Protein 2OSX (pdb70)

CATH classification: 2.60.40.1180 (+1 more: 3.20.20.80)

Organism: Rhodococcus sp. (NCBI:txid1831)

Structure (mmCIF, N/CA/C/O backbone):
data_2OSX
#
_entry.id   2OSX
#
_cell.length_a   77.801
_cell.length_b   61.984
_cell.length_c   102.846
_cell.angle_alpha   90.00
_cell.angle_beta   112.25
_cell.angle_gamma   90.00
#
_symmetry.space_group_name_H-M   'C 1 2 1'
#
loop_
_entity.id
_entity.type
_entity.pdbx_description
1 polymer 'Endoglycoceramidase II'
2 branched 'N-acetyl-alpha-neuraminic acid-(2-3)-beta-D-galactopyranose-(1-4)-beta-D-glucopyranose'
3 non-polymer 'SODIUM ION'
4 non-polymer N-((E,2S,3R)-1,3-DIHYDROXYOCTADEC-4-EN-2-YL)PALMITAMIDE
5 non-polymer GLYCEROL
6 water water
#
loop_
_atom_site.group_PDB
_atom_site.id
_atom_site.type_symbol
_atom_site.label_atom_id
_atom_site.label_alt_id
_atom_site.label_comp_id
_atom_site.label_asym_id
_atom_site.label_entity_id
_atom_site.label_seq_id
_atom_site.pdbx_PDB_ins_code
_atom_site.Cartn_x
_atom_site.Cartn_y
_atom_site.Cartn_z
_atom_site.occupancy
_atom_site.B_iso_or_equiv
_atom_site.auth_seq_id
_atom_site.auth_comp_id
_atom_site.auth_asym_id
_atom_site.auth_atom_id
_atom_site.pdbx_PDB_model_num
ATOM 1 N N . THR A 1 33 ? 47.711 -0.694 31.352 1.00 19.37 42 THR A N 1
ATOM 2 C CA . THR A 1 33 ? 46.526 -1.452 31.834 1.00 19.49 42 THR A CA 1
ATOM 3 C C . THR A 1 33 ? 45.221 -0.700 31.554 1.00 17.56 42 THR A C 1
ATOM 4 O O . THR A 1 33 ? 45.180 0.532 31.507 1.00 18.22 42 THR A O 1
ATOM 8 N N . PRO A 1 34 ? 44.130 -1.443 31.405 1.00 14.66 43 PRO A N 1
ATOM 9 C CA . PRO A 1 34 ? 42.846 -0.847 31.052 1.00 13.14 43 PRO A CA 1
ATOM 10 C C . PRO A 1 34 ? 42.195 0.071 32.072 1.00 12.01 43 PRO A C 1
ATOM 11 O O . PRO A 1 34 ? 42.362 -0.083 33.282 1.00 13.64 43 PRO A O 1
ATOM 15 N N . SER A 1 35 ? 41.395 0.997 31.556 1.00 9.94 44 SER A N 1
ATOM 16 C CA A SER A 1 35 ? 40.576 1.938 32.319 0.50 10.01 44 SER A CA 1
ATOM 17 C CA B SER A 1 35 ? 40.585 1.863 32.403 0.50 9.96 44 SER A CA 1
ATOM 18 C C . SER A 1 35 ? 39.105 1.560 32.173 1.00 9.46 44 SER A C 1
ATOM 19 O O . SER A 1 35 ? 38.694 1.017 31.144 1.00 9.52 44 SER A O 1
ATOM 24 N N . TYR A 1 36 ? 38.306 1.881 33.176 1.00 9.13 45 TYR A N 1
ATOM 25 C CA . TYR A 1 36 ? 36.912 1.457 33.250 1.00 8.79 45 TYR A CA 1
ATOM 26 C C . TYR A 1 36 ? 35.984 2.627 33.463 1.00 8.88 45 TYR A C 1
ATOM 27 O O . TYR A 1 36 ? 36.309 3.586 34.176 1.00 10.42 45 TYR A O 1
ATOM 36 N N . LEU A 1 37 ? 34.792 2.518 32.878 1.00 8.44 46 LEU A N 1
ATOM 37 C CA . LEU A 1 37 ? 33.673 3.346 33.309 1.00 8.78 46 LEU A CA 1
ATOM 38 C C . LEU A 1 37 ? 33.336 2.984 34.748 1.00 8.91 46 LEU A C 1
ATOM 39 O O . LEU A 1 37 ? 33.527 1.851 35.166 1.00 8.87 46 LEU A O 1
ATOM 44 N N . LYS A 1 38 ? 32.831 3.952 35.502 1.00 9.67 47 LYS A N 1
ATOM 45 C CA A LYS A 1 38 ? 32.485 3.781 36.911 0.50 10.18 47 LYS A CA 1
ATOM 46 C CA B LYS A 1 38 ? 32.468 3.677 36.880 0.50 10.03 47 LYS A CA 1
ATOM 47 C C . LYS A 1 38 ? 31.032 4.094 37.158 1.00 10.50 47 LYS A C 1
ATOM 48 O O . LYS A 1 38 ? 30.462 4.971 36.504 1.00 11.62 47 LYS A O 1
ATOM 59 N N . ASP A 1 39 ? 30.437 3.398 38.115 1.00 9.83 48 ASP A N 1
ATOM 60 C CA . ASP A 1 39 ? 29.123 3.751 38.599 1.00 10.52 48 ASP A CA 1
ATOM 61 C C . ASP A 1 39 ? 29.240 4.857 39.661 1.00 11.58 48 ASP A C 1
ATOM 62 O O . ASP A 1 39 ? 30.340 5.305 39.981 1.00 11.48 48 ASP A O 1
ATOM 67 N N . ASP A 1 40 ? 28.104 5.300 40.183 1.00 12.31 49 ASP A N 1
ATOM 68 C CA . ASP A 1 40 ? 28.063 6.371 41.188 1.00 13.43 49 ASP A CA 1
ATOM 69 C C . ASP A 1 40 ? 28.693 5.976 42.512 1.00 13.36 49 ASP A C 1
ATOM 70 O O . ASP A 1 40 ? 28.993 6.846 43.324 1.00 15.59 49 ASP A O 1
ATOM 75 N N . ASP A 1 41 ? 28.874 4.684 42.749 1.00 12.49 50 ASP A N 1
ATOM 76 C CA . ASP A 1 41 ? 29.575 4.186 43.926 1.00 12.11 50 ASP A CA 1
ATOM 77 C C . ASP A 1 41 ? 31.086 4.110 43.724 1.00 11.66 50 ASP A C 1
ATOM 78 O O . ASP A 1 41 ? 31.817 3.751 44.649 1.00 13.37 50 ASP A O 1
ATOM 83 N N . GLY A 1 42 ? 31.549 4.423 42.513 1.00 11.36 51 GLY A N 1
ATOM 84 C CA . GLY A 1 42 ? 32.953 4.351 42.189 1.00 11.12 51 GLY A CA 1
ATOM 85 C C . GLY A 1 42 ? 33.423 2.979 41.743 1.00 10.20 51 GLY A C 1
ATOM 86 O O . GLY A 1 42 ? 34.614 2.776 41.561 1.00 10.61 51 GLY A O 1
ATOM 87 N N . ARG A 1 43 ? 32.502 2.022 41.585 1.00 9.29 52 ARG A N 1
ATOM 88 C CA . ARG A 1 43 ? 32.890 0.672 41.137 1.00 8.15 52 ARG A CA 1
ATOM 89 C C . ARG A 1 43 ? 33.176 0.662 39.645 1.00 7.94 52 ARG A C 1
ATOM 90 O O . ARG A 1 43 ? 32.517 1.364 38.881 1.00 8.95 52 ARG A O 1
ATOM 98 N N . SER A 1 44 ? 34.139 -0.160 39.264 1.00 7.53 53 SER A N 1
ATOM 99 C CA . SER A 1 44 ? 34.519 -0.357 37.866 1.00 7.80 53 SER A CA 1
ATOM 100 C C . SER A 1 44 ? 33.556 -1.319 37.191 1.00 7.38 53 SER A C 1
ATOM 101 O O . SER A 1 44 ? 33.283 -2.404 37.712 1.00 8.00 53 SER A O 1
ATOM 104 N N . LEU A 1 45 ? 33.059 -0.918 36.035 1.00 7.07 54 LEU A N 1
ATOM 105 C CA . LEU A 1 45 ? 31.995 -1.643 35.361 1.00 6.89 54 LEU A CA 1
ATOM 106 C C . LEU A 1 45 ? 32.527 -2.582 34.283 1.00 6.43 54 LEU A C 1
ATOM 107 O O . LEU A 1 45 ? 33.255 -2.148 33.381 1.00 7.38 54 LEU A O 1
ATOM 112 N N . ILE A 1 46 ? 32.095 -3.841 34.338 1.00 6.01 55 ILE A N 1
ATOM 113 C CA . ILE A 1 46 ? 32.339 -4.810 33.279 1.00 5.91 55 ILE A CA 1
ATOM 114 C C . ILE A 1 46 ? 30.978 -5.010 32.605 1.00 5.74 55 ILE A C 1
ATOM 115 O O . ILE A 1 46 ? 30.045 -5.523 33.228 1.00 6.78 55 ILE A O 1
ATOM 120 N N . LEU A 1 47 ? 30.877 -4.543 31.353 1.00 5.42 56 LEU A N 1
ATOM 121 C CA . LEU A 1 47 ? 29.588 -4.386 30.670 1.00 5.47 56 LEU A CA 1
ATOM 122 C C . LEU A 1 47 ? 29.400 -5.498 29.654 1.00 5.04 56 LEU A C 1
ATOM 123 O O . LEU A 1 47 ? 30.262 -5.735 28.807 1.00 5.25 56 LEU A O 1
ATOM 128 N N . ARG A 1 48 ? 28.243 -6.162 29.754 1.00 4.87 57 ARG A N 1
ATOM 129 C CA . ARG A 1 48 ? 27.885 -7.283 28.886 1.00 4.84 57 ARG A CA 1
ATOM 130 C C . ARG A 1 48 ? 26.434 -7.173 28.472 1.00 4.93 57 ARG A C 1
ATOM 131 O O . ARG A 1 48 ? 25.539 -7.233 29.316 1.00 5.32 57 ARG A O 1
ATOM 139 N N . GLY A 1 49 ? 26.191 -7.024 27.174 1.00 4.79 58 GLY A N 1
ATOM 140 C CA . GLY A 1 49 ? 24.822 -7.018 26.695 1.00 5.33 58 GLY A CA 1
ATOM 141 C C . GLY A 1 49 ? 24.753 -7.125 25.187 1.00 4.64 58 GLY A C 1
ATOM 142 O O . GLY A 1 49 ? 25.646 -7.689 24.537 1.00 4.79 58 GLY A O 1
ATOM 143 N N . PHE A 1 50 ? 23.659 -6.571 24.667 1.00 4.64 59 PHE A N 1
ATOM 144 C CA . PHE A 1 50 ? 23.311 -6.581 23.251 1.00 4.81 59 PHE A CA 1
ATOM 145 C C . PHE A 1 50 ? 23.128 -5.175 22.707 1.00 4.43 59 PHE A C 1
ATOM 146 O O . PHE A 1 50 ? 22.793 -4.232 23.436 1.00 5.16 59 PHE A O 1
ATOM 154 N N . ASN A 1 51 ? 23.243 -5.099 21.382 1.00 4.74 60 ASN A N 1
ATOM 155 C CA . ASN A 1 51 ? 22.594 -4.068 20.579 1.00 4.55 60 ASN A CA 1
ATOM 156 C C . ASN A 1 51 ? 21.118 -4.392 20.483 1.00 4.95 60 ASN A C 1
ATOM 157 O O . ASN A 1 51 ? 20.727 -5.451 19.995 1.00 5.55 60 ASN A O 1
ATOM 162 N N . THR A 1 52 ? 20.300 -3.441 20.916 1.00 4.90 61 THR A N 1
ATOM 163 C CA . THR A 1 52 ? 18.829 -3.567 20.866 1.00 5.11 61 THR A CA 1
ATOM 164 C C . THR A 1 52 ? 18.272 -2.290 20.285 1.00 4.90 61 THR A C 1
ATOM 165 O O . THR A 1 52 ? 18.403 -1.233 20.922 1.00 5.40 61 THR A O 1
ATOM 169 N N . ALA A 1 53 ? 17.701 -2.323 19.084 1.00 5.45 62 ALA A N 1
ATOM 170 C CA . ALA A 1 53 ? 17.695 -3.472 18.156 1.00 5.51 62 ALA A CA 1
ATOM 171 C C . ALA A 1 53 ? 17.608 -2.909 16.754 1.00 5.26 62 ALA A C 1
ATOM 172 O O . ALA A 1 53 ? 17.139 -1.791 16.523 1.00 5.70 62 ALA A O 1
ATOM 174 N N . SER A 1 54 ? 18.018 -3.733 15.796 1.00 5.47 63 SER A N 1
ATOM 175 C CA . SER A 1 54 ? 17.980 -3.353 14.396 1.00 5.31 63 SER A CA 1
ATOM 176 C C . SER A 1 54 ? 16.552 -3.065 13.915 1.00 5.96 63 SER A C 1
ATOM 177 O O . SER A 1 54 ? 16.343 -2.269 12.998 1.00 6.44 63 SER A O 1
ATOM 180 N N . SER A 1 55 ? 15.558 -3.679 14.553 1.00 6.08 64 SER A N 1
ATOM 181 C CA . SER A 1 55 ? 14.154 -3.394 14.236 1.00 7.04 64 SER A CA 1
ATOM 182 C C . SER A 1 55 ? 13.786 -1.911 14.451 1.00 6.89 64 SER A C 1
ATOM 183 O O . SER A 1 55 ? 12.839 -1.420 13.851 1.00 8.78 64 SER A O 1
ATOM 186 N N . ALA A 1 56 ? 14.521 -1.173 15.287 1.00 6.17 65 ALA A N 1
ATOM 187 C CA . ALA A 1 56 ? 14.249 0.263 15.463 1.00 6.80 65 ALA A CA 1
ATOM 188 C C . ALA A 1 56 ? 14.519 1.061 14.205 1.00 6.77 65 ALA A C 1
ATOM 189 O O . ALA A 1 56 ? 13.962 2.118 14.040 1.00 8.31 65 ALA A O 1
ATOM 191 N N . LYS A 1 57 ? 15.398 0.580 13.334 1.00 6.32 66 LYS A N 1
ATOM 192 C CA . LYS A 1 57 ? 15.858 1.356 12.188 1.00 6.17 66 LYS A CA 1
ATOM 193 C C . LYS A 1 57 ? 14.702 1.783 11.291 1.00 6.30 66 LYS A C 1
ATOM 194 O O . LYS A 1 57 ? 14.715 2.884 10.736 1.00 6.40 66 LYS A O 1
ATOM 200 N N . SER A 1 58 ? 13.749 0.871 11.094 1.00 7.10 67 SER A N 1
ATOM 201 C CA . SER A 1 58 ? 12.616 1.093 10.198 1.00 7.80 67 SER A CA 1
ATOM 202 C C . SER A 1 58 ? 11.326 1.499 10.884 1.00 8.41 67 SER A C 1
ATOM 203 O O . SER A 1 58 ? 10.354 1.840 10.204 1.00 10.14 67 SER A O 1
ATOM 206 N N . ALA A 1 59 ? 11.277 1.430 12.201 1.00 7.86 68 ALA A N 1
ATOM 207 C CA . ALA A 1 59 ? 10.028 1.633 12.929 1.00 8.56 68 ALA A CA 1
ATOM 208 C C . ALA A 1 59 ? 9.612 3.090 12.833 1.00 8.48 68 ALA A C 1
ATOM 209 O O . ALA A 1 59 ? 10.383 3.975 13.150 1.00 7.52 68 ALA A O 1
ATOM 211 N N . PRO A 1 60 ? 8.357 3.362 12.433 1.00 10.06 69 PRO A N 1
ATOM 212 C CA . PRO A 1 60 ? 7.909 4.747 12.380 1.00 10.40 69 PRO A CA 1
ATOM 213 C C . PRO A 1 60 ? 8.098 5.518 13.684 1.00 9.70 69 PRO A C 1
ATOM 214 O O . PRO A 1 60 ? 8.499 6.677 13.652 1.00 11.21 69 PRO A O 1
ATOM 218 N N . ASP A 1 61 ? 7.858 4.882 14.822 1.00 8.80 70 ASP A N 1
ATOM 219 C CA . ASP A 1 61 ? 8.011 5.557 16.107 1.00 8.42 70 ASP A CA 1
ATOM 220 C C . ASP A 1 61 ? 9.425 5.460 16.662 1.00 7.77 70 ASP A C 1
ATOM 221 O O . ASP A 1 61 ? 9.677 5.920 17.780 1.00 8.30 70 ASP A O 1
ATOM 226 N N . GLY A 1 62 ? 10.349 4.896 15.891 1.00 7.13 71 GLY A N 1
ATOM 227 C CA . GLY A 1 62 ? 11.741 4.830 16.273 1.00 7.29 71 GLY A CA 1
ATOM 228 C C . GLY A 1 62 ? 12.106 3.780 17.272 1.00 7.22 71 GLY A C 1
ATOM 229 O O . GLY A 1 62 ? 13.288 3.691 17.629 1.00 8.14 71 GLY A O 1
ATOM 230 N N . MET A 1 63 ? 11.140 2.988 17.736 1.00 7.86 72 MET A N 1
ATOM 231 C CA A MET A 1 63 ? 11.352 2.033 18.821 0.50 7.56 72 MET A CA 1
ATOM 232 C CA B MET A 1 63 ? 11.409 2.067 18.812 0.50 8.25 72 MET A CA 1
ATOM 233 C C . MET A 1 63 ? 11.632 0.659 18.283 1.00 7.91 72 MET A C 1
ATOM 234 O O . MET A 1 63 ? 11.071 0.257 17.260 1.00 8.48 72 MET A O 1
ATOM 243 N N . PRO A 1 64 ? 12.479 -0.099 18.969 1.00 7.50 73 PRO A N 1
ATOM 244 C CA . PRO A 1 64 ? 12.673 -1.475 18.565 1.00 8.00 73 PRO A CA 1
ATOM 245 C C . PRO A 1 64 ? 11.437 -2.326 18.850 1.00 8.09 73 PRO A C 1
ATOM 246 O O . PRO A 1 64 ? 10.628 -1.983 19.720 1.00 8.82 73 PRO A O 1
ATOM 250 N N . GLN A 1 65 ? 11.321 -3.437 18.144 1.00 8.37 74 GLN A N 1
ATOM 251 C CA . GLN A 1 65 ? 10.288 -4.443 18.398 1.00 9.53 74 GLN A CA 1
ATOM 252 C C . GLN A 1 65 ? 10.807 -5.314 19.528 1.00 10.49 74 GLN A C 1
ATOM 253 O O . GLN A 1 65 ? 11.388 -6.383 19.305 1.00 12.14 74 GLN A O 1
ATOM 259 N N . PHE A 1 66 ? 10.663 -4.800 20.734 1.00 10.25 75 PHE A N 1
ATOM 260 C CA . PHE A 1 66 ? 11.318 -5.360 21.916 1.00 10.16 75 PHE A CA 1
ATOM 261 C C . PHE A 1 66 ? 10.504 -4.854 23.089 1.00 10.62 75 PHE A C 1
ATOM 262 O O . PHE A 1 66 ? 10.280 -3.660 23.230 1.00 12.90 75 PHE A O 1
ATOM 270 N N . THR A 1 67 ? 10.022 -5.780 23.910 1.00 10.14 76 THR A N 1
ATOM 271 C CA . THR A 1 67 ? 9.115 -5.460 25.008 1.00 10.58 76 THR A CA 1
ATOM 272 C C . THR A 1 67 ? 9.817 -5.630 26.353 1.00 9.94 76 THR A C 1
ATOM 273 O O . THR A 1 67 ? 10.920 -6.207 26.457 1.00 9.58 76 THR A O 1
ATOM 277 N N . GLU A 1 68 ? 9.154 -5.172 27.403 1.00 11.05 77 GLU A N 1
ATOM 278 C CA . GLU A 1 68 ? 9.665 -5.362 28.737 1.00 11.62 77 GLU A CA 1
ATOM 279 C C . GLU A 1 68 ? 9.784 -6.864 29.047 1.00 10.74 77 GLU A C 1
ATOM 280 O O . GLU A 1 68 ? 10.719 -7.294 29.715 1.00 10.96 77 GLU A O 1
ATOM 286 N N . ALA A 1 69 ? 8.846 -7.671 28.560 1.00 11.15 78 ALA A N 1
ATOM 287 C CA . ALA A 1 69 ? 8.931 -9.120 28.707 1.00 10.92 78 ALA A CA 1
ATOM 288 C C . ALA A 1 69 ? 10.134 -9.713 27.972 1.00 9.86 78 ALA A C 1
ATOM 289 O O . ALA A 1 69 ? 10.751 -10.661 28.462 1.00 10.01 78 ALA A O 1
ATOM 291 N N . ASP A 1 70 ? 10.472 -9.169 26.811 1.00 9.33 79 ASP A N 1
ATOM 292 C CA . ASP A 1 70 ? 11.689 -9.603 26.131 1.00 8.95 79 ASP A CA 1
ATOM 293 C C . ASP A 1 70 ? 12.920 -9.293 26.980 1.00 8.18 79 ASP A C 1
ATOM 294 O O . ASP A 1 70 ? 13.831 -10.092 27.064 1.00 8.28 79 ASP A O 1
ATOM 299 N N . LEU A 1 71 ? 12.946 -8.140 27.617 1.00 7.96 80 LEU A N 1
ATOM 300 C CA . LEU A 1 71 ? 14.094 -7.809 28.462 1.00 7.45 80 LEU A CA 1
ATOM 301 C C . LEU A 1 71 ? 14.144 -8.761 29.653 1.00 7.73 80 LEU A C 1
ATOM 302 O O . LEU A 1 71 ? 15.217 -9.224 30.051 1.00 7.28 80 LEU A O 1
ATOM 307 N N . ALA A 1 72 ? 12.991 -9.069 30.251 1.00 7.42 81 ALA A N 1
ATOM 308 C CA . ALA A 1 72 ? 12.970 -10.009 31.368 1.00 8.23 81 ALA A CA 1
ATOM 309 C C . ALA A 1 72 ? 13.528 -11.374 30.955 1.00 7.44 81 ALA A C 1
ATOM 310 O O . ALA A 1 72 ? 14.255 -12.016 31.715 1.00 8.10 81 ALA A O 1
ATOM 312 N N . ARG A 1 73 ? 13.196 -11.816 29.747 1.00 7.55 82 ARG A N 1
ATOM 313 C CA . ARG A 1 73 ? 13.710 -13.075 29.218 1.00 7.58 82 ARG A CA 1
ATOM 314 C C . ARG A 1 73 ? 15.221 -13.018 29.055 1.00 6.98 82 ARG A C 1
ATOM 315 O O . ARG A 1 73 ? 15.941 -13.934 29.441 1.00 7.44 82 ARG A O 1
ATOM 323 N N . GLU A 1 74 ? 15.705 -11.928 28.458 1.00 6.94 83 GLU A N 1
ATOM 324 C CA . GLU A 1 74 ? 17.146 -11.761 28.247 1.00 7.04 83 GLU A CA 1
ATOM 325 C C . GLU A 1 74 ? 17.880 -11.874 29.588 1.00 6.92 83 GLU A C 1
ATOM 326 O O . GLU A 1 74 ? 18.905 -12.543 29.708 1.00 6.71 83 GLU A O 1
ATOM 332 N N . TYR A 1 75 ? 17.399 -11.133 30.566 1.00 6.40 84 TYR A N 1
ATOM 333 C CA . TYR A 1 75 ? 18.048 -11.101 31.853 1.00 6.89 84 TYR A CA 1
ATOM 334 C C . TYR A 1 75 ? 18.008 -12.472 32.520 1.00 6.91 84 TYR A C 1
ATOM 335 O O . TYR A 1 75 ? 18.997 -12.921 33.104 1.00 7.48 84 TYR A O 1
ATOM 344 N N . ALA A 1 76 ? 16.860 -13.130 32.468 1.00 7.11 85 ALA A N 1
ATOM 345 C CA . ALA A 1 76 ? 16.715 -14.453 33.073 1.00 7.78 85 ALA A CA 1
ATOM 346 C C . ALA A 1 76 ? 17.635 -15.466 32.434 1.00 7.74 85 ALA A C 1
ATOM 347 O O . ALA A 1 76 ? 18.142 -16.351 33.109 1.00 8.73 85 ALA A O 1
ATOM 349 N N . ASP A 1 77 ? 17.865 -15.345 31.124 1.00 7.49 86 ASP A N 1
ATOM 350 C CA . ASP A 1 77 ? 18.620 -16.340 30.400 1.00 7.43 86 ASP A CA 1
ATOM 351 C C . ASP A 1 77 ? 20.127 -16.087 30.373 1.00 7.53 86 ASP A C 1
ATOM 352 O O . ASP A 1 77 ? 20.894 -17.031 30.233 1.00 8.26 86 ASP A O 1
ATOM 357 N N . MET A 1 78 ? 20.564 -14.827 30.453 1.00 7.05 87 MET A N 1
ATOM 358 C CA . MET A 1 78 ? 21.973 -14.476 30.238 1.00 7.15 87 MET A CA 1
ATOM 359 C C . MET A 1 78 ? 22.540 -13.508 31.273 1.00 6.88 87 MET A C 1
ATOM 360 O O . MET A 1 78 ? 23.736 -13.281 31.260 1.00 7.49 87 MET A O 1
ATOM 365 N N . GLY A 1 79 ? 21.718 -12.879 32.113 1.00 6.46 88 GLY A N 1
ATOM 366 C CA . GLY A 1 79 ? 22.241 -12.043 33.176 1.00 6.77 88 GLY A CA 1
ATOM 367 C C . GLY A 1 79 ? 22.979 -10.802 32.716 1.00 6.02 88 GLY A C 1
ATOM 368 O O . GLY A 1 79 ? 23.861 -10.320 33.428 1.00 6.09 88 GLY A O 1
ATOM 369 N N . THR A 1 80 ? 22.617 -10.269 31.554 1.00 6.01 89 THR A N 1
ATOM 370 C CA . THR A 1 80 ? 23.259 -9.086 30.986 1.00 5.53 89 THR A CA 1
ATOM 371 C C . THR A 1 80 ? 23.018 -7.851 31.864 1.00 5.32 89 THR A C 1
ATOM 372 O O . THR A 1 80 ? 22.047 -7.779 32.637 1.00 5.89 89 THR A O 1
ATOM 376 N N . ASN A 1 81 ? 23.931 -6.888 31.724 1.00 4.91 90 ASN A N 1
ATOM 377 C CA . ASN A 1 81 ? 23.901 -5.657 32.502 1.00 5.22 90 ASN A CA 1
ATOM 378 C C . ASN A 1 81 ? 24.146 -4.406 31.678 1.00 5.17 90 ASN A C 1
ATOM 379 O O . ASN A 1 81 ? 24.329 -3.339 32.254 1.00 5.49 90 ASN A O 1
ATOM 384 N N . PHE A 1 82 ? 24.105 -4.516 30.349 1.00 5.01 91 PHE A N 1
ATOM 385 C CA . PHE A 1 82 ? 24.420 -3.414 29.455 1.00 4.93 91 PHE A CA 1
ATOM 386 C C . PHE A 1 82 ? 23.520 -3.516 28.253 1.00 4.99 91 PHE A C 1
ATOM 387 O O . PHE A 1 82 ? 23.098 -4.608 27.882 1.00 5.15 91 PHE A O 1
ATOM 395 N N . VAL A 1 83 ? 23.256 -2.389 27.601 1.00 4.82 92 VAL A N 1
ATOM 396 C CA . VAL A 1 83 ? 22.626 -2.364 26.280 1.00 4.74 92 VAL A CA 1
ATOM 397 C C . VAL A 1 83 ? 23.210 -1.238 25.470 1.00 4.62 92 VAL A C 1
ATOM 398 O O . VAL A 1 83 ? 23.433 -0.148 26.002 1.00 5.26 92 VAL A O 1
ATOM 402 N N . ARG A 1 84 ? 23.454 -1.499 24.182 1.00 4.57 93 ARG A N 1
ATOM 403 C CA . ARG A 1 84 ? 23.694 -0.447 23.191 1.00 4.58 93 ARG A CA 1
ATOM 404 C C . ARG A 1 84 ? 22.339 -0.259 22.531 1.00 4.51 93 ARG A C 1
ATOM 405 O O . ARG A 1 84 ? 21.893 -1.094 21.754 1.00 5.02 93 ARG A O 1
ATOM 413 N N . PHE A 1 85 ? 21.640 0.801 22.913 1.00 4.56 94 PHE A N 1
ATOM 414 C CA . PHE A 1 85 ? 20.251 1.031 22.533 1.00 4.88 94 PHE A CA 1
ATOM 415 C C . PHE A 1 85 ? 20.228 1.958 21.331 1.00 4.84 94 PHE A C 1
ATOM 416 O O . PHE A 1 85 ? 20.724 3.082 21.398 1.00 5.16 94 PHE A O 1
ATOM 424 N N . LEU A 1 86 ? 19.694 1.480 20.212 1.00 4.73 95 LEU A N 1
ATOM 425 C CA . LEU A 1 86 ? 19.699 2.251 18.968 1.00 4.72 95 LEU A CA 1
ATOM 426 C C . LEU A 1 86 ? 18.681 3.378 19.014 1.00 4.91 95 LEU A C 1
ATOM 427 O O . LEU A 1 86 ? 17.487 3.153 19.253 1.00 5.54 95 LEU A O 1
ATOM 432 N N . ILE A 1 87 ? 19.169 4.585 18.787 1.00 4.86 96 ILE A N 1
ATOM 433 C CA . ILE A 1 87 ? 18.352 5.766 18.522 1.00 4.90 96 ILE A CA 1
ATOM 434 C C . ILE A 1 87 ? 18.685 6.266 17.127 1.00 5.14 96 ILE A C 1
ATOM 435 O O . ILE A 1 87 ? 19.541 5.698 16.435 1.00 5.96 96 ILE A O 1
ATOM 440 N N . SER A 1 88 ? 17.982 7.271 16.643 1.00 5.37 97 SER A N 1
ATOM 441 C CA . SER A 1 88 ? 18.217 7.752 15.293 1.00 6.33 97 SER A CA 1
ATOM 442 C C . SER A 1 88 ? 18.035 9.247 15.166 1.00 5.87 97 SER A C 1
ATOM 443 O O . SER A 1 88 ? 17.124 9.839 15.778 1.00 6.25 97 SER A O 1
ATOM 446 N N . TRP A 1 89 ? 18.856 9.831 14.324 1.00 5.54 98 TRP A N 1
ATOM 447 C CA . TRP A 1 89 ? 18.779 11.269 14.052 1.00 5.94 98 TRP A CA 1
ATOM 448 C C . TRP A 1 89 ? 17.423 11.636 13.452 1.00 5.58 98 TRP A C 1
ATOM 449 O O . TRP A 1 89 ? 16.815 12.642 13.825 1.00 5.73 98 TRP A O 1
ATOM 460 N N . ARG A 1 90 ? 16.908 10.799 12.559 1.00 5.44 99 ARG A N 1
ATOM 461 C CA . ARG A 1 90 ? 15.616 11.066 11.938 1.00 5.50 99 ARG A CA 1
ATOM 462 C C . ARG A 1 90 ? 14.485 11.113 12.962 1.00 5.49 99 ARG A C 1
ATOM 463 O O . ARG A 1 90 ? 13.482 11.770 12.728 1.00 6.66 99 ARG A O 1
ATOM 471 N N . SER A 1 91 ? 14.624 10.398 14.069 1.00 5.46 100 SER A N 1
ATOM 472 C CA . SER A 1 91 ? 13.630 10.423 15.130 1.00 5.46 100 SER A CA 1
ATOM 473 C C . SER A 1 91 ? 13.844 11.606 16.076 1.00 5.99 100 SER A C 1
ATOM 474 O O . SER A 1 91 ? 12.875 12.207 16.558 1.00 6.86 100 SER A O 1
ATOM 477 N N . VAL A 1 92 ? 15.100 11.953 16.369 1.00 5.55 101 VAL A N 1
ATOM 478 C CA . VAL A 1 92 ? 15.377 13.095 17.244 1.00 6.23 101 VAL A CA 1
ATOM 479 C C . VAL A 1 92 ? 14.986 14.421 16.588 1.00 5.96 101 VAL A C 1
ATOM 480 O O . VAL A 1 92 ? 14.438 15.288 17.258 1.00 6.67 101 VAL A O 1
ATOM 484 N N . GLU A 1 93 ? 15.322 14.574 15.305 1.00 6.11 102 GLU A N 1
ATOM 485 C CA . GLU A 1 93 ? 15.204 15.845 14.589 1.00 6.36 102 GLU A CA 1
ATOM 486 C C . GLU A 1 93 ? 14.481 15.622 13.271 1.00 6.25 102 GLU A C 1
ATOM 487 O O . GLU A 1 93 ? 15.082 15.660 12.192 1.00 6.47 102 GLU A O 1
ATOM 493 N N . PRO A 1 94 ? 13.167 15.359 13.345 1.00 6.49 103 PRO A N 1
ATOM 494 C CA . PRO A 1 94 ? 12.443 15.021 12.118 1.00 6.58 103 PRO A CA 1
ATOM 495 C C . PRO A 1 94 ? 12.307 16.148 11.115 1.00 6.46 103 PRO A C 1
ATOM 496 O O . PRO A 1 94 ? 12.092 15.893 9.932 1.00 7.78 103 PRO A O 1
ATOM 500 N N . ALA A 1 95 ? 12.426 17.378 11.582 1.00 6.67 104 ALA A N 1
ATOM 501 C CA . ALA A 1 95 ? 12.505 18.558 10.731 1.00 6.95 104 ALA A CA 1
ATOM 502 C C . ALA A 1 95 ? 13.633 19.421 11.298 1.00 7.28 104 ALA A C 1
ATOM 503 O O . ALA A 1 95 ? 13.933 19.338 12.489 1.00 7.75 104 ALA A O 1
ATOM 505 N N . PRO A 1 96 ? 14.283 20.238 10.463 1.00 7.82 105 PRO A N 1
ATOM 506 C CA . PRO A 1 96 ? 15.463 20.986 10.941 1.00 8.65 105 PRO A CA 1
ATOM 507 C C . PRO A 1 96 ? 15.144 21.891 12.120 1.00 8.74 105 PRO A C 1
ATOM 508 O O . PRO A 1 96 ? 14.244 22.736 12.044 1.00 9.72 105 PRO A O 1
ATOM 512 N N . GLY A 1 97 ? 15.849 21.688 13.227 1.00 8.43 106 GLY A N 1
ATOM 513 C CA . GLY A 1 97 ? 15.648 22.480 14.418 1.00 9.41 106 GLY A CA 1
ATOM 514 C C . GLY A 1 97 ? 14.414 22.160 15.219 1.00 9.48 106 GLY A C 1
ATOM 515 O O . GLY A 1 97 ? 14.127 22.880 16.173 1.00 12.26 106 GLY A O 1
ATOM 516 N N . VAL A 1 98 ? 13.665 21.124 14.855 1.00 8.57 107 VAL A N 1
ATOM 517 C CA . VAL A 1 98 ? 12.414 20.789 15.542 1.00 9.02 107 VAL A CA 1
ATOM 518 C C . VAL A 1 98 ? 12.555 19.407 16.171 1.00 9.21 107 VAL A C 1
ATOM 519 O O . VAL A 1 98 ? 12.274 18.394 15.535 1.00 11.82 107 VAL A O 1
ATOM 523 N N . TYR A 1 99 ? 12.985 19.364 17.426 1.00 8.81 108 TYR A N 1
ATOM 524 C CA . TYR A 1 99 ? 13.246 18.090 18.092 1.00 8.60 108 TYR A CA 1
ATOM 525 C C . TYR A 1 99 ? 11.953 17.440 18.532 1.00 8.89 108 TYR A C 1
ATOM 526 O O . TYR A 1 99 ? 11.002 18.118 18.917 1.00 11.20 108 TYR A O 1
ATOM 535 N N . ASP A 1 100 ? 11.926 16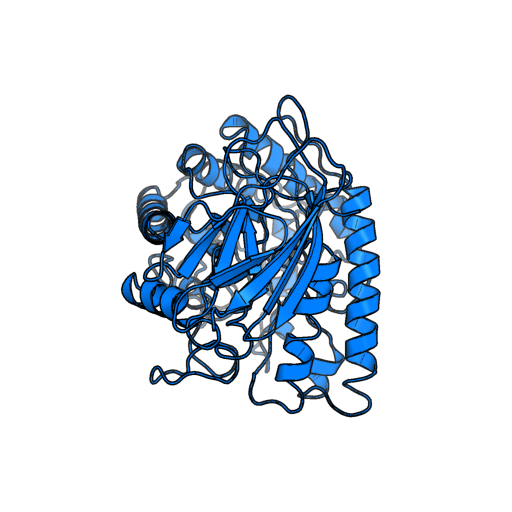.119 18.530 1.00 7.96 109 ASP A N 1
ATOM 536 C CA . ASP A 1 100 ? 10.741 15.372 18.910 1.00 7.74 109 ASP A CA 1
ATOM 537 C C . ASP A 1 100 ? 10.867 14.855 20.345 1.00 7.37 109 ASP A C 1
ATOM 538 O O . ASP A 1 100 ? 11.447 13.801 20.635 1.00 7.68 109 ASP A O 1
ATOM 543 N N . GLN A 1 101 ? 10.295 15.628 21.265 1.00 7.82 110 GLN A N 1
ATOM 544 C CA . GLN A 1 101 ? 10.314 15.276 22.681 1.00 8.23 110 GLN A CA 1
ATOM 545 C C . GLN A 1 101 ? 9.426 14.072 22.957 1.00 8.04 110 GLN A C 1
ATOM 546 O O . GLN A 1 101 ? 9.622 13.382 23.959 1.00 8.63 110 GLN A O 1
ATOM 552 N N . GLN A 1 102 ? 8.422 13.818 22.120 1.00 8.39 111 GLN A N 1
ATOM 553 C CA . GLN A 1 102 ? 7.642 12.597 22.259 1.00 8.86 111 GLN A CA 1
ATOM 554 C C . GLN A 1 102 ? 8.476 11.347 21.987 1.00 7.82 111 GLN A C 1
ATOM 555 O O . GLN A 1 102 ? 8.365 10.341 22.682 1.00 8.16 111 GLN A O 1
ATOM 561 N N . TYR A 1 103 ? 9.331 11.401 20.967 1.00 7.49 112 TYR A N 1
ATOM 562 C CA . TYR A 1 103 ? 10.278 10.313 20.717 1.00 6.74 112 TYR A CA 1
ATOM 563 C C . TYR A 1 103 ? 11.197 10.138 21.917 1.00 6.71 112 TYR A C 1
ATOM 564 O O . TYR A 1 103 ? 11.436 9.017 22.373 1.00 6.83 112 TYR A O 1
ATOM 573 N N . LEU A 1 104 ? 11.726 11.237 22.442 1.00 6.43 113 LEU A N 1
ATOM 574 C CA . LEU A 1 104 ? 12.593 11.128 23.605 1.00 7.29 113 LEU A CA 1
ATOM 575 C C . LEU A 1 104 ? 11.854 10.553 24.817 1.00 7.43 113 LEU A C 1
ATOM 576 O O . LEU A 1 104 ? 12.444 9.797 25.588 1.00 7.73 113 LEU A O 1
ATOM 581 N N . ASP A 1 105 ? 10.551 10.853 24.953 1.00 7.52 114 ASP A N 1
ATOM 582 C CA . ASP A 1 105 ? 9.728 10.199 25.984 1.00 8.30 114 ASP A CA 1
ATOM 583 C C . ASP A 1 105 ? 9.703 8.681 25.788 1.00 7.81 114 ASP A C 1
ATOM 584 O O . ASP A 1 105 ? 9.791 7.919 26.743 1.00 8.59 114 ASP A O 1
ATOM 589 N N . ARG A 1 106 ? 9.569 8.238 24.546 1.00 7.82 115 ARG A N 1
ATOM 590 C CA . ARG A 1 106 ? 9.556 6.820 24.256 1.00 7.89 115 ARG A CA 1
ATOM 591 C C . ARG A 1 106 ? 10.906 6.179 24.595 1.00 7.61 115 ARG A C 1
ATOM 592 O O . ARG A 1 106 ? 10.961 5.118 25.206 1.00 7.80 115 ARG A O 1
ATOM 600 N N . VAL A 1 107 ? 12.008 6.817 24.209 1.00 7.09 116 VAL A N 1
ATOM 601 C CA . VAL A 1 107 ? 13.321 6.310 24.589 1.00 6.95 116 VAL A CA 1
ATOM 602 C C . VAL A 1 107 ? 13.433 6.227 26.102 1.00 6.72 116 VAL A C 1
ATOM 603 O O . VAL A 1 107 ? 13.908 5.217 26.632 1.00 7.34 116 VAL A O 1
ATOM 607 N N . GLU A 1 108 ? 13.010 7.279 26.794 1.00 7.08 117 GLU A N 1
ATOM 608 C CA . GLU A 1 108 ? 13.091 7.297 28.256 1.00 7.93 117 GLU A CA 1
ATOM 609 C C . GLU A 1 108 ? 12.288 6.148 28.892 1.00 7.46 117 GLU A C 1
ATOM 610 O O . GLU A 1 108 ? 12.722 5.554 29.868 1.00 8.04 117 GLU A O 1
ATOM 616 N N . ASP A 1 109 ? 11.134 5.827 28.319 1.00 7.80 118 ASP A N 1
ATOM 617 C CA . ASP A 1 109 ? 10.334 4.709 28.766 1.00 8.29 118 ASP A CA 1
ATOM 618 C C . ASP A 1 109 ? 11.118 3.405 28.661 1.00 8.22 118 ASP A C 1
ATOM 619 O O . ASP A 1 109 ? 11.169 2.615 29.612 1.00 8.84 118 ASP A O 1
ATOM 624 N N . ARG A 1 110 ? 11.758 3.164 27.517 1.00 7.87 119 ARG A N 1
ATOM 625 C CA . ARG A 1 110 ? 12.556 1.946 27.368 1.00 7.54 119 ARG A CA 1
ATOM 626 C C . ARG A 1 110 ? 13.755 1.944 28.303 1.00 7.06 119 ARG A C 1
ATOM 627 O O . ARG A 1 110 ? 14.074 0.917 28.902 1.00 7.67 119 ARG A O 1
ATOM 635 N N . VAL A 1 111 ? 14.426 3.079 28.460 1.00 7.46 120 VAL A N 1
ATOM 636 C CA . VAL A 1 111 ? 15.545 3.158 29.398 1.00 7.38 120 VAL A CA 1
ATOM 637 C C . VAL A 1 111 ? 15.086 2.775 30.793 1.00 7.73 120 VAL A C 1
ATOM 638 O O . VAL A 1 111 ? 15.829 2.128 31.524 1.00 8.09 120 VAL A O 1
ATOM 642 N N . GLY A 1 112 ? 13.861 3.137 31.159 1.00 7.94 121 GLY A N 1
ATOM 643 C CA . GLY A 1 112 ? 13.342 2.743 32.461 1.00 8.22 121 GLY A CA 1
ATOM 644 C C . GLY A 1 112 ? 13.204 1.247 32.649 1.00 8.07 121 GLY A C 1
ATOM 645 O O . GLY A 1 112 ? 13.406 0.750 33.758 1.00 8.83 121 GLY A O 1
ATOM 646 N N . TRP A 1 113 ? 12.886 0.507 31.589 1.00 7.84 122 TRP A N 1
ATOM 647 C CA . TRP A 1 113 ? 12.853 -0.958 31.698 1.00 8.33 122 TRP A CA 1
ATOM 648 C C . TRP A 1 113 ? 14.226 -1.474 32.099 1.00 7.40 122 TRP A C 1
ATOM 649 O O . TRP A 1 113 ? 14.365 -2.353 32.937 1.00 7.93 122 TRP A O 1
ATOM 660 N N . TYR A 1 114 ? 15.233 -0.941 31.425 1.00 7.01 123 TYR A N 1
ATOM 661 C CA . TYR A 1 114 ? 16.619 -1.311 31.703 1.00 6.92 123 TYR A CA 1
ATOM 662 C C . TYR A 1 114 ? 17.042 -0.898 33.110 1.00 6.93 123 TYR A C 1
ATOM 663 O O . TYR A 1 114 ? 17.642 -1.681 33.849 1.00 7.41 123 TYR A O 1
ATOM 672 N N . ALA A 1 115 ? 16.692 0.315 33.510 1.00 7.54 124 ALA A N 1
ATOM 673 C CA . ALA A 1 115 ? 17.039 0.810 34.835 1.00 8.21 124 ALA A CA 1
ATOM 674 C C . ALA A 1 115 ? 16.488 -0.106 35.929 1.00 8.91 124 ALA A C 1
ATOM 675 O O . ALA A 1 115 ? 17.163 -0.410 36.916 1.00 10.67 124 ALA A O 1
ATOM 677 N N . GLU A 1 116 ? 15.241 -0.554 35.752 1.00 9.14 125 GLU A N 1
ATOM 678 C CA . GLU A 1 116 ? 14.573 -1.368 36.769 1.00 10.26 125 GLU A CA 1
ATOM 679 C C . GLU A 1 116 ? 15.272 -2.696 36.987 1.00 10.54 125 GLU A C 1
ATOM 680 O O . GLU A 1 116 ? 15.174 -3.283 38.064 1.00 12.46 125 GLU A O 1
ATOM 686 N N . ARG A 1 117 ? 15.984 -3.177 35.965 1.00 9.69 126 ARG A N 1
ATOM 687 C CA A ARG A 1 117 ? 16.689 -4.456 36.045 0.50 10.06 126 ARG A CA 1
ATOM 688 C CA B ARG A 1 117 ? 16.680 -4.449 36.023 0.50 9.69 126 ARG A CA 1
ATOM 689 C C . ARG A 1 117 ? 18.190 -4.297 36.203 1.00 9.37 126 ARG A C 1
ATOM 690 O O . ARG A 1 117 ? 18.943 -5.251 36.061 1.00 10.62 126 ARG A O 1
ATOM 705 N N . GLY A 1 118 ? 18.613 -3.102 36.567 1.00 9.26 127 GLY A N 1
ATOM 706 C CA . GLY A 1 118 ? 20.004 -2.856 36.917 1.00 9.20 127 GLY A CA 1
ATOM 707 C C . GLY A 1 118 ? 20.965 -2.742 35.761 1.00 7.84 127 GLY A C 1
ATOM 708 O O . GLY A 1 118 ? 22.171 -2.912 35.954 1.00 9.05 127 GLY A O 1
ATOM 709 N N . TYR A 1 119 ? 20.458 -2.463 34.564 1.00 6.67 128 TYR A N 1
ATOM 710 C CA . TYR A 1 119 ? 21.308 -2.280 33.385 1.00 6.49 128 TYR A CA 1
ATOM 711 C C . TYR A 1 119 ? 21.861 -0.881 33.317 1.00 6.49 128 TYR A C 1
ATOM 712 O O . TYR A 1 119 ? 21.252 0.078 33.813 1.00 8.17 128 TYR A O 1
ATOM 721 N N . LYS A 1 120 ? 22.991 -0.762 32.633 1.00 6.04 129 LYS A N 1
ATOM 722 C CA . LYS A 1 120 ? 23.510 0.517 32.148 1.00 6.63 129 LYS A CA 1
ATOM 723 C C . LYS A 1 120 ? 23.263 0.606 30.651 1.00 5.96 129 LYS A C 1
ATOM 724 O O . LYS A 1 120 ? 23.316 -0.399 29.928 1.00 6.52 129 LYS A O 1
ATOM 730 N N . VAL A 1 121 ? 23.006 1.803 30.176 1.00 6.03 130 VAL A N 1
ATOM 731 C CA . VAL A 1 121 ? 22.609 2.062 28.803 1.00 5.98 130 VAL A CA 1
ATOM 732 C C . VAL A 1 121 ? 23.602 2.972 28.098 1.00 5.71 130 VAL A C 1
ATOM 733 O O . VAL A 1 121 ? 24.018 4.009 28.632 1.00 6.33 130 VAL A O 1
ATOM 737 N N . MET A 1 122 ? 23.975 2.565 26.879 1.00 5.49 131 MET A N 1
ATOM 738 C CA . MET A 1 122 ? 24.683 3.417 25.920 1.00 6.12 131 MET A CA 1
ATOM 739 C C . MET A 1 122 ? 23.708 3.721 24.804 1.00 5.61 131 MET A C 1
ATOM 740 O O . MET A 1 122 ? 23.211 2.799 24.158 1.00 7.68 131 MET A O 1
ATOM 745 N N . LEU A 1 123 ? 23.425 4.988 24.542 1.00 5.15 132 LEU A N 1
ATOM 746 C CA . LEU A 1 123 ? 22.570 5.376 23.420 1.00 5.15 132 LEU A CA 1
ATOM 747 C C . LEU A 1 123 ? 23.440 5.526 22.178 1.00 4.95 132 LEU A C 1
ATOM 748 O O . LEU A 1 123 ? 24.409 6.285 22.181 1.00 6.25 132 LEU A O 1
ATOM 753 N N . ASP A 1 124 ? 23.066 4.838 21.107 1.00 4.83 133 ASP A N 1
ATOM 754 C CA . ASP A 1 124 ? 23.798 4.825 19.830 1.00 5.05 133 ASP A CA 1
ATOM 755 C C . ASP A 1 124 ? 23.021 5.595 18.781 1.00 4.53 133 ASP A C 1
ATOM 756 O O . ASP A 1 124 ? 21.936 5.153 18.397 1.00 4.89 133 ASP A O 1
ATOM 761 N N . MET A 1 125 ? 23.572 6.712 18.306 1.00 4.86 134 MET A N 1
ATOM 762 C CA . MET A 1 125 ? 22.983 7.451 17.189 1.00 5.06 134 MET A CA 1
ATOM 763 C C . MET A 1 125 ? 23.320 6.647 15.937 1.00 4.64 134 MET A C 1
ATOM 764 O O . MET A 1 125 ? 24.394 6.784 15.339 1.00 5.11 134 MET A O 1
ATOM 769 N N . HIS A 1 126 ? 22.380 5.803 15.544 1.00 4.70 135 HIS A N 1
ATOM 770 C CA . HIS A 1 126 ? 22.682 4.739 14.607 1.00 4.91 135 HIS A CA 1
ATOM 771 C C . HIS A 1 126 ? 22.325 5.152 13.190 1.00 4.76 135 HIS A C 1
ATOM 772 O O . HIS A 1 126 ? 21.260 5.715 12.912 1.00 5.53 135 HIS A O 1
ATOM 779 N N . GLN A 1 127 ? 23.203 4.761 12.266 1.00 5.35 136 GLN A N 1
ATOM 780 C CA . GLN A 1 127 ? 22.947 4.847 10.823 1.00 5.55 136 GLN A CA 1
ATOM 781 C C . GLN A 1 127 ? 23.618 3.672 10.173 1.00 4.96 136 GLN A C 1
ATOM 782 O O . GLN A 1 127 ? 24.641 3.155 10.682 1.00 5.31 136 GLN A O 1
ATOM 788 N N . ASP A 1 128 ? 23.066 3.236 9.038 1.00 4.74 137 ASP A N 1
ATOM 789 C CA . ASP A 1 128 ? 23.817 2.430 8.073 1.00 5.00 137 ASP A CA 1
ATOM 790 C C . ASP A 1 128 ? 23.485 2.989 6.724 1.00 4.76 137 ASP A C 1
ATOM 791 O O . ASP A 1 128 ? 22.329 3.267 6.407 1.00 4.84 137 ASP A O 1
ATOM 796 N N . VAL A 1 129 ? 24.514 3.119 5.894 1.00 4.71 138 VAL A N 1
ATOM 797 C CA . VAL A 1 129 ? 24.388 3.670 4.528 1.00 5.25 138 VAL A CA 1
ATOM 798 C C . VAL A 1 129 ? 23.546 4.955 4.522 1.00 4.96 138 VAL A C 1
ATOM 799 O O . VAL A 1 129 ? 22.769 5.230 3.609 1.00 5.82 138 VAL A O 1
ATOM 803 N N . TYR A 1 130 ? 23.839 5.789 5.514 1.00 4.88 139 TYR A N 1
ATOM 804 C CA . TYR A 1 130 ? 23.375 7.167 5.679 1.00 5.46 139 TYR A CA 1
ATOM 805 C C . TYR A 1 130 ? 21.919 7.327 6.128 1.00 5.13 139 TYR A C 1
ATOM 806 O O . TYR A 1 130 ? 21.666 7.971 7.144 1.00 5.42 139 TYR A O 1
ATOM 815 N N . SER A 1 131 ? 20.970 6.791 5.362 1.00 5.34 140 SER A N 1
ATOM 816 C CA . SER A 1 131 ? 19.566 7.080 5.589 1.00 5.53 140 SER A CA 1
ATOM 817 C C . SER A 1 131 ? 18.694 6.124 4.817 1.00 5.46 140 SER A C 1
ATOM 818 O O . SER A 1 131 ? 19.083 5.608 3.768 1.00 6.18 140 SER A O 1
ATOM 821 N N . GLY A 1 132 ? 17.453 5.949 5.276 1.00 5.68 141 GLY A N 1
ATOM 822 C CA . GLY A 1 132 ? 16.438 5.298 4.450 1.00 6.17 141 GLY A CA 1
ATOM 823 C C . GLY A 1 132 ? 16.056 6.117 3.228 1.00 6.23 141 GLY A C 1
ATOM 824 O O . GLY A 1 132 ? 15.469 5.579 2.298 1.00 7.78 141 GLY A O 1
ATOM 825 N N . ALA A 1 133 ? 16.391 7.404 3.222 1.00 6.49 142 ALA A N 1
ATOM 826 C CA . ALA A 1 133 ? 16.072 8.276 2.108 1.00 6.91 142 ALA A CA 1
ATOM 827 C C . ALA A 1 133 ? 16.996 8.066 0.905 1.00 7.28 142 ALA A C 1
ATOM 828 O O . ALA A 1 133 ? 16.839 8.765 -0.092 1.00 8.63 142 ALA A O 1
ATOM 830 N N . ILE A 1 134 ? 17.921 7.107 0.952 1.00 6.92 143 ILE A N 1
ATOM 831 C CA . ILE A 1 134 ? 18.796 6.875 -0.182 1.00 7.32 143 ILE A CA 1
ATOM 832 C C . ILE A 1 134 ? 18.110 6.225 -1.392 1.00 7.78 143 ILE A C 1
ATOM 833 O O . ILE A 1 134 ? 18.661 6.280 -2.480 1.00 8.45 143 ILE A O 1
ATOM 838 N N . THR A 1 135 ? 16.937 5.621 -1.206 1.00 7.87 144 THR A N 1
ATOM 839 C CA . THR A 1 135 ? 16.113 5.151 -2.316 1.00 8.99 144 THR A CA 1
ATOM 840 C C . THR A 1 135 ? 14.663 5.412 -2.003 1.00 9.81 144 THR A C 1
ATOM 841 O O . THR A 1 135 ? 14.279 5.442 -0.836 1.00 11.31 144 THR A O 1
ATOM 845 N N A PRO A 1 136 ? 13.793 5.597 -2.985 0.60 11.44 145 PRO A N 1
ATOM 846 N N B PRO A 1 136 ? 13.870 5.576 -3.106 0.40 9.86 145 PRO A N 1
ATOM 847 C CA A PRO A 1 136 ? 12.369 5.655 -2.582 0.60 11.92 145 PRO A CA 1
ATOM 848 C CA B PRO A 1 136 ? 12.468 5.962 -3.103 0.40 9.73 145 PRO A CA 1
ATOM 849 C C A PRO A 1 136 ? 11.764 4.370 -1.961 0.60 11.94 145 PRO A C 1
ATOM 850 C C B PRO A 1 136 ? 11.613 5.071 -2.216 0.40 9.87 145 PRO A C 1
ATOM 851 O O A PRO A 1 136 ? 10.971 4.445 -1.000 0.60 13.11 145 PRO A O 1
ATOM 852 O O B PRO A 1 136 ? 10.534 5.475 -1.776 0.40 10.42 145 PRO A O 1
ATOM 859 N N A GLU A 1 137 ? 12.139 3.213 -2.491 0.60 12.34 146 GLU A N 1
ATOM 860 N N B GLU A 1 137 ? 12.061 3.845 -1.996 0.40 9.99 146 GLU A N 1
ATOM 861 C CA A GLU A 1 137 ? 11.489 1.945 -2.129 0.60 13.40 146 GLU A CA 1
ATOM 862 C CA B GLU A 1 137 ? 11.372 2.948 -1.092 0.40 10.87 146 GLU A CA 1
ATOM 863 C C A GLU A 1 137 ? 11.916 1.487 -0.743 0.60 12.64 146 GLU A C 1
ATOM 864 C C B GLU A 1 137 ? 11.201 3.576 0.277 0.40 10.50 146 GLU A C 1
ATOM 865 O O A GLU A 1 137 ? 11.199 0.736 -0.084 0.60 12.88 146 GLU A O 1
ATOM 866 O O B GLU A 1 137 ? 10.301 3.215 1.023 0.40 11.45 146 GLU A O 1
ATOM 877 N N A GLY A 1 138 ? 13.112 1.903 -0.330 0.60 11.17 147 GLY A N 1
ATOM 878 N N B GLY A 1 138 ? 12.077 4.513 0.613 0.40 9.49 147 GLY A N 1
ATOM 879 C CA A GLY A 1 138 ? 13.642 1.521 0.964 0.60 10.31 147 GLY A CA 1
ATOM 880 C CA B GLY A 1 138 ? 12.004 5.168 1.909 0.40 9.11 147 GLY A CA 1
ATOM 881 C C A GLY A 1 138 ? 13.362 2.494 2.085 0.60 9.70 147 GLY A C 1
ATOM 882 C C B GLY A 1 138 ? 11.130 6.405 1.940 0.40 8.39 147 GLY A C 1
ATOM 883 O O A GLY A 1 138 ? 13.700 2.218 3.209 0.60 9.23 147 GLY A O 1
ATOM 884 O O B GLY A 1 138 ? 11.129 7.115 2.939 0.40 8.46 147 GLY A O 1
ATOM 885 N N A ASN A 1 139 ? 12.761 3.639 1.767 0.60 9.26 148 ASN A N 1
ATOM 886 N N B ASN A 1 139 ? 10.374 6.667 0.875 0.40 9.20 148 ASN A N 1
ATOM 887 C CA A ASN A 1 139 ? 12.491 4.680 2.743 0.60 8.96 148 ASN A CA 1
ATOM 888 C CA B ASN A 1 139 ? 9.655 7.947 0.770 0.40 10.19 148 ASN A CA 1
ATOM 889 C C A ASN A 1 139 ? 11.185 4.344 3.441 0.60 9.28 148 ASN A C 1
ATOM 890 C C B ASN A 1 139 ? 8.647 8.270 1.864 0.40 10.15 148 ASN A C 1
ATOM 891 O O A ASN A 1 139 ? 10.123 4.414 2.822 0.60 11.13 148 ASN A O 1
ATOM 892 O O B ASN A 1 139 ? 8.313 9.433 2.064 0.40 11.40 148 ASN A O 1
ATOM 901 N N A SER A 1 140 ? 11.261 3.938 4.706 0.60 9.56 149 SER A N 1
ATOM 902 N N B SER A 1 140 ? 8.140 7.282 2.571 0.40 10.21 149 SER A N 1
ATOM 903 C CA A SER A 1 140 ? 10.058 3.635 5.468 0.60 11.14 149 SER A CA 1
ATOM 904 C CA B SER A 1 140 ? 7.171 7.623 3.609 0.40 10.99 149 SER A CA 1
ATOM 905 C C A SER A 1 140 ? 9.390 4.895 6.039 0.60 10.53 149 SER A C 1
ATOM 906 C C B SER A 1 140 ? 7.790 7.567 5.004 0.40 9.62 149 SER A C 1
ATOM 907 O O A SER A 1 140 ? 8.339 4.793 6.679 0.60 13.25 149 SER A O 1
ATOM 908 O O B SER A 1 140 ? 7.083 7.737 6.003 0.40 10.02 149 SER A O 1
ATOM 913 N N A GLY A 1 141 ? 9.986 6.065 5.805 0.60 9.87 150 GLY A N 1
ATOM 914 N N B GLY A 1 141 ? 9.106 7.352 5.068 0.40 8.82 150 GLY A N 1
ATOM 915 C CA A GLY A 1 141 ? 9.404 7.342 6.191 0.60 9.49 150 GLY A CA 1
ATOM 916 C CA B GLY A 1 141 ? 9.776 7.075 6.338 0.40 8.75 150 GLY A CA 1
ATOM 917 C C A GLY A 1 141 ? 10.437 8.264 6.796 0.60 8.04 150 GLY A C 1
ATOM 918 C C B GLY A 1 141 ? 10.585 8.218 6.932 0.40 8.23 150 GLY A C 1
ATOM 919 O O A GLY A 1 141 ? 10.971 7.997 7.872 0.60 7.50 150 GLY A O 1
ATOM 920 O O B GLY A 1 141 ? 11.124 8.092 8.028 0.40 8.17 150 GLY A O 1
ATOM 921 N N A ASN A 1 142 ? 10.739 9.343 6.080 0.60 7.51 151 ASN A N 1
ATOM 922 N N B ASN A 1 142 ? 10.676 9.341 6.225 0.40 8.04 151 ASN A N 1
ATOM 923 C CA A ASN A 1 142 ? 11.524 10.446 6.601 0.60 7.62 151 ASN A CA 1
ATOM 924 C CA B ASN A 1 142 ? 11.569 10.439 6.621 0.40 7.92 151 ASN A CA 1
ATOM 925 C C A ASN A 1 142 ? 12.948 10.070 6.989 0.60 7.70 151 ASN A C 1
ATOM 926 C C B ASN A 1 142 ? 12.932 9.956 7.097 0.40 8.09 151 ASN A C 1
ATOM 927 O O A ASN A 1 142 ? 13.546 10.787 7.783 0.60 8.34 151 ASN A O 1
ATOM 928 O O B ASN A 1 142 ? 13.467 10.426 8.092 0.40 8.68 151 ASN A O 1
ATOM 937 N N . GLY A 1 143 ? 13.495 9.008 6.383 1.00 8.39 152 GLY A N 1
ATOM 938 C CA . GLY A 1 143 ? 14.846 8.533 6.697 1.00 9.04 152 GLY A CA 1
ATOM 939 C C . GLY A 1 143 ? 14.915 7.236 7.471 1.00 7.58 152 GLY A C 1
ATOM 940 O O . GLY A 1 143 ? 15.997 6.648 7.583 1.00 7.87 152 GLY A O 1
ATOM 941 N N . ALA A 1 144 ? 13.800 6.782 8.037 1.00 7.08 153 ALA A N 1
ATOM 942 C CA . ALA A 1 144 ? 13.711 5.428 8.561 1.00 7.46 153 ALA A CA 1
ATOM 943 C C . ALA A 1 144 ? 13.872 4.438 7.417 1.00 7.04 153 ALA A C 1
ATOM 944 O O . ALA A 1 144 ? 13.498 4.709 6.275 1.00 7.43 153 ALA A O 1
ATOM 946 N N . GLY A 1 145 ? 14.377 3.259 7.730 1.00 6.99 154 GLY A N 1
ATOM 947 C CA . GLY A 1 145 ? 14.422 2.200 6.743 1.00 6.85 154 GLY A CA 1
ATOM 948 C C . GLY A 1 145 ? 15.015 0.944 7.316 1.00 7.36 154 GLY A C 1
ATOM 949 O O . GLY A 1 145 ? 15.691 0.967 8.337 1.00 7.52 154 GLY A O 1
ATOM 950 N N . ALA A 1 146 ? 14.759 -0.177 6.648 1.00 7.74 155 ALA A N 1
ATOM 951 C CA . ALA A 1 146 ? 15.246 -1.465 7.090 1.00 8.25 155 ALA A CA 1
ATOM 952 C C . ALA A 1 146 ? 16.698 -1.685 6.709 1.00 7.79 155 ALA A C 1
ATOM 953 O O . ALA A 1 146 ? 17.393 -2.440 7.386 1.00 9.12 155 ALA A O 1
ATOM 955 N N . ILE A 1 147 ? 17.138 -1.056 5.617 1.00 6.88 156 ILE A N 1
ATOM 956 C CA . ILE A 1 147 ? 18.497 -1.209 5.102 1.00 6.96 156 ILE A CA 1
ATOM 957 C C . ILE A 1 147 ? 19.221 0.101 5.347 1.00 6.41 156 ILE A C 1
ATOM 958 O O . ILE A 1 147 ? 19.832 0.272 6.421 1.00 6.90 156 ILE A O 1
ATOM 963 N N . GLY A 1 148 ? 19.127 1.064 4.439 1.00 6.77 157 GLY A N 1
ATOM 964 C CA . GLY A 1 148 ? 19.571 2.412 4.788 1.00 6.37 157 GLY A CA 1
ATOM 965 C C . GLY A 1 148 ? 18.716 2.961 5.911 1.00 5.88 157 GLY A C 1
ATOM 966 O O . GLY A 1 148 ? 17.500 2.746 5.956 1.00 6.35 157 GLY A O 1
ATOM 967 N N . ASN A 1 149 ? 19.357 3.658 6.845 1.00 5.46 158 ASN A N 1
ATOM 968 C CA . ASN A 1 149 ? 18.660 4.188 8.017 1.00 5.37 158 ASN A CA 1
ATOM 969 C C . ASN A 1 149 ? 19.511 5.248 8.667 1.00 5.66 158 ASN A C 1
ATOM 970 O O . ASN A 1 149 ? 20.742 5.165 8.617 1.00 5.25 158 ASN A O 1
ATOM 975 N N . GLY A 1 150 ? 18.873 6.216 9.321 1.00 5.41 159 GLY A N 1
ATOM 976 C CA . GLY A 1 150 ? 19.558 7.119 10.247 1.00 6.28 159 GLY A CA 1
ATOM 977 C C . GLY A 1 150 ? 19.195 8.571 10.045 1.00 5.82 159 GLY A C 1
ATOM 978 O O . GLY A 1 150 ? 18.408 9.117 10.810 1.00 6.12 159 GLY A O 1
ATOM 979 N N . ALA A 1 151 ? 19.792 9.227 9.051 1.00 5.74 160 ALA A N 1
ATOM 980 C CA . ALA A 1 151 ? 19.569 10.658 8.874 1.00 6.29 160 ALA A CA 1
ATOM 981 C C . ALA A 1 151 ? 18.146 10.917 8.407 1.00 6.28 160 ALA A C 1
ATOM 982 O O . ALA A 1 151 ? 17.588 10.155 7.622 1.00 6.56 160 ALA A O 1
ATOM 984 N N . PRO A 1 152 ? 17.560 12.045 8.798 1.00 6.31 161 PRO A N 1
ATOM 985 C CA . PRO A 1 152 ? 16.276 12.422 8.225 1.00 7.15 161 PRO A CA 1
ATOM 986 C C . PRO A 1 152 ? 16.411 12.778 6.753 1.00 6.80 161 PRO A C 1
ATOM 987 O O . PRO A 1 152 ? 17.497 13.113 6.255 1.00 6.61 161 PRO A O 1
ATOM 991 N N . ALA A 1 153 ? 15.282 12.734 6.058 1.00 7.47 162 ALA A N 1
ATOM 992 C CA . ALA A 1 153 ? 15.288 13.042 4.650 1.00 7.98 162 ALA A CA 1
ATOM 993 C C . ALA A 1 153 ? 15.809 14.446 4.372 1.00 7.16 162 ALA A C 1
ATOM 994 O O . ALA A 1 153 ? 16.527 14.641 3.383 1.00 7.90 162 ALA A O 1
ATOM 996 N N . TRP A 1 154 ? 15.491 15.427 5.217 1.00 7.43 163 TRP A N 1
ATOM 997 C CA . TRP A 1 154 ? 15.937 16.797 4.977 1.00 7.21 163 TRP A CA 1
ATOM 998 C C . TRP A 1 154 ? 17.457 16.964 5.028 1.00 6.93 163 TRP A C 1
ATOM 999 O O . TRP A 1 154 ? 17.976 17.930 4.507 1.00 7.75 163 TRP A O 1
ATOM 1010 N N . ALA A 1 155 ? 18.146 16.007 5.648 1.00 6.07 164 ALA A N 1
ATOM 1011 C CA . ALA A 1 155 ? 19.609 16.017 5.804 1.00 6.08 164 ALA A CA 1
ATOM 1012 C C . ALA A 1 155 ? 20.295 15.130 4.764 1.00 5.97 164 ALA A C 1
ATOM 1013 O O . ALA A 1 155 ? 21.513 14.929 4.844 1.00 6.19 164 ALA A O 1
ATOM 1015 N N . THR A 1 156 ? 19.543 14.591 3.807 1.00 6.52 165 THR A N 1
ATOM 1016 C CA . THR A 1 156 ? 20.060 13.649 2.815 1.00 6.49 165 THR A CA 1
ATOM 1017 C C . THR A 1 156 ? 20.114 14.346 1.457 1.00 6.73 165 THR A C 1
ATOM 1018 O O . THR A 1 156 ? 19.075 14.636 0.861 1.00 7.51 165 THR A O 1
ATOM 1022 N N . TYR A 1 157 ? 21.334 14.558 0.963 1.00 6.21 166 TYR A N 1
ATOM 1023 C CA . TYR A 1 157 ? 21.576 15.262 -0.280 1.00 6.53 166 TYR A CA 1
ATOM 1024 C C . TYR A 1 157 ? 22.440 14.378 -1.164 1.00 6.68 166 TYR A C 1
ATOM 1025 O O . TYR A 1 157 ? 23.660 14.342 -1.040 1.00 6.86 166 TYR A O 1
ATOM 1034 N N . MET A 1 158 ? 21.796 13.647 -2.055 1.00 6.82 167 MET A N 1
ATOM 1035 C CA . MET A 1 158 ? 22.494 12.775 -3.016 1.00 6.72 167 MET A CA 1
ATOM 1036 C C . MET A 1 158 ? 22.785 13.466 -4.339 1.00 7.02 167 MET A C 1
ATOM 1037 O O . MET A 1 158 ? 23.483 12.910 -5.183 1.00 7.55 167 MET A O 1
ATOM 1042 N N . ASP A 1 159 ? 22.195 14.641 -4.541 1.00 7.45 168 ASP A N 1
ATOM 1043 C CA . ASP A 1 159 ? 22.430 15.456 -5.706 1.00 8.53 168 ASP A CA 1
ATOM 1044 C C . ASP A 1 159 ? 22.135 14.713 -7.007 1.00 8.76 168 ASP A C 1
ATOM 1045 O O . ASP A 1 159 ? 22.766 14.962 -8.032 1.00 10.86 168 ASP A O 1
ATOM 1050 N N . GLY A 1 160 ? 21.127 13.855 -6.978 1.00 8.95 169 GLY A N 1
ATOM 1051 C CA . GLY A 1 160 ? 20.699 13.129 -8.166 1.00 9.96 169 GLY A CA 1
ATOM 1052 C C . GLY A 1 160 ? 21.610 11.995 -8.587 1.00 9.85 169 GLY A C 1
ATOM 1053 O O . GLY A 1 160 ? 21.400 11.407 -9.658 1.00 12.88 169 GLY A O 1
ATOM 1054 N N . LEU A 1 161 ? 22.613 11.650 -7.774 1.00 8.92 170 LEU A N 1
ATOM 1055 C CA . LEU A 1 161 ? 23.504 10.555 -8.120 1.00 9.04 170 LEU A CA 1
ATOM 1056 C C . LEU A 1 161 ? 22.846 9.232 -7.753 1.00 8.56 170 LEU A C 1
ATOM 1057 O O . LEU A 1 161 ? 22.162 9.135 -6.740 1.00 9.43 170 LEU A O 1
ATOM 1062 N N . PRO A 1 162 ? 23.020 8.205 -8.598 1.00 9.03 171 PRO A N 1
ATOM 1063 C CA . PRO A 1 162 ? 22.256 6.975 -8.461 1.00 10.01 171 PRO A CA 1
ATOM 1064 C C . PRO A 1 162 ? 22.632 6.098 -7.284 1.00 9.05 171 PRO A C 1
ATOM 1065 O O . PRO A 1 162 ? 23.753 6.134 -6.782 1.00 8.57 171 PRO A O 1
ATOM 1069 N N . VAL A 1 163 ? 21.653 5.302 -6.888 1.00 8.28 172 VAL A N 1
ATOM 1070 C CA . VAL A 1 163 ? 21.824 4.246 -5.902 1.00 8.75 172 VAL A CA 1
ATOM 1071 C C . VAL A 1 163 ? 21.107 3.010 -6.450 1.00 9.83 172 VAL A C 1
ATOM 1072 O O . VAL A 1 163 ? 19.892 2.868 -6.326 1.00 12.15 172 VAL A O 1
ATOM 1076 N N . GLU A 1 164 ? 21.873 2.130 -7.083 1.00 9.67 173 GLU A N 1
ATOM 1077 C CA . GLU A 1 164 ? 21.316 0.975 -7.773 1.00 11.15 173 GLU A CA 1
ATOM 1078 C C . GLU A 1 164 ? 21.272 -0.219 -6.839 1.00 10.58 173 GLU A C 1
ATOM 1079 O O . GLU A 1 164 ? 22.102 -0.323 -5.918 1.00 10.34 173 GLU A O 1
ATOM 1085 N N . PRO A 1 165 ? 20.285 -1.116 -7.031 1.00 10.60 174 PRO A N 1
ATOM 1086 C CA . PRO A 1 165 ? 20.173 -2.285 -6.155 1.00 10.67 174 PRO A CA 1
ATOM 1087 C C . PRO A 1 165 ? 21.452 -3.106 -6.085 1.00 10.46 174 PRO A C 1
ATOM 1088 O O . PRO A 1 165 ? 22.118 -3.321 -7.108 1.00 11.37 174 PRO A O 1
ATOM 1092 N N . GLN A 1 166 ? 21.783 -3.554 -4.875 1.00 10.33 175 GLN A N 1
ATOM 1093 C CA . GLN A 1 166 ? 22.995 -4.332 -4.621 1.00 10.31 175 GLN A CA 1
ATOM 1094 C C . GLN A 1 166 ? 22.658 -5.663 -3.988 1.00 10.19 175 GLN A C 1
ATOM 1095 O O . GLN A 1 166 ? 21.639 -5.771 -3.304 1.00 10.15 175 GLN A O 1
ATOM 1101 N N . PRO A 1 167 ? 23.545 -6.663 -4.159 1.00 10.48 176 PRO A N 1
ATOM 1102 C CA . PRO A 1 167 ? 23.258 -7.991 -3.638 1.00 10.86 176 PRO A CA 1
ATOM 1103 C C . PRO A 1 167 ? 23.500 -8.197 -2.160 1.00 9.78 176 PRO A C 1
ATOM 1104 O O . PRO A 1 167 ? 22.987 -9.172 -1.615 1.00 10.47 176 PRO A O 1
ATOM 1108 N N . ARG A 1 168 ? 24.242 -7.296 -1.508 1.00 8.74 177 ARG A N 1
ATOM 1109 C CA . ARG A 1 168 ? 24.298 -7.277 -0.055 1.00 8.43 177 ARG A CA 1
ATOM 1110 C C . ARG A 1 168 ? 24.390 -5.828 0.382 1.00 7.52 177 ARG A C 1
ATOM 1111 O O . ARG A 1 168 ? 24.848 -4.968 -0.393 1.00 8.05 177 ARG A O 1
ATOM 1119 N N . TRP A 1 169 ? 23.929 -5.548 1.590 1.00 7.29 178 TRP A N 1
ATOM 1120 C CA . TRP A 1 169 ? 23.636 -4.164 1.959 1.00 6.58 178 TRP A CA 1
ATOM 1121 C C . TRP A 1 169 ? 24.880 -3.303 2.046 1.00 5.96 178 TRP A C 1
ATOM 1122 O O . TRP A 1 169 ? 24.829 -2.094 1.805 1.00 6.58 178 TRP A O 1
ATOM 1133 N N . GLU A 1 170 ? 26.001 -3.917 2.398 1.00 5.99 179 GLU A N 1
ATOM 1134 C CA . GLU A 1 170 ? 27.201 -3.118 2.640 1.00 6.19 179 GLU A CA 1
ATOM 1135 C C . GLU A 1 170 ? 27.680 -2.418 1.370 1.00 6.12 179 GLU A C 1
ATOM 1136 O O . GLU A 1 170 ? 28.326 -1.376 1.419 1.00 6.65 179 GLU A O 1
ATOM 1142 N N . LEU A 1 171 ? 27.380 -3.025 0.219 1.00 6.58 180 LEU A N 1
ATOM 1143 C CA . LEU A 1 171 ? 27.764 -2.445 -1.067 1.00 6.87 180 LEU A CA 1
ATOM 1144 C C . LEU A 1 171 ? 27.081 -1.117 -1.352 1.00 6.60 180 LEU A C 1
ATOM 1145 O O . LEU A 1 171 ? 27.567 -0.362 -2.204 1.00 7.27 180 LEU A O 1
ATOM 1150 N N . TYR A 1 172 ? 25.997 -0.788 -0.661 1.00 6.13 181 TYR A N 1
ATOM 1151 C CA . TYR A 1 172 ? 25.412 0.529 -0.867 1.00 6.34 181 TYR A CA 1
ATOM 1152 C C . TYR A 1 172 ? 26.353 1.651 -0.458 1.00 5.80 181 TYR A C 1
ATOM 1153 O O . TYR A 1 172 ? 26.201 2.757 -0.961 1.00 6.34 181 TYR A O 1
ATOM 1162 N N . TYR A 1 173 ? 27.302 1.395 0.456 1.00 5.77 182 TYR A N 1
ATOM 1163 C CA . TYR A 1 173 ? 28.201 2.452 0.881 1.00 5.58 182 TYR A CA 1
ATOM 1164 C C . TYR A 1 173 ? 28.942 3.116 -0.283 1.00 5.91 182 TYR A C 1
ATOM 1165 O O . TYR A 1 173 ? 29.265 4.303 -0.196 1.00 7.17 182 TYR A O 1
ATOM 1174 N N . ILE A 1 174 ? 29.277 2.330 -1.316 1.00 6.13 183 ILE A N 1
ATOM 1175 C CA . ILE A 1 174 ? 30.059 2.861 -2.431 1.00 6.94 183 ILE A CA 1
ATOM 1176 C C . ILE A 1 174 ? 29.219 3.227 -3.648 1.00 6.97 183 ILE A C 1
ATOM 1177 O O . ILE A 1 174 ? 29.760 3.530 -4.708 1.00 8.76 183 ILE A O 1
ATOM 1182 N N . GLN A 1 175 ? 27.903 3.233 -3.508 1.00 7.32 184 GLN A N 1
ATOM 1183 C CA . GLN A 1 175 ? 27.047 3.741 -4.580 1.00 7.75 184 GLN A CA 1
ATOM 1184 C C . GLN A 1 175 ? 27.141 5.270 -4.621 1.00 7.84 184 GLN A C 1
ATOM 1185 O O . GLN A 1 175 ? 27.242 5.920 -3.576 1.00 7.16 184 GLN A O 1
ATOM 1191 N N . PRO A 1 176 ? 27.092 5.864 -5.832 1.00 8.39 185 PRO A N 1
ATOM 1192 C CA . PRO A 1 176 ? 27.303 7.302 -5.969 1.00 8.73 185 PRO A CA 1
ATOM 1193 C C . PRO A 1 176 ? 26.461 8.191 -5.088 1.00 7.57 185 PRO A C 1
ATOM 1194 O O . PRO A 1 176 ? 26.985 9.123 -4.481 1.00 8.01 185 PRO A O 1
ATOM 1198 N N . GLY A 1 177 ? 25.170 7.920 -4.988 1.00 7.41 186 GLY A N 1
ATOM 1199 C CA . GLY A 1 177 ? 24.318 8.786 -4.188 1.00 7.07 186 GLY A CA 1
ATOM 1200 C C . GLY A 1 177 ? 24.636 8.709 -2.702 1.00 6.67 186 GLY A C 1
ATOM 1201 O O . GLY A 1 177 ? 24.530 9.709 -1.991 1.00 6.98 186 GLY A O 1
ATOM 1202 N N . VAL A 1 178 ? 25.032 7.525 -2.226 1.00 6.46 187 VAL A N 1
ATOM 1203 C CA . VAL A 1 178 ? 25.379 7.363 -0.817 1.00 6.25 187 VAL A CA 1
ATOM 1204 C C . VAL A 1 178 ? 26.694 8.062 -0.520 1.00 5.75 187 VAL A C 1
ATOM 1205 O O . VAL A 1 178 ? 26.830 8.781 0.470 1.00 5.92 187 VAL A O 1
ATOM 1209 N N . MET A 1 179 ? 27.684 7.861 -1.384 1.00 5.90 188 MET A N 1
ATOM 1210 C CA . MET A 1 179 ? 28.953 8.562 -1.255 1.00 6.00 188 MET A CA 1
ATOM 1211 C C . MET A 1 179 ? 28.713 10.068 -1.181 1.00 5.78 188 MET A C 1
ATOM 1212 O O . MET A 1 179 ? 29.322 10.771 -0.374 1.00 6.08 188 MET A O 1
ATOM 1217 N N . ARG A 1 180 ? 27.854 10.576 -2.057 1.00 6.18 189 ARG A N 1
ATOM 1218 C CA . ARG A 1 180 ? 27.568 12.005 -2.102 1.00 6.28 189 ARG A CA 1
ATOM 1219 C C . ARG A 1 180 ? 26.824 12.470 -0.854 1.00 5.86 189 ARG A C 1
ATOM 1220 O O . ARG A 1 180 ? 27.115 13.555 -0.350 1.00 6.29 189 ARG A O 1
ATOM 1228 N N . ALA A 1 181 ? 25.887 11.675 -0.353 1.00 5.80 190 ALA A N 1
ATOM 1229 C CA . ALA A 1 181 ? 25.198 12.063 0.879 1.00 5.77 190 ALA A CA 1
ATOM 1230 C C . ALA A 1 181 ? 26.198 12.251 2.019 1.00 5.75 190 ALA A C 1
ATOM 1231 O O . ALA A 1 181 ? 26.108 13.206 2.807 1.00 5.77 190 ALA A O 1
ATOM 1233 N N . PHE A 1 182 ? 27.150 11.344 2.146 1.00 5.26 191 PHE A N 1
ATOM 1234 C CA . PHE A 1 182 ? 28.203 11.482 3.159 1.00 5.17 191 PHE A CA 1
ATOM 1235 C C . PHE A 1 182 ? 29.106 12.672 2.865 1.00 5.15 191 PHE A C 1
ATOM 1236 O O . PHE A 1 182 ? 29.445 13.426 3.762 1.00 5.79 191 PHE A O 1
ATOM 1244 N N . ASP A 1 183 ? 29.499 12.869 1.599 1.00 5.57 192 ASP A N 1
ATOM 1245 C CA . ASP A 1 183 ? 30.353 14.001 1.272 1.00 5.88 192 ASP A CA 1
ATOM 1246 C C . ASP A 1 183 ? 29.680 15.320 1.611 1.00 5.51 192 ASP A C 1
ATOM 1247 O O . ASP A 1 183 ? 30.333 16.278 2.041 1.00 7.00 192 ASP A O 1
ATOM 1252 N N . ASN A 1 184 ? 28.371 15.385 1.428 1.00 5.55 193 ASN A N 1
ATOM 1253 C CA . ASN A 1 184 ? 27.628 16.589 1.819 1.00 5.91 193 ASN A CA 1
ATOM 1254 C C . ASN A 1 184 ? 27.538 16.739 3.340 1.00 5.82 193 ASN A C 1
ATOM 1255 O O . ASN A 1 184 ? 27.788 17.814 3.869 1.00 6.51 193 ASN A O 1
ATOM 1260 N N . PHE A 1 185 ? 27.258 15.650 4.046 1.00 5.68 194 PHE A N 1
ATOM 1261 C CA . PHE A 1 185 ? 27.216 15.682 5.512 1.00 6.06 194 PHE A CA 1
ATOM 1262 C C . PHE A 1 185 ? 28.536 16.175 6.103 1.00 6.49 194 PHE A C 1
ATOM 1263 O O . PHE A 1 185 ? 28.547 17.039 6.980 1.00 6.78 194 PHE A O 1
ATOM 1271 N N . TRP A 1 186 ? 29.647 15.618 5.636 1.00 6.49 195 TRP A N 1
ATOM 1272 C CA . TRP A 1 186 ? 30.965 16.027 6.137 1.00 5.98 195 TRP A CA 1
ATOM 1273 C C . TRP A 1 186 ? 31.423 17.367 5.567 1.00 6.52 195 TRP A C 1
ATOM 1274 O O . TRP A 1 186 ? 32.483 17.870 5.941 1.00 7.43 195 TRP A O 1
ATOM 1285 N N . ASN A 1 187 ? 30.643 17.936 4.657 1.00 6.95 196 ASN A N 1
ATOM 1286 C CA . ASN A 1 187 ? 30.945 19.183 3.970 1.00 7.36 196 ASN A CA 1
ATOM 1287 C C . ASN A 1 187 ? 32.231 19.122 3.159 1.00 7.61 196 ASN A C 1
ATOM 1288 O O . ASN A 1 187 ? 32.858 20.145 2.885 1.00 8.13 196 ASN A O 1
ATOM 1293 N N . THR A 1 188 ? 32.565 17.934 2.678 1.00 7.67 197 THR A N 1
ATOM 1294 C CA . THR A 1 188 ? 33.664 17.780 1.728 1.00 8.22 197 THR A CA 1
ATOM 1295 C C . THR A 1 188 ? 33.382 18.560 0.453 1.00 8.37 197 THR A C 1
ATOM 1296 O O . THR A 1 188 ? 34.295 19.037 -0.213 1.00 9.12 197 THR A O 1
ATOM 1300 N N . THR A 1 189 ? 32.107 18.676 0.098 1.00 8.31 198 THR A N 1
ATOM 1301 C CA . THR A 1 189 ? 31.683 19.398 -1.095 1.00 8.73 198 THR A CA 1
ATOM 1302 C C . THR A 1 189 ? 31.672 20.909 -0.895 1.00 8.93 198 THR A C 1
ATOM 1303 O O . THR A 1 189 ? 31.541 21.650 -1.878 1.00 10.31 198 THR A O 1
ATOM 1307 N N . GLY A 1 190 ? 31.730 21.365 0.344 1.00 9.36 199 GLY A N 1
ATOM 1308 C CA . GLY A 1 190 ? 31.584 22.783 0.682 1.00 10.06 199 GLY A CA 1
ATOM 1309 C C . GLY A 1 190 ? 30.168 23.337 0.655 1.00 10.10 199 GLY A C 1
ATOM 1310 O O . GLY A 1 190 ? 29.950 24.516 0.926 1.00 11.95 199 GLY A O 1
ATOM 1311 N N . LYS A 1 191 ? 29.185 22.505 0.323 1.00 9.26 200 LYS A N 1
ATOM 1312 C CA A LYS A 1 191 ? 27.810 22.975 0.113 0.50 9.34 200 LYS A CA 1
ATOM 1313 C CA B LYS A 1 191 ? 27.814 22.972 0.100 0.50 9.54 200 LYS A CA 1
ATOM 1314 C C . LYS A 1 191 ? 26.919 22.904 1.342 1.00 8.83 200 LYS A C 1
ATOM 1315 O O . LYS A 1 191 ? 25.820 23.464 1.320 1.00 9.88 200 LYS A O 1
ATOM 1326 N N . HIS A 1 192 ? 27.358 22.207 2.400 1.00 8.16 201 HIS A N 1
ATOM 1327 C CA . HIS A 1 192 ? 26.493 21.965 3.556 1.00 8.17 201 HIS A CA 1
ATOM 1328 C C . HIS A 1 192 ? 27.211 22.049 4.891 1.00 8.07 201 HIS A C 1
ATOM 1329 O O . HIS A 1 192 ? 27.223 21.088 5.666 1.00 8.66 201 HIS A O 1
ATOM 1336 N N . PRO A 1 193 ? 27.759 23.216 5.228 1.00 9.23 202 PRO A N 1
ATOM 1337 C CA . PRO A 1 193 ? 28.411 23.335 6.540 1.00 10.02 202 PRO A CA 1
ATOM 1338 C C . PRO A 1 193 ? 27.449 23.148 7.707 1.00 9.56 202 PRO A C 1
ATOM 1339 O O . PRO A 1 193 ? 27.882 22.835 8.822 1.00 10.67 202 PRO A O 1
ATOM 1343 N N . GLU A 1 194 ? 26.149 23.317 7.485 1.00 8.70 203 GLU A N 1
ATOM 1344 C CA . GLU A 1 194 ? 25.185 23.255 8.562 1.00 9.25 203 GLU A CA 1
ATOM 1345 C C . GLU A 1 194 ? 24.936 21.864 9.097 1.00 7.97 203 GLU A C 1
ATOM 1346 O O . GLU A 1 194 ? 24.412 21.736 10.202 1.00 8.37 203 GLU A O 1
ATOM 1352 N N . LEU A 1 195 ? 25.215 20.823 8.308 1.00 7.13 204 LEU A N 1
ATOM 1353 C CA . LEU A 1 195 ? 24.722 19.507 8.693 1.00 6.91 204 LEU A CA 1
ATOM 1354 C C . LEU A 1 195 ? 25.379 18.965 9.962 1.00 6.64 204 LEU A C 1
ATOM 1355 O O . LEU A 1 195 ? 24.682 18.439 10.838 1.00 7.13 204 LEU A O 1
ATOM 1360 N N . VAL A 1 196 ? 26.690 19.128 10.102 1.00 6.52 205 VAL A N 1
ATOM 1361 C CA . VAL A 1 196 ? 27.348 18.694 11.340 1.00 6.91 205 VAL A CA 1
ATOM 1362 C C . VAL A 1 196 ? 26.857 19.512 12.532 1.00 6.83 205 VAL A C 1
ATOM 1363 O O . VAL A 1 196 ? 26.746 19.000 13.642 1.00 7.34 205 VAL A O 1
ATOM 1367 N N . GLU A 1 197 ? 26.555 20.787 12.308 1.00 7.05 206 GLU A N 1
ATOM 1368 C CA A GLU A 1 197 ? 26.043 21.618 13.390 0.70 8.01 206 GLU A CA 1
ATOM 1369 C CA B GLU A 1 197 ? 26.025 21.662 13.349 0.30 7.39 206 GLU A CA 1
ATOM 1370 C C . GLU A 1 197 ? 24.672 21.123 13.842 1.00 7.16 206 GLU A C 1
ATOM 1371 O O . GLU A 1 197 ? 24.402 21.076 15.052 1.00 7.56 206 GLU A O 1
ATOM 1382 N N . HIS A 1 198 ? 23.809 20.728 12.899 1.00 6.87 207 HIS A N 1
ATOM 1383 C CA . HIS A 1 198 ? 22.529 20.137 13.294 1.00 6.42 207 HIS A CA 1
ATOM 1384 C C . HIS A 1 198 ? 22.758 18.856 14.082 1.00 6.33 207 HIS A C 1
ATOM 1385 O O . HIS A 1 198 ? 22.061 18.612 15.072 1.00 6.78 207 HIS A O 1
ATOM 1392 N N . TYR A 1 199 ? 23.685 18.025 13.623 1.00 6.31 208 TYR A N 1
ATOM 1393 C CA . TYR A 1 199 ? 23.959 16.743 14.287 1.00 5.61 208 TYR A CA 1
ATOM 1394 C C . TYR A 1 199 ? 24.374 16.961 15.741 1.00 5.67 208 TYR A C 1
ATOM 1395 O O . TYR A 1 199 ? 23.880 16.307 16.661 1.00 6.01 208 TYR A O 1
ATOM 1404 N N . ALA A 1 200 ? 25.279 17.901 15.958 1.00 5.93 209 ALA A N 1
ATOM 1405 C CA . ALA A 1 200 ? 25.760 18.205 17.303 1.00 5.90 209 ALA A CA 1
ATOM 1406 C C . ALA A 1 200 ? 24.618 18.685 18.193 1.00 6.26 209 ALA A C 1
ATOM 1407 O O . ALA A 1 200 ? 24.514 18.289 19.356 1.00 6.79 209 ALA A O 1
ATOM 1409 N N . LYS A 1 201 ? 23.748 19.551 17.666 1.00 6.46 210 LYS A N 1
ATOM 1410 C CA . LYS A 1 201 ? 22.638 20.072 18.471 1.00 6.85 210 LYS A CA 1
ATOM 1411 C C . LYS A 1 201 ? 21.534 19.045 18.697 1.00 7.03 210 LYS A C 1
ATOM 1412 O O . LYS A 1 201 ? 20.859 19.110 19.731 1.00 7.30 210 LYS A O 1
ATOM 1418 N N . ALA A 1 202 ? 21.365 18.095 17.782 1.00 6.82 211 ALA A N 1
ATOM 1419 C CA . ALA A 1 202 ? 20.472 16.971 18.025 1.00 6.33 211 ALA A CA 1
ATOM 1420 C C . ALA A 1 202 ? 20.995 16.127 19.176 1.00 6.29 211 ALA A C 1
ATOM 1421 O O . ALA A 1 202 ? 20.221 15.722 20.068 1.00 6.37 211 ALA A O 1
ATOM 1423 N N . TRP A 1 203 ? 22.301 15.873 19.210 1.00 5.40 212 TRP A N 1
ATOM 1424 C CA . TRP A 1 203 ? 22.879 15.195 20.362 1.00 5.50 212 TRP A CA 1
ATOM 1425 C C . TRP A 1 203 ? 22.700 16.004 21.638 1.00 5.92 212 TRP A C 1
ATOM 1426 O O . TRP A 1 203 ? 22.439 15.419 22.688 1.00 6.34 212 TRP A O 1
ATOM 1437 N N . ARG A 1 204 ? 22.860 17.320 21.580 1.00 6.35 213 ARG A N 1
ATOM 1438 C CA A ARG A 1 204 ? 22.613 18.118 22.768 0.70 6.37 213 ARG A CA 1
ATOM 1439 C CA B ARG A 1 204 ? 22.599 18.153 22.757 0.30 6.63 213 ARG A CA 1
ATOM 1440 C C . ARG A 1 204 ? 21.185 17.942 23.284 1.00 6.39 213 ARG A C 1
ATOM 1441 O O . ARG A 1 204 ? 20.973 17.869 24.481 1.00 6.76 213 ARG A O 1
ATOM 1456 N N . ALA A 1 205 ? 20.224 17.846 22.377 1.00 6.59 214 ALA A N 1
ATOM 1457 C CA . ALA A 1 205 ? 18.838 17.630 22.786 1.00 7.12 214 ALA A CA 1
ATOM 1458 C C . ALA A 1 205 ? 18.657 16.292 23.504 1.00 6.70 214 ALA A C 1
ATOM 1459 O O . ALA A 1 205 ? 17.960 16.195 24.512 1.00 7.49 214 ALA A O 1
ATOM 1461 N N . VAL A 1 206 ? 19.312 15.247 22.990 1.00 6.21 215 VAL A N 1
ATOM 1462 C CA . VAL A 1 206 ? 19.276 13.950 23.655 1.00 6.55 215 VAL A CA 1
ATOM 1463 C C . VAL A 1 206 ? 19.916 14.043 25.032 1.00 6.48 215 VAL A C 1
ATOM 1464 O O . VAL A 1 206 ? 19.373 13.562 26.022 1.00 7.08 215 VAL A O 1
ATOM 1468 N N . ALA A 1 207 ? 21.087 14.647 25.098 1.00 6.61 216 ALA A N 1
ATOM 1469 C CA . ALA A 1 207 ? 21.842 14.759 26.344 1.00 7.00 216 ALA A CA 1
ATOM 1470 C C . ALA A 1 207 ? 21.083 15.575 27.384 1.00 7.22 216 ALA A C 1
ATOM 1471 O O . ALA A 1 207 ? 21.156 15.289 28.576 1.00 7.90 216 ALA A O 1
ATOM 1473 N N . ASP A 1 208 ? 20.330 16.572 26.951 1.00 7.37 217 ASP A N 1
ATOM 1474 C CA . ASP A 1 208 ? 19.558 17.388 27.886 1.00 8.14 217 ASP A CA 1
ATOM 1475 C C . ASP A 1 208 ? 18.482 16.538 28.548 1.00 8.19 217 ASP A C 1
ATOM 1476 O O . ASP A 1 208 ? 18.216 16.698 29.742 1.00 10.21 217 ASP A O 1
ATOM 1481 N N . ARG A 1 209 ? 17.882 15.614 27.797 1.00 7.68 218 ARG A N 1
ATOM 1482 C CA . ARG A 1 209 ? 16.887 14.703 28.337 1.00 8.05 218 ARG A CA 1
ATOM 1483 C C . ARG A 1 209 ? 17.480 13.655 29.267 1.00 7.77 218 ARG A C 1
ATOM 1484 O O . ARG A 1 209 ? 16.849 13.303 30.250 1.00 10.31 218 ARG A O 1
ATOM 1492 N N . PHE A 1 210 ? 18.684 13.174 28.977 1.00 7.05 219 PHE A N 1
ATOM 1493 C CA . PHE A 1 210 ? 19.244 12.040 29.692 1.00 6.95 219 PHE A CA 1
ATOM 1494 C C . PHE A 1 210 ? 20.323 12.342 30.703 1.00 7.10 219 PHE A C 1
ATOM 1495 O O . PHE A 1 210 ? 20.760 11.439 31.406 1.00 7.46 219 PHE A O 1
ATOM 1503 N N . ALA A 1 211 ? 20.700 13.605 30.851 1.00 7.86 220 ALA A N 1
ATOM 1504 C CA . ALA A 1 211 ? 21.763 13.952 31.794 1.00 8.27 220 ALA A CA 1
ATOM 1505 C C . ALA A 1 211 ? 21.494 13.464 33.195 1.00 9.07 220 ALA A C 1
ATOM 1506 O O . ALA A 1 211 ? 22.427 13.051 33.890 1.00 10.72 220 ALA A O 1
ATOM 1508 N N . ASP A 1 212 ? 20.250 13.524 33.640 1.00 9.19 221 ASP A N 1
ATOM 1509 C CA . ASP A 1 212 ? 19.936 13.119 35.008 1.00 10.89 221 ASP A CA 1
ATOM 1510 C C . ASP A 1 212 ? 19.415 11.696 35.117 1.00 10.76 221 ASP A C 1
ATOM 1511 O O . ASP A 1 212 ? 18.853 11.323 36.130 1.00 12.94 221 ASP A O 1
ATOM 1516 N N . ASN A 1 213 ? 19.630 10.888 34.083 1.00 9.43 222 ASN A N 1
ATOM 1517 C CA . ASN A 1 213 ? 19.151 9.527 34.072 1.00 9.14 222 ASN A CA 1
ATOM 1518 C C . ASN A 1 213 ? 20.227 8.585 34.591 1.00 8.83 222 ASN A C 1
ATOM 1519 O O . ASN A 1 213 ? 21.259 8.367 33.938 1.00 8.61 222 ASN A O 1
ATOM 1524 N N . ASP A 1 214 ? 19.975 8.002 35.756 1.00 9.80 223 ASP A N 1
ATOM 1525 C CA . ASP A 1 214 ? 20.977 7.204 36.423 1.00 10.78 223 ASP A CA 1
ATOM 1526 C C . ASP A 1 214 ? 21.271 5.857 35.799 1.00 10.79 223 ASP A C 1
ATOM 1527 O O . ASP A 1 214 ? 22.133 5.152 36.291 1.00 13.88 223 ASP A O 1
ATOM 1532 N N . ALA A 1 215 ? 20.549 5.481 34.761 1.00 8.50 224 ALA A N 1
ATOM 1533 C CA . ALA A 1 215 ? 20.868 4.243 34.035 1.00 8.17 224 ALA A CA 1
ATOM 1534 C C . ALA A 1 215 ? 21.721 4.497 32.799 1.00 7.95 224 ALA A C 1
ATOM 1535 O O . ALA A 1 215 ? 22.304 3.552 32.268 1.00 8.69 224 ALA A O 1
ATOM 1537 N N . VAL A 1 216 ? 21.777 5.733 32.301 1.00 7.27 225 VAL A N 1
ATOM 1538 C CA . VAL A 1 216 ? 22.542 6.056 31.109 1.00 6.98 225 VAL A CA 1
ATOM 1539 C C . VAL A 1 216 ? 23.968 6.350 31.515 1.00 6.91 225 VAL A C 1
ATOM 1540 O O . VAL A 1 216 ? 24.225 7.205 32.357 1.00 8.19 225 VAL A O 1
ATOM 1544 N N . VAL A 1 217 ? 24.907 5.634 30.902 1.00 6.52 226 VAL A N 1
ATOM 1545 C CA . VAL A 1 217 ? 26.318 5.857 31.160 1.00 7.00 226 VAL A CA 1
ATOM 1546 C C . VAL A 1 217 ? 27.105 6.383 29.972 1.00 6.24 226 VAL A C 1
ATOM 1547 O O . VAL A 1 217 ? 28.221 6.850 30.170 1.00 6.84 226 VAL A O 1
ATOM 1551 N N . ALA A 1 218 ? 26.562 6.284 28.765 1.00 6.07 227 ALA A N 1
ATOM 1552 C CA . ALA A 1 218 ? 27.364 6.562 27.589 1.00 6.07 227 ALA A CA 1
ATOM 1553 C C . ALA A 1 218 ? 26.502 7.003 26.422 1.00 5.83 227 ALA A C 1
ATOM 1554 O O . ALA A 1 218 ? 25.386 6.519 26.213 1.00 6.05 227 ALA A O 1
ATOM 1556 N N . TYR A 1 219 ? 27.085 7.872 25.615 1.00 5.70 228 TYR A N 1
ATOM 1557 C CA . TYR A 1 219 ? 26.528 8.343 24.348 1.00 5.63 228 TYR A CA 1
ATOM 1558 C C . TYR A 1 219 ? 27.502 7.942 23.248 1.00 5.70 228 TYR A C 1
ATOM 1559 O O . TYR A 1 219 ? 28.630 8.425 23.221 1.00 7.13 228 TYR A O 1
ATOM 1568 N N . ASP A 1 220 ? 27.093 7.040 22.364 1.00 5.13 229 ASP A N 1
ATOM 1569 C CA . ASP A 1 220 ? 27.902 6.576 21.210 1.00 5.33 229 ASP A CA 1
ATOM 1570 C C . ASP A 1 220 ? 27.535 7.459 20.022 1.00 4.95 229 ASP A C 1
ATOM 1571 O O . ASP A 1 220 ? 26.447 7.343 19.439 1.00 5.21 229 ASP A O 1
ATOM 1576 N N . LEU A 1 221 ? 28.437 8.382 19.691 1.00 4.95 230 LEU A N 1
ATOM 1577 C CA . LEU A 1 221 ? 28.072 9.516 18.861 1.00 5.11 230 LEU A CA 1
ATOM 1578 C C . LEU A 1 221 ? 27.657 9.191 17.441 1.00 4.85 230 LEU A C 1
ATOM 1579 O O . LEU A 1 221 ? 26.792 9.880 16.901 1.00 5.14 230 LEU A O 1
ATOM 1584 N N . MET A 1 222 ? 28.260 8.183 16.814 1.00 5.11 231 MET A N 1
ATOM 1585 C CA . MET A 1 222 ? 27.873 7.795 15.448 1.00 5.29 231 MET A CA 1
ATOM 1586 C C . MET A 1 222 ? 28.233 6.367 15.188 1.00 4.99 231 MET A C 1
ATOM 1587 O O . MET A 1 222 ? 29.394 5.973 15.288 1.00 5.47 231 MET A O 1
ATOM 1592 N N . ASN A 1 223 ? 27.243 5.563 14.809 1.00 4.78 232 ASN A N 1
ATOM 1593 C CA . ASN A 1 223 ? 27.551 4.220 14.358 1.00 4.68 232 ASN A CA 1
ATOM 1594 C C . ASN A 1 223 ? 28.360 4.251 13.073 1.00 4.35 232 ASN A C 1
ATOM 1595 O O . ASN A 1 223 ? 27.945 4.865 12.102 1.00 5.31 232 ASN A O 1
ATOM 1600 N N . GLU A 1 224 ? 29.471 3.506 13.063 1.00 4.91 233 GLU A N 1
ATOM 1601 C CA . GLU A 1 224 ? 30.265 3.207 11.858 1.00 5.03 233 GLU A CA 1
ATOM 1602 C C . GLU A 1 224 ? 30.414 4.403 10.918 1.00 5.05 233 GLU A C 1
ATOM 1603 O O . GLU A 1 224 ? 29.984 4.387 9.756 1.00 5.56 233 GLU A O 1
ATOM 1609 N N . PRO A 1 225 ? 31.122 5.433 11.388 1.00 5.09 234 PRO A N 1
ATOM 1610 C CA . PRO A 1 225 ? 31.405 6.563 10.500 1.00 6.21 234 PRO A CA 1
ATOM 1611 C C . PRO A 1 225 ? 32.049 6.127 9.194 1.00 5.33 234 PRO A C 1
ATOM 1612 O O . PRO A 1 225 ? 32.958 5.288 9.186 1.00 5.71 234 PRO A O 1
ATOM 1616 N N . PHE A 1 226 ? 31.588 6.740 8.116 1.00 5.46 235 PHE A N 1
ATOM 1617 C CA . PHE A 1 226 ? 32.066 6.493 6.768 1.00 5.33 235 PHE A CA 1
ATOM 1618 C C . PHE A 1 226 ? 32.326 7.828 6.108 1.00 4.74 235 PHE A C 1
ATOM 1619 O O . PHE A 1 226 ? 31.476 8.703 6.156 1.00 5.78 235 PHE A O 1
ATOM 1627 N N . GLY A 1 227 ? 33.494 7.971 5.499 1.00 5.23 236 GLY A N 1
ATOM 1628 C CA . GLY A 1 227 ? 33.928 9.264 4.962 1.00 5.51 236 GLY A CA 1
ATOM 1629 C C . GLY A 1 227 ? 33.494 9.545 3.555 1.00 5.54 236 GLY A C 1
ATOM 1630 O O . GLY A 1 227 ? 33.821 10.599 3.029 1.00 6.31 236 GLY A O 1
ATOM 1631 N N . GLY A 1 228 ? 32.812 8.627 2.883 1.00 5.93 237 GLY A N 1
ATOM 1632 C CA . GLY A 1 228 ? 32.460 8.832 1.485 1.00 6.45 237 GLY A CA 1
ATOM 1633 C C . GLY A 1 228 ? 33.700 8.857 0.634 1.00 5.91 237 GLY A C 1
ATOM 1634 O O . GLY A 1 228 ? 34.473 7.892 0.601 1.00 6.89 237 GLY A O 1
ATOM 1635 N N . SER A 1 229 ? 33.885 9.958 -0.085 1.00 5.98 238 SER A N 1
ATOM 1636 C CA . SER A 1 229 ? 35.062 10.129 -0.920 1.00 6.44 238 SER A CA 1
ATOM 1637 C C . SER A 1 229 ? 36.341 10.337 -0.134 1.00 6.33 238 SER A C 1
ATOM 1638 O O . SER A 1 229 ? 37.409 10.196 -0.707 1.00 7.71 238 SER A O 1
ATOM 1641 N N . LEU A 1 230 ? 36.249 10.699 1.148 1.00 6.19 239 LEU A N 1
ATOM 1642 C CA . LEU A 1 230 ? 37.427 10.937 1.987 1.00 6.45 239 LEU A CA 1
ATOM 1643 C C . LEU A 1 230 ? 37.628 9.719 2.867 1.00 6.25 239 LEU A C 1
ATOM 1644 O O . LEU A 1 230 ? 36.709 9.306 3.568 1.00 8.03 239 LEU A O 1
ATOM 1649 N N . GLN A 1 231 ? 38.824 9.139 2.841 1.00 6.06 240 GLN A N 1
ATOM 1650 C CA . GLN A 1 231 ? 39.054 7.850 3.480 1.00 6.47 240 GLN A CA 1
ATOM 1651 C C . GLN A 1 231 ? 40.336 7.822 4.291 1.00 6.51 240 GLN A C 1
ATOM 1652 O O . GLN A 1 231 ? 41.371 8.356 3.865 1.00 8.08 240 GLN A O 1
ATOM 1658 N N . GLY A 1 232 ? 40.284 7.128 5.418 1.00 6.25 241 GLY A N 1
ATOM 1659 C CA . GLY A 1 232 ? 41.448 6.909 6.246 1.00 6.76 241 GLY A CA 1
ATOM 1660 C C . GLY A 1 232 ? 41.716 8.041 7.204 1.00 6.77 241 GLY A C 1
ATOM 1661 O O . GLY A 1 232 ? 40.827 8.814 7.551 1.00 6.38 241 GLY A O 1
ATOM 1662 N N . PRO A 1 233 ? 42.947 8.119 7.694 1.00 7.69 242 PRO A N 1
ATOM 1663 C CA . PRO A 1 233 ? 43.301 9.140 8.672 1.00 7.67 242 PRO A CA 1
ATOM 1664 C C . PRO A 1 233 ? 42.917 10.569 8.317 1.00 7.97 242 PRO A C 1
ATOM 1665 O O . PRO A 1 233 ? 42.569 11.325 9.232 1.00 9.04 242 PRO A O 1
ATOM 1669 N N . ALA A 1 234 ? 42.954 10.985 7.052 1.00 7.93 243 ALA A N 1
ATOM 1670 C CA . ALA A 1 234 ? 42.530 12.351 6.725 1.00 8.60 243 ALA A CA 1
ATOM 1671 C C . ALA A 1 234 ? 41.067 12.581 7.064 1.00 8.10 243 ALA A C 1
ATOM 1672 O O . ALA A 1 234 ? 40.678 13.685 7.413 1.00 9.34 243 ALA A O 1
ATOM 1674 N N . PHE A 1 235 ? 40.244 11.557 6.889 1.00 6.69 244 PHE A N 1
ATOM 1675 C CA . PHE A 1 235 ? 38.851 11.626 7.296 1.00 6.19 244 PHE A CA 1
ATOM 1676 C C . PHE A 1 235 ? 38.755 11.623 8.830 1.00 5.67 244 PHE A C 1
ATOM 1677 O O . PHE A 1 235 ? 38.112 12.475 9.428 1.00 6.29 244 PHE A O 1
ATOM 1685 N N . GLU A 1 236 ? 39.400 10.641 9.445 1.00 5.58 245 GLU A N 1
ATOM 1686 C CA . GLU A 1 236 ? 39.250 10.416 10.883 1.00 5.61 245 GLU A CA 1
ATOM 1687 C C . GLU A 1 236 ? 39.751 11.604 11.714 1.00 6.01 245 GLU A C 1
ATOM 1688 O O . GLU A 1 236 ? 39.108 12.024 12.665 1.00 6.92 245 GLU A O 1
ATOM 1694 N N . ALA A 1 237 ? 40.912 12.137 11.332 1.00 6.58 246 ALA A N 1
ATOM 1695 C CA . ALA A 1 237 ? 41.551 13.220 12.050 1.00 7.57 246 ALA A CA 1
ATOM 1696 C C . ALA A 1 237 ? 41.055 14.577 11.594 1.00 7.88 246 ALA A C 1
ATOM 1697 O O . ALA A 1 237 ? 41.368 15.596 12.207 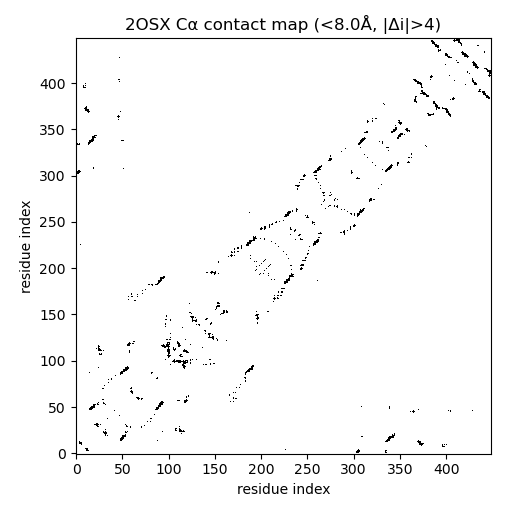1.00 10.01 246 ALA A O 1
ATOM 1699 N N . GLY A 1 238 ? 40.293 14.605 10.513 1.00 7.94 247 GLY A N 1
ATOM 1700 C CA . GLY A 1 238 ? 39.765 15.812 9.919 1.00 7.87 247 GLY A CA 1
ATOM 1701 C C . GLY A 1 238 ? 38.309 15.985 10.320 1.00 7.44 247 GLY A C 1
ATOM 1702 O O . GLY A 1 238 ? 38.017 16.267 11.481 1.00 7.78 247 GLY A O 1
ATOM 1703 N N . PRO A 1 239 ? 37.381 15.780 9.379 1.00 7.10 248 PRO A N 1
ATOM 1704 C CA . PRO A 1 239 ? 35.986 16.062 9.704 1.00 7.01 248 PRO A CA 1
ATOM 1705 C C . PRO A 1 239 ? 35.358 15.165 10.761 1.00 6.44 248 PRO A C 1
ATOM 1706 O O . PRO A 1 239 ? 34.452 15.611 11.461 1.00 6.38 248 PRO A O 1
ATOM 1710 N N . LEU A 1 240 ? 35.796 13.920 10.874 1.00 5.74 249 LEU A N 1
ATOM 1711 C CA . LEU A 1 240 ? 35.213 13.045 11.885 1.00 5.82 249 LEU A CA 1
ATOM 1712 C C . LEU A 1 240 ? 35.535 13.581 13.287 1.00 5.80 249 LEU A C 1
ATOM 1713 O O . LEU A 1 240 ? 34.650 13.831 14.109 1.00 5.92 249 LEU A O 1
ATOM 1718 N N . ALA A 1 241 ? 36.825 13.761 13.565 1.00 6.25 250 ALA A N 1
ATOM 1719 C CA . ALA A 1 241 ? 37.247 14.280 14.858 1.00 6.76 250 ALA A CA 1
ATOM 1720 C C . ALA A 1 241 ? 36.623 15.658 15.095 1.00 6.79 250 ALA A C 1
ATOM 1721 O O . ALA A 1 241 ? 36.260 15.990 16.219 1.00 7.65 250 ALA A O 1
ATOM 1723 N N . ALA A 1 242 ? 36.492 16.481 14.060 1.00 6.88 251 ALA A N 1
ATOM 1724 C CA . ALA A 1 242 ? 35.899 17.800 14.253 1.00 7.26 251 ALA A CA 1
ATOM 1725 C C . ALA A 1 242 ? 34.433 17.706 14.657 1.00 6.49 251 ALA A C 1
ATOM 1726 O O . ALA A 1 242 ? 33.969 18.475 15.494 1.00 7.72 251 ALA A O 1
ATOM 1728 N N . MET A 1 243 ? 33.691 16.775 14.062 1.00 6.51 252 MET A N 1
ATOM 1729 C CA . MET A 1 243 ? 32.298 16.537 14.447 1.00 6.66 252 MET A CA 1
ATOM 1730 C C . MET A 1 243 ? 32.230 16.018 15.874 1.00 6.21 252 MET A C 1
ATOM 1731 O O . MET A 1 243 ? 31.399 16.487 16.664 1.00 6.58 252 MET A O 1
ATOM 1736 N N . TYR A 1 244 ? 33.132 15.119 16.240 1.00 5.70 253 TYR A N 1
ATOM 1737 C CA . TYR A 1 244 ? 33.130 14.607 17.603 1.00 6.34 253 TYR A CA 1
ATOM 1738 C C . TYR A 1 244 ? 33.426 15.725 18.587 1.00 5.99 253 TYR A C 1
ATOM 1739 O O . TYR A 1 244 ? 32.828 15.769 19.659 1.00 6.41 253 TYR A O 1
ATOM 1748 N N . GLN A 1 245 ? 34.341 16.632 18.247 1.00 6.27 254 GLN A N 1
ATOM 1749 C CA . GLN A 1 245 ? 34.673 17.719 19.167 1.00 6.52 254 GLN A CA 1
ATOM 1750 C C . GLN A 1 245 ? 33.489 18.676 19.327 1.00 7.00 254 GLN A C 1
ATOM 1751 O O . GLN A 1 245 ? 33.148 19.101 20.445 1.00 7.40 254 GLN A O 1
ATOM 1757 N N . ARG A 1 246 ? 32.873 19.045 18.215 1.00 6.85 255 ARG A N 1
ATOM 1758 C CA . ARG A 1 246 ? 31.719 19.950 18.252 1.00 6.97 255 ARG A CA 1
ATOM 1759 C C . ARG A 1 246 ? 30.581 19.328 19.058 1.00 7.36 255 ARG A C 1
ATOM 1760 O O . ARG A 1 246 ? 29.898 20.000 19.833 1.00 7.48 255 ARG A O 1
ATOM 1768 N N . THR A 1 247 ? 30.350 18.040 18.845 1.00 6.25 256 THR A N 1
ATOM 1769 C CA . THR A 1 247 ? 29.272 17.340 19.518 1.00 6.52 256 THR A CA 1
ATOM 1770 C C . THR A 1 247 ? 29.550 17.155 21.009 1.00 6.33 256 THR A C 1
ATOM 1771 O O . THR A 1 247 ? 28.659 17.324 21.836 1.00 6.73 256 THR A O 1
ATOM 1775 N N . THR A 1 248 ? 30.782 16.829 21.354 1.00 6.73 257 THR A N 1
ATOM 1776 C CA . THR A 1 248 ? 31.206 16.728 22.757 1.00 6.60 257 THR A CA 1
ATOM 1777 C C . THR A 1 248 ? 30.964 18.063 23.445 1.00 6.78 257 THR A C 1
ATOM 1778 O O . THR A 1 248 ? 30.398 18.116 24.544 1.00 7.46 257 THR A O 1
ATOM 1782 N N . ASP A 1 249 ? 31.385 19.144 22.806 1.00 7.28 258 ASP A N 1
ATOM 1783 C CA . ASP A 1 249 ? 31.175 20.471 23.380 1.00 7.97 258 ASP A CA 1
ATOM 1784 C C . ASP A 1 249 ? 29.698 20.783 23.576 1.00 8.11 258 ASP A C 1
ATOM 1785 O O . ASP A 1 249 ? 29.311 21.348 24.613 1.00 9.18 258 ASP A O 1
ATOM 1790 N N . ALA A 1 250 ? 28.865 20.412 22.609 1.00 7.43 259 ALA A N 1
ATOM 1791 C CA . ALA A 1 250 ? 27.432 20.673 22.710 1.00 7.96 259 ALA A CA 1
ATOM 1792 C C . ALA A 1 250 ? 26.809 19.853 23.852 1.00 7.74 259 ALA A C 1
ATOM 1793 O O . ALA A 1 250 ? 26.039 20.374 24.654 1.00 8.44 259 ALA A O 1
ATOM 1795 N N . ILE A 1 251 ? 27.154 18.576 23.932 1.00 7.56 260 ILE A N 1
ATOM 1796 C CA . ILE A 1 251 ? 26.672 17.705 25.008 1.00 7.01 260 ILE A CA 1
ATOM 1797 C C . ILE A 1 251 ? 27.079 18.260 26.362 1.00 7.56 260 ILE A C 1
ATOM 1798 O O . ILE A 1 251 ? 26.265 18.271 27.298 1.00 7.71 260 ILE A O 1
ATOM 1803 N N . ARG A 1 252 ? 28.310 18.755 26.466 1.00 7.21 261 ARG A N 1
ATOM 1804 C CA . ARG A 1 252 ? 28.808 19.265 27.736 1.00 7.97 261 ARG A CA 1
ATOM 1805 C C . ARG A 1 252 ? 28.203 20.609 28.137 1.00 8.79 261 ARG A C 1
ATOM 1806 O O . ARG A 1 252 ? 28.430 21.072 29.253 1.00 10.58 261 ARG A O 1
ATOM 1814 N N . GLN A 1 253 ? 27.408 21.225 27.280 1.00 8.44 262 GLN A N 1
ATOM 1815 C CA . GLN A 1 253 ? 26.584 22.357 27.721 1.00 9.22 262 GLN A CA 1
ATOM 1816 C C . GLN A 1 253 ? 25.473 21.926 28.672 1.00 9.35 262 GLN A C 1
ATOM 1817 O O . GLN A 1 253 ? 24.985 22.763 29.446 1.00 11.11 262 GLN A O 1
ATOM 1823 N N . VAL A 1 254 ? 25.055 20.663 28.609 1.00 8.69 263 VAL A N 1
ATOM 1824 C CA . VAL A 1 254 ? 23.895 20.171 29.342 1.00 8.71 263 VAL A CA 1
ATOM 1825 C C . VAL A 1 254 ? 24.141 18.894 30.146 1.00 8.34 263 VAL A C 1
ATOM 1826 O O . VAL A 1 254 ? 23.278 18.542 30.934 1.00 9.85 263 VAL A O 1
ATOM 1830 N N . ASP A 1 255 ? 25.278 18.221 29.975 1.00 8.37 264 ASP A N 1
ATOM 1831 C CA . ASP A 1 255 ? 25.517 16.940 30.633 1.00 8.05 264 ASP A CA 1
ATOM 1832 C C . ASP A 1 255 ? 27.002 16.832 30.921 1.00 8.02 264 ASP A C 1
ATOM 1833 O O . ASP A 1 255 ? 27.789 16.711 29.991 1.00 8.29 264 ASP A O 1
ATOM 1838 N N . GLN A 1 256 ? 27.396 16.891 32.188 1.00 8.65 265 GLN A N 1
ATOM 1839 C CA . GLN A 1 256 ? 28.816 16.872 32.545 1.00 9.27 265 GLN A CA 1
ATOM 1840 C C . GLN A 1 256 ? 29.379 15.486 32.728 1.00 9.18 265 GLN A C 1
ATOM 1841 O O . GLN A 1 256 ? 30.601 15.331 32.647 1.00 11.07 265 GLN A O 1
ATOM 1847 N N . ASP A 1 257 ? 28.529 14.497 32.992 1.00 8.45 266 ASP A N 1
ATOM 1848 C CA . ASP A 1 257 ? 28.989 13.236 33.556 1.00 8.38 266 ASP A CA 1
ATOM 1849 C C . ASP A 1 257 ? 28.883 11.997 32.675 1.00 7.95 266 ASP A C 1
ATOM 1850 O O . ASP A 1 257 ? 29.547 11.008 32.957 1.00 9.38 266 ASP A O 1
ATOM 1855 N N . THR A 1 258 ? 28.046 12.017 31.647 1.00 7.30 267 THR A N 1
ATOM 1856 C CA . THR A 1 258 ? 27.922 10.851 30.773 1.00 6.97 267 THR A CA 1
ATOM 1857 C C . THR A 1 258 ? 29.200 10.696 29.952 1.00 6.39 267 THR A C 1
ATOM 1858 O O . THR A 1 258 ? 29.746 11.680 29.469 1.00 7.06 267 THR A O 1
ATOM 1862 N N . TRP A 1 259 ? 29.667 9.473 29.773 1.00 5.98 268 TRP A N 1
ATOM 1863 C CA A TRP A 1 259 ? 30.817 9.200 28.894 0.50 6.18 268 TRP A CA 1
ATOM 1864 C CA B TRP A 1 259 ? 30.799 9.217 28.893 0.50 5.99 268 TRP A CA 1
ATOM 1865 C C . TRP A 1 259 ? 30.401 9.460 27.460 1.00 6.13 268 TRP A C 1
ATOM 1866 O O . TRP A 1 259 ? 29.362 8.990 27.005 1.00 7.46 268 TRP A O 1
ATOM 1887 N N . VAL A 1 260 ? 31.255 10.178 26.733 1.00 5.83 269 VAL A N 1
ATOM 1888 C CA . VAL A 1 260 ? 31.080 10.413 25.299 1.00 5.99 269 VAL A CA 1
ATOM 1889 C C . VAL A 1 260 ? 31.968 9.405 24.594 1.00 5.83 269 VAL A C 1
ATOM 1890 O O . VAL A 1 260 ? 33.185 9.370 24.793 1.00 6.25 269 VAL A O 1
ATOM 1894 N N . CYS A 1 261 ? 31.342 8.551 23.790 1.00 5.60 270 CYS A N 1
ATOM 1895 C CA . CYS A 1 261 ? 32.013 7.417 23.163 1.00 5.91 270 CYS A CA 1
ATOM 1896 C C . CYS A 1 261 ? 32.165 7.672 21.679 1.00 5.64 270 CYS A C 1
ATOM 1897 O O . CYS A 1 261 ? 31.196 8.024 20.994 1.00 6.67 270 CYS A O 1
ATOM 1900 N N . VAL A 1 262 ? 33.383 7.525 21.202 1.00 5.50 271 VAL A N 1
ATOM 1901 C CA . VAL A 1 262 ? 33.764 7.816 19.836 1.00 5.56 271 VAL A CA 1
ATOM 1902 C C . VAL A 1 262 ? 34.275 6.558 19.158 1.00 5.59 271 VAL A C 1
ATOM 1903 O O . VAL A 1 262 ? 34.944 5.726 19.744 1.00 6.21 271 VAL A O 1
ATOM 1907 N N . ALA A 1 263 ? 33.946 6.450 17.874 1.00 5.93 272 ALA A N 1
ATOM 1908 C CA . ALA A 1 263 ? 34.322 5.322 17.037 1.00 5.65 272 ALA A CA 1
ATOM 1909 C C . ALA A 1 263 ? 35.310 5.770 15.963 1.00 5.60 272 ALA A C 1
ATOM 1910 O O . ALA A 1 263 ? 35.255 6.908 15.456 1.00 5.79 272 ALA A O 1
ATOM 1912 N N . PRO A 1 264 ? 36.183 4.854 15.528 1.00 5.27 273 PRO A N 1
ATOM 1913 C CA . PRO A 1 264 ? 37.003 5.126 14.348 1.00 5.46 273 PRO A CA 1
ATOM 1914 C C . PRO A 1 264 ? 36.122 5.038 13.109 1.00 4.94 273 PRO A C 1
ATOM 1915 O O . PRO A 1 264 ? 34.975 4.593 13.179 1.00 5.38 273 PRO A O 1
ATOM 1919 N N . GLN A 1 265 ? 36.665 5.390 11.952 1.00 5.42 274 GLN A N 1
ATOM 1920 C CA . GLN A 1 265 ? 35.995 4.957 10.730 1.00 6.01 274 GLN A CA 1
ATOM 1921 C C . GLN A 1 265 ? 35.873 3.425 10.783 1.00 5.82 274 GLN A C 1
ATOM 1922 O O . GLN A 1 265 ? 36.764 2.721 11.255 1.00 6.90 274 GLN A O 1
ATOM 1928 N N . ALA A 1 266 ? 34.767 2.891 10.278 1.00 5.79 275 ALA A N 1
ATOM 1929 C CA . ALA A 1 266 ? 34.541 1.456 10.343 1.00 5.89 275 ALA A CA 1
ATOM 1930 C C . ALA A 1 266 ? 35.239 0.703 9.228 1.00 5.70 275 ALA A C 1
ATOM 1931 O O . ALA A 1 266 ? 35.857 -0.342 9.469 1.00 6.09 275 ALA A O 1
ATOM 1933 N N . ILE A 1 267 ? 35.127 1.184 7.993 1.00 6.12 276 ILE A N 1
ATOM 1934 C CA . ILE A 1 267 ? 35.701 0.450 6.874 1.00 6.38 276 ILE A CA 1
ATOM 1935 C C . ILE A 1 267 ? 37.206 0.290 7.114 1.00 6.02 276 ILE A C 1
ATOM 1936 O O . ILE A 1 267 ? 37.908 1.246 7.447 1.00 7.03 276 ILE A O 1
ATOM 1941 N N . GLY A 1 268 ? 37.692 -0.935 6.974 1.00 6.12 277 GLY A N 1
ATOM 1942 C CA . GLY A 1 268 ? 39.083 -1.255 7.199 1.00 6.42 277 GLY A CA 1
ATOM 1943 C C . GLY A 1 268 ? 39.416 -1.510 8.644 1.00 6.05 277 GLY A C 1
ATOM 1944 O O . GLY A 1 268 ? 40.000 -2.547 8.995 1.00 6.51 277 GLY A O 1
ATOM 1945 N N . VAL A 1 269 ? 39.076 -0.557 9.508 1.00 6.35 278 VAL A N 1
ATOM 1946 C CA . VAL A 1 269 ? 39.378 -0.669 10.930 1.00 6.48 278 VAL A CA 1
ATOM 1947 C C . VAL A 1 269 ? 38.595 -1.829 11.581 1.00 5.99 278 VAL A C 1
ATOM 1948 O O . VAL A 1 269 ? 39.143 -2.597 12.385 1.00 6.59 278 VAL A O 1
ATOM 1952 N N . ASN A 1 270 ? 37.325 -2.005 11.199 1.00 5.54 279 ASN A N 1
ATOM 1953 C CA . ASN A 1 270 ? 36.557 -3.163 11.626 1.00 5.73 279 ASN A CA 1
ATOM 1954 C C . ASN A 1 270 ? 37.246 -4.477 11.307 1.00 6.12 279 ASN A C 1
ATOM 1955 O O . ASN A 1 270 ? 37.025 -5.494 11.980 1.00 6.37 279 ASN A O 1
ATOM 1960 N N . GLN A 1 271 ? 37.992 -4.486 10.201 1.00 5.64 280 GLN A N 1
ATOM 1961 C CA . GLN A 1 271 ? 38.657 -5.650 9.637 1.00 6.24 280 GLN A CA 1
ATOM 1962 C C . GLN A 1 271 ? 40.121 -5.760 10.085 1.00 6.62 280 GLN A C 1
ATOM 1963 O O . GLN A 1 271 ? 40.839 -6.607 9.590 1.00 7.84 280 GLN A O 1
ATOM 1969 N N . GLY A 1 272 ? 40.563 -4.918 11.019 1.00 6.76 281 GLY A N 1
ATOM 1970 C CA . GLY A 1 272 ? 41.891 -5.041 11.617 1.00 7.92 281 GLY A CA 1
ATOM 1971 C C . GLY A 1 272 ? 42.926 -4.013 11.224 1.00 7.36 281 GLY A C 1
ATOM 1972 O O . GLY A 1 272 ? 44.054 -4.115 11.696 1.00 9.21 281 GLY A O 1
ATOM 1973 N N . LEU A 1 273 ? 42.593 -3.035 10.384 1.00 7.17 282 LEU A N 1
ATOM 1974 C CA . LEU A 1 273 ? 43.522 -1.957 10.044 1.00 7.18 282 LEU A CA 1
ATOM 1975 C C . LEU A 1 273 ? 43.548 -0.884 11.126 1.00 7.55 282 LEU A C 1
ATOM 1976 O O . LEU A 1 273 ? 42.614 -0.730 11.910 1.00 7.34 282 LEU A O 1
ATOM 1981 N N . PRO A 1 274 ? 44.642 -0.117 11.201 1.00 7.89 283 PRO A N 1
ATOM 1982 C CA . PRO A 1 274 ? 44.726 0.933 12.214 1.00 8.08 283 PRO A CA 1
ATOM 1983 C C . PRO A 1 274 ? 43.821 2.104 11.943 1.00 7.61 283 PRO A C 1
ATOM 1984 O O . PRO A 1 274 ? 43.468 2.396 10.797 1.00 8.00 283 PRO A O 1
ATOM 1988 N N . SER A 1 275 ? 43.458 2.781 13.024 1.00 7.81 284 SER A N 1
ATOM 1989 C CA . SER A 1 275 ? 42.737 4.045 12.963 1.00 7.84 284 SER A CA 1
ATOM 1990 C C . SER A 1 275 ? 43.673 5.245 13.112 1.00 7.60 284 SER A C 1
ATOM 1991 O O . SER A 1 275 ? 44.596 5.217 13.923 1.00 9.07 284 SER A O 1
ATOM 1994 N N . GLY A 1 276 ? 43.370 6.322 12.396 1.00 7.98 285 GLY A N 1
ATOM 1995 C CA . GLY A 1 276 ? 44.013 7.609 12.615 1.00 7.84 285 GLY A CA 1
ATOM 1996 C C . GLY A 1 276 ? 43.201 8.596 13.440 1.00 7.61 285 GLY A C 1
ATOM 1997 O O . GLY A 1 276 ? 43.482 9.791 13.408 1.00 8.76 285 GLY A O 1
ATOM 1998 N N . LEU A 1 277 ? 42.207 8.122 14.187 1.00 6.91 286 LEU A N 1
ATOM 1999 C CA . LEU A 1 277 ? 41.428 9.009 15.039 1.00 7.08 286 LEU A CA 1
ATOM 2000 C C . LEU A 1 277 ? 42.340 9.664 16.081 1.00 7.51 286 LEU A C 1
ATOM 2001 O O . LEU A 1 277 ? 43.214 9.021 16.641 1.00 8.70 286 LEU A O 1
ATOM 2006 N N . THR A 1 278 ? 42.103 10.949 16.323 1.00 8.06 287 THR A N 1
ATOM 2007 C CA . THR A 1 278 ? 42.897 11.758 17.234 1.00 8.11 287 THR A CA 1
ATOM 2008 C C . THR A 1 278 ? 42.090 12.167 18.472 1.00 7.44 287 THR A C 1
ATOM 2009 O O . THR A 1 278 ? 40.865 12.036 18.524 1.00 8.50 287 THR A O 1
ATOM 2013 N N . LYS A 1 279 ? 42.803 12.686 19.463 1.00 7.98 288 LYS A N 1
ATOM 2014 C CA . LYS A 1 279 ? 42.247 12.982 20.766 1.00 7.84 288 LYS A CA 1
ATOM 2015 C C . LYS A 1 279 ? 41.148 14.017 20.701 1.00 7.45 288 LYS A C 1
ATOM 2016 O O . LYS A 1 279 ? 41.272 15.055 20.052 1.00 8.84 288 LYS A O 1
ATOM 2022 N N . ILE A 1 280 ? 40.087 13.744 21.448 1.00 7.43 289 ILE A N 1
ATOM 2023 C CA . ILE A 1 280 ? 38.975 14.659 21.628 1.00 7.94 289 ILE A CA 1
ATOM 2024 C C . ILE A 1 280 ? 39.120 15.313 23.015 1.00 8.58 289 ILE A C 1
ATOM 2025 O O . ILE A 1 280 ? 39.349 14.630 24.013 1.00 9.23 289 ILE A O 1
ATOM 2030 N N . ASP A 1 281 ? 38.967 16.634 23.061 1.00 8.28 290 ASP A N 1
ATOM 2031 C CA . ASP A 1 281 ? 39.033 17.366 24.314 1.00 9.19 290 ASP A CA 1
ATOM 2032 C C . ASP A 1 281 ? 37.679 17.325 25.001 1.00 9.23 290 ASP A C 1
ATOM 2033 O O . ASP A 1 281 ? 36.640 17.537 24.369 1.00 11.31 290 ASP A O 1
ATOM 2038 N N . ASP A 1 282 ? 37.682 17.032 26.292 1.00 8.61 291 ASP A N 1
ATOM 2039 C CA . ASP A 1 282 ? 36.460 17.014 27.099 1.00 8.17 291 ASP A CA 1
ATOM 2040 C C . ASP A 1 282 ? 36.491 18.246 28.000 1.00 8.60 291 ASP A C 1
ATOM 2041 O 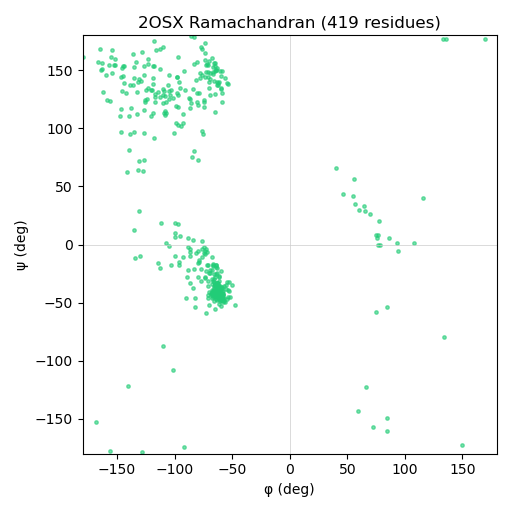O . ASP A 1 282 ? 37.355 18.344 28.875 1.00 9.82 291 ASP A O 1
ATOM 2046 N N . PRO A 1 283 ? 35.576 19.200 27.792 1.00 8.88 292 PRO A N 1
ATOM 2047 C CA . PRO A 1 283 ? 35.585 20.397 28.618 1.00 9.70 292 PRO A CA 1
ATOM 2048 C C . PRO A 1 283 ? 35.071 20.208 30.044 1.00 9.91 292 PRO A C 1
ATOM 2049 O O . PRO A 1 283 ? 35.102 21.168 30.817 1.00 11.81 292 PRO A O 1
ATOM 2053 N N . ARG A 1 284 ? 34.617 19.024 30.431 1.00 9.87 293 ARG A N 1
ATOM 2054 C CA . ARG A 1 284 ? 34.167 18.830 31.799 1.00 10.08 293 ARG A CA 1
ATOM 2055 C C . ARG A 1 284 ? 35.278 19.128 32.788 1.00 10.77 293 ARG A C 1
ATOM 2056 O O . ARG A 1 284 ? 36.455 18.915 32.528 1.00 11.37 293 ARG A O 1
ATOM 2064 N N . ALA A 1 285 ? 34.882 19.601 33.958 1.00 12.03 294 ALA A N 1
ATOM 2065 C CA . ALA A 1 285 ? 35.812 19.799 35.058 1.00 13.57 294 ALA A CA 1
ATOM 2066 C C . ALA A 1 285 ? 36.340 18.446 35.505 1.00 14.60 294 ALA A C 1
ATOM 2067 O O . ALA A 1 285 ? 35.605 17.467 35.556 1.00 16.16 294 ALA A O 1
ATOM 2069 N N . GLY A 1 286 ? 37.618 18.391 35.828 1.00 15.08 295 GLY A N 1
ATOM 2070 C CA . GLY A 1 286 ? 38.228 17.162 36.293 1.00 14.48 295 GLY A CA 1
ATOM 2071 C C . GLY A 1 286 ? 38.658 16.274 35.147 1.00 13.40 295 GLY A C 1
ATOM 2072 O O . GLY A 1 286 ? 39.073 16.749 34.100 1.00 15.03 295 GLY A O 1
ATOM 2073 N N . GLN A 1 287 ? 38.621 14.978 35.383 1.00 12.21 296 GLN A N 1
ATOM 2074 C CA . GLN A 1 287 ? 39.140 14.028 34.409 1.00 11.11 296 GLN A CA 1
ATOM 2075 C C . GLN A 1 287 ? 38.234 13.915 33.198 1.00 9.71 296 GLN A C 1
ATOM 2076 O O . GLN A 1 287 ? 37.010 14.065 33.301 1.00 10.98 296 GLN A O 1
ATOM 2082 N N . GLN A 1 288 ? 38.823 13.642 32.046 1.00 8.60 297 GLN A N 1
ATOM 2083 C CA . GLN A 1 288 ? 38.027 13.449 30.845 1.00 8.08 297 GLN A CA 1
ATOM 2084 C C . GLN A 1 288 ? 37.149 12.202 30.968 1.00 7.73 297 GLN A C 1
ATOM 2085 O O . GLN 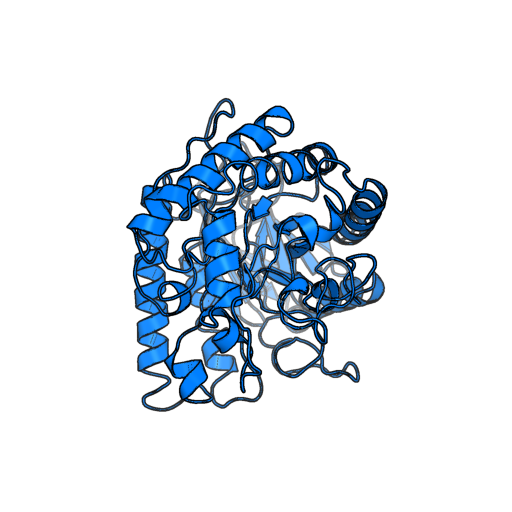A 1 288 ? 37.539 11.220 31.609 1.00 8.24 297 GLN A O 1
ATOM 2091 N N . ARG A 1 289 ? 35.989 12.237 30.322 1.00 6.92 298 ARG A N 1
ATOM 2092 C CA . ARG A 1 289 ? 35.087 11.083 30.208 1.00 6.83 298 ARG A CA 1
ATOM 2093 C C . ARG A 1 289 ? 34.744 10.853 28.737 1.00 6.65 298 ARG A C 1
ATOM 2094 O O . ARG A 1 289 ? 33.602 10.949 28.312 1.00 6.65 298 ARG A O 1
ATOM 2102 N N . ILE A 1 290 ? 35.788 10.539 27.980 1.00 7.17 299 ILE A N 1
ATOM 2103 C CA . ILE A 1 290 ? 35.707 10.027 26.619 1.00 6.74 299 ILE A CA 1
ATOM 2104 C C . ILE A 1 290 ? 36.033 8.535 26.655 1.00 6.65 299 ILE A C 1
ATOM 2105 O O . ILE A 1 290 ? 36.950 8.112 27.353 1.00 8.10 299 ILE A O 1
ATOM 2110 N N . ALA A 1 291 ? 35.277 7.735 25.911 1.00 5.86 300 ALA A N 1
ATOM 2111 C CA . ALA A 1 291 ? 35.607 6.316 25.757 1.00 5.69 300 ALA A CA 1
ATOM 2112 C C . ALA A 1 291 ? 35.647 5.972 24.266 1.00 5.32 300 ALA A C 1
ATOM 2113 O O . ALA A 1 291 ? 35.178 6.733 23.425 1.00 5.91 300 ALA A O 1
ATOM 2115 N N . TYR A 1 292 ? 36.221 4.809 23.975 1.00 5.54 301 TYR A N 1
ATOM 2116 C CA . TYR A 1 292 ? 36.455 4.362 22.602 1.00 5.41 301 TYR A CA 1
ATOM 2117 C C . TYR A 1 292 ? 35.581 3.165 22.324 1.00 5.59 301 TYR A C 1
ATOM 2118 O O . TYR A 1 292 ? 35.618 2.195 23.080 1.00 6.53 301 TYR A O 1
ATOM 2127 N N . CYS A 1 293 ? 34.800 3.223 21.242 1.00 5.54 302 CYS A N 1
ATOM 2128 C CA A CYS A 1 293 ? 33.811 2.183 20.975 0.50 5.64 302 CYS A CA 1
ATOM 2129 C CA B CYS A 1 293 ? 33.809 2.193 20.963 0.20 6.39 302 CYS A CA 1
ATOM 2130 C CA C CYS A 1 293 ? 33.801 2.207 20.964 0.30 6.24 302 CYS A CA 1
ATOM 2131 C C . CYS A 1 293 ? 33.914 1.624 19.549 1.00 5.96 302 CYS A C 1
ATOM 2132 O O . CYS A 1 293 ? 32.997 1.734 18.733 1.00 8.07 302 CYS A O 1
ATOM 2139 N N . PRO A 1 294 ? 35.020 0.947 19.247 1.00 6.02 303 PRO A N 1
ATOM 2140 C CA . PRO A 1 294 ? 35.176 0.317 17.944 1.00 6.18 303 PRO A CA 1
ATOM 2141 C C . PRO A 1 294 ? 34.357 -0.969 17.815 1.00 4.86 303 PRO A C 1
ATOM 2142 O O . PRO A 1 294 ? 33.826 -1.498 18.804 1.00 5.93 303 PRO A O 1
ATOM 2146 N N . HIS A 1 295 ? 34.275 -1.451 16.580 1.00 4.78 304 HIS A N 1
ATOM 2147 C CA . HIS A 1 295 ? 33.583 -2.672 16.235 1.00 4.31 304 HIS A CA 1
ATOM 2148 C C . HIS A 1 295 ? 34.583 -3.694 15.691 1.00 4.89 304 HIS A C 1
ATOM 2149 O O . HIS A 1 295 ? 35.714 -3.347 15.336 1.00 6.07 304 HIS A O 1
ATOM 2156 N N . LEU A 1 296 ? 34.166 -4.944 15.572 1.00 4.68 305 LEU A N 1
ATOM 2157 C CA . LEU A 1 296 ? 35.060 -6.028 15.152 1.00 5.32 305 LEU A CA 1
ATOM 2158 C C . LEU A 1 296 ? 34.307 -6.941 14.203 1.00 5.24 305 LEU A C 1
ATOM 2159 O O . LEU A 1 296 ? 33.386 -7.653 14.630 1.00 5.25 305 LEU A O 1
ATOM 2164 N N . TYR A 1 297 ? 34.697 -6.920 12.925 1.00 4.81 306 TYR A N 1
ATOM 2165 C CA . TYR A 1 297 ? 34.062 -7.733 11.868 1.00 5.35 306 TYR A CA 1
ATOM 2166 C C . TYR A 1 297 ? 35.168 -8.271 10.951 1.00 5.18 306 TYR A C 1
ATOM 2167 O O . TYR A 1 297 ? 35.450 -7.703 9.907 1.00 5.87 306 TYR A O 1
ATOM 2176 N N . PRO A 1 298 ? 35.820 -9.347 11.353 1.00 5.62 307 PRO A N 1
ATOM 2177 C CA . PRO A 1 298 ? 36.892 -9.907 10.545 1.00 6.01 307 PRO A CA 1
ATOM 2178 C C . PRO A 1 298 ? 36.420 -10.319 9.159 1.00 6.38 307 PRO A C 1
ATOM 2179 O O . PRO A 1 298 ? 35.380 -10.968 8.989 1.00 7.49 307 PRO A O 1
ATOM 2183 N N . LEU A 1 299 ? 37.202 -9.942 8.159 1.00 7.43 308 LEU A N 1
ATOM 2184 C CA . LEU A 1 299 ? 36.846 -10.244 6.784 1.00 8.48 308 LEU A CA 1
ATOM 2185 C C . LEU A 1 299 ? 36.873 -11.749 6.473 1.00 9.29 308 LEU A C 1
ATOM 2186 O O . LEU A 1 299 ? 36.001 -12.244 5.763 1.00 10.50 308 LEU A O 1
ATOM 2191 N N . PRO A 1 300 ? 37.868 -12.500 7.001 1.00 9.48 309 PRO A N 1
ATOM 2192 C CA . PRO A 1 300 ? 37.876 -13.935 6.666 1.00 9.91 309 PRO A CA 1
ATOM 2193 C C . PRO A 1 300 ? 36.649 -14.695 7.168 1.00 10.07 309 PRO A C 1
ATOM 2194 O O . PRO A 1 300 ? 36.186 -15.635 6.521 1.00 11.59 309 PRO A O 1
ATOM 2198 N N . LEU A 1 301 ? 36.124 -14.271 8.311 1.00 9.68 310 LEU A N 1
ATOM 2199 C CA . LEU A 1 301 ? 34.935 -14.883 8.887 1.00 9.97 310 LEU A CA 1
ATOM 2200 C C . LEU A 1 301 ? 33.741 -14.695 7.965 1.00 10.67 310 LEU A C 1
ATOM 2201 O O . LEU A 1 301 ? 32.919 -15.603 7.784 1.00 12.12 310 LEU A O 1
ATOM 2206 N N . ASP A 1 302 ? 33.653 -13.511 7.359 1.00 11.11 311 ASP A N 1
ATOM 2207 C CA . ASP A 1 302 ? 32.562 -13.166 6.457 1.00 12.35 311 ASP A CA 1
ATOM 2208 C C . ASP A 1 302 ? 32.711 -13.915 5.128 1.00 12.74 311 ASP A C 1
ATOM 2209 O O . ASP A 1 302 ? 31.828 -14.698 4.746 1.00 14.14 311 ASP A O 1
ATOM 2214 N N . ILE A 1 303 ? 33.833 -13.714 4.444 1.00 13.34 312 ILE A N 1
ATOM 2215 C CA . ILE A 1 303 ? 34.072 -14.319 3.127 1.00 15.12 312 ILE A CA 1
ATOM 2216 C C . ILE A 1 303 ? 34.150 -15.841 3.200 1.00 14.72 312 ILE A C 1
ATOM 2217 O O . ILE A 1 303 ? 33.688 -16.544 2.286 1.00 15.18 312 ILE A O 1
ATOM 2222 N N . GLY A 1 304 ? 34.708 -16.353 4.290 1.00 14.75 313 GLY A N 1
ATOM 2223 C CA . GLY A 1 304 ? 34.829 -17.795 4.499 1.00 15.22 313 GLY A CA 1
ATOM 2224 C C . GLY A 1 304 ? 33.595 -18.500 5.026 1.00 15.38 313 GLY A C 1
ATOM 2225 O O . GLY A 1 304 ? 33.587 -19.727 5.115 1.00 17.58 313 GLY A O 1
ATOM 2226 N N . ASP A 1 305 ? 32.559 -17.742 5.388 1.00 15.22 314 ASP A N 1
ATOM 2227 C CA . ASP A 1 305 ? 31.303 -18.305 5.893 1.00 15.48 314 ASP A CA 1
ATOM 2228 C C . ASP A 1 305 ? 31.555 -19.218 7.088 1.00 14.26 314 ASP A C 1
ATOM 2229 O O . ASP A 1 305 ? 30.955 -20.297 7.218 1.00 15.43 314 ASP A O 1
ATOM 2234 N N . GLY A 1 306 ? 32.441 -18.793 7.981 1.00 13.65 315 GLY A N 1
ATOM 2235 C CA . GLY A 1 306 ? 32.697 -19.580 9.170 1.00 12.70 315 GLY A CA 1
ATOM 2236 C C . GLY A 1 306 ? 34.098 -19.449 9.686 1.00 11.09 315 GLY A C 1
ATOM 2237 O O . GLY A 1 306 ? 34.874 -18.593 9.245 1.00 11.15 315 GLY A O 1
ATOM 2238 N N . HIS A 1 307 ? 34.386 -20.292 10.673 1.00 10.34 316 HIS A N 1
ATOM 2239 C CA . HIS A 1 307 ? 35.591 -20.151 11.490 1.00 9.53 316 HIS A CA 1
ATOM 2240 C C . HIS A 1 307 ? 36.288 -21.501 11.591 1.00 10.55 316 HIS A C 1
ATOM 2241 O O . HIS A 1 307 ? 36.421 -22.094 12.654 1.00 11.25 316 HIS A O 1
ATOM 2248 N N . GLU A 1 308 ? 36.742 -21.974 10.436 1.00 12.09 317 GLU A N 1
ATOM 2249 C CA A GLU A 1 308 ? 37.548 -23.190 10.326 0.50 13.09 317 GLU A CA 1
ATOM 2250 C CA B GLU A 1 308 ? 37.596 -23.158 10.393 0.50 13.08 317 GLU A CA 1
ATOM 2251 C C . GLU A 1 308 ? 38.664 -22.978 9.313 1.00 13.08 317 GLU A C 1
ATOM 2252 O O . GLU A 1 308 ? 38.636 -22.033 8.523 1.00 12.92 317 GLU A O 1
ATOM 2263 N N . GLY A 1 309 ? 39.664 -23.851 9.334 1.00 13.40 318 GLY A N 1
ATOM 2264 C CA . GLY A 1 309 ? 40.727 -23.820 8.331 1.00 13.23 318 GLY A CA 1
ATOM 2265 C C . GLY A 1 309 ? 41.502 -22.514 8.270 1.00 12.24 318 GLY A C 1
ATOM 2266 O O . GLY A 1 309 ? 41.734 -21.869 9.291 1.00 11.84 318 GLY A O 1
ATOM 2267 N N . LEU A 1 310 ? 41.892 -22.093 7.074 1.00 11.95 319 LEU A N 1
ATOM 2268 C CA . LEU A 1 310 ? 42.696 -20.887 6.928 1.00 12.28 319 LEU A CA 1
ATOM 2269 C C . LEU A 1 310 ? 41.877 -19.673 7.337 1.00 11.82 319 LEU A C 1
ATOM 2270 O O . LEU A 1 310 ? 42.445 -18.713 7.840 1.00 11.33 319 LEU A O 1
ATOM 2275 N N . ALA A 1 311 ? 40.557 -19.700 7.129 1.00 10.86 320 ALA A N 1
ATOM 2276 C CA . ALA A 1 311 ? 39.715 -18.578 7.569 1.00 9.99 320 ALA A CA 1
ATOM 2277 C C . ALA A 1 311 ? 39.897 -18.361 9.070 1.00 9.26 320 ALA A C 1
ATOM 2278 O O . ALA A 1 311 ? 40.067 -17.244 9.525 1.00 9.36 320 ALA A O 1
ATOM 2280 N N . ARG A 1 312 ? 39.869 -19.432 9.843 1.00 8.64 321 ARG A N 1
ATOM 2281 C CA A ARG A 1 312 ? 40.101 -19.323 11.286 0.50 8.92 321 ARG A CA 1
ATOM 2282 C CA B ARG A 1 312 ? 40.090 -19.328 11.281 0.50 8.94 321 ARG A CA 1
ATOM 2283 C C . ARG A 1 312 ? 41.472 -18.744 11.590 1.00 8.39 321 ARG A C 1
ATOM 2284 O O . ARG A 1 312 ? 41.615 -17.884 12.444 1.00 7.94 321 ARG A O 1
ATOM 2299 N N . THR A 1 313 ? 42.505 -19.225 10.899 1.00 8.80 322 THR A N 1
ATOM 2300 C CA . THR A 1 313 ? 43.856 -18.712 11.106 1.00 9.16 322 THR A CA 1
ATOM 2301 C C . THR A 1 313 ? 43.883 -17.204 10.930 1.00 8.24 322 THR A C 1
ATOM 2302 O O . THR A 1 313 ? 44.480 -16.481 11.717 1.00 8.18 322 THR A O 1
ATOM 2306 N N . LEU A 1 314 ? 43.256 -16.741 9.860 1.00 8.58 323 LEU A N 1
ATOM 2307 C CA . LEU A 1 314 ? 43.277 -15.325 9.501 1.00 8.63 323 LEU A CA 1
ATOM 2308 C C . LEU A 1 314 ? 42.343 -14.476 10.351 1.00 7.09 323 LEU A C 1
ATOM 2309 O O . LEU A 1 314 ? 42.652 -13.312 10.629 1.00 7.47 323 LEU A O 1
ATOM 2314 N N . THR A 1 315 ? 41.237 -15.057 10.802 1.00 6.89 324 THR A N 1
ATOM 2315 C CA . THR A 1 315 ? 40.368 -14.360 11.740 1.00 6.82 324 THR A CA 1
ATOM 2316 C C . THR A 1 315 ? 41.068 -14.202 13.085 1.00 6.32 324 THR A C 1
ATOM 2317 O O . THR A 1 315 ? 40.960 -13.155 13.723 1.00 6.20 324 THR A O 1
ATOM 2321 N N . ASP A 1 316 ? 41.766 -15.224 13.551 1.00 6.50 325 ASP A N 1
ATOM 2322 C CA . ASP A 1 316 ? 42.504 -15.087 14.811 1.00 6.65 325 ASP A CA 1
ATOM 2323 C C . ASP A 1 316 ? 43.569 -13.991 14.712 1.00 6.57 325 ASP A C 1
ATOM 2324 O O . ASP A 1 316 ? 43.731 -13.203 15.635 1.00 7.32 325 ASP A O 1
ATOM 2329 N N . VAL A 1 317 ? 44.282 -13.922 13.585 1.00 6.62 326 VAL A N 1
ATOM 2330 C CA . VAL A 1 317 ? 45.216 -12.823 13.351 1.00 7.22 326 VAL A CA 1
ATOM 2331 C C . VAL A 1 317 ? 44.493 -11.488 13.381 1.00 6.83 326 VAL A C 1
ATOM 2332 O O . VAL A 1 317 ? 44.993 -10.535 13.975 1.00 7.77 326 VAL A O 1
ATOM 2336 N N . THR A 1 318 ? 43.323 -11.413 12.751 1.00 6.50 327 THR A N 1
ATOM 2337 C CA . THR A 1 318 ? 42.551 -10.172 12.740 1.00 6.53 327 THR A CA 1
ATOM 2338 C C . THR A 1 318 ? 42.228 -9.732 14.153 1.00 6.32 327 THR A C 1
ATOM 2339 O O . THR A 1 318 ? 42.384 -8.554 14.479 1.00 6.84 327 THR A O 1
ATOM 2343 N N . ILE A 1 319 ? 41.760 -10.650 14.990 1.00 6.14 328 ILE A N 1
ATOM 2344 C CA . ILE A 1 319 ? 41.401 -10.283 16.358 1.00 6.66 328 ILE A CA 1
ATOM 2345 C C . ILE A 1 319 ? 42.612 -9.711 17.072 1.00 6.65 328 ILE A C 1
ATOM 2346 O O . ILE A 1 319 ? 42.518 -8.683 17.773 1.00 7.04 328 ILE A O 1
ATOM 2351 N N . ASP A 1 320 ? 43.763 -10.367 16.930 1.00 7.08 329 ASP A N 1
ATOM 2352 C CA . ASP A 1 320 ? 44.971 -9.896 17.617 1.00 7.22 329 ASP A CA 1
ATOM 2353 C C . ASP A 1 320 ? 45.459 -8.551 17.084 1.00 7.16 329 ASP A C 1
ATOM 2354 O O . ASP A 1 320 ? 45.899 -7.689 17.852 1.00 7.83 329 ASP A O 1
ATOM 2359 N N . ALA A 1 321 ? 45.393 -8.357 15.761 1.00 6.86 330 ALA A N 1
ATOM 2360 C CA . ALA A 1 321 ? 45.769 -7.080 15.171 1.00 7.57 330 ALA A CA 1
ATOM 2361 C C . ALA A 1 321 ? 44.825 -5.984 15.631 1.00 7.33 330 ALA A C 1
ATOM 2362 O O . ALA A 1 321 ? 45.251 -4.882 15.986 1.00 7.77 330 ALA A O 1
ATOM 2364 N N . TRP A 1 322 ? 43.530 -6.289 15.627 1.00 7.39 331 TRP A N 1
ATOM 2365 C CA . TRP A 1 322 ? 42.508 -5.378 16.097 1.00 7.37 331 TRP A CA 1
ATOM 2366 C C . TRP A 1 322 ? 42.748 -4.978 17.547 1.00 7.32 331 TRP A C 1
ATOM 2367 O O . TRP A 1 322 ? 42.603 -3.811 17.924 1.00 7.89 331 TRP A O 1
ATOM 2378 N N . ARG A 1 323 ? 43.111 -5.942 18.381 1.00 6.78 332 ARG A N 1
ATOM 2379 C CA . ARG A 1 323 ? 43.372 -5.635 19.783 1.00 7.53 332 ARG A CA 1
ATOM 2380 C C . ARG A 1 323 ? 44.497 -4.614 19.899 1.00 7.32 332 ARG A C 1
ATOM 2381 O O . ARG A 1 323 ? 44.382 -3.631 20.645 1.00 7.79 332 ARG A O 1
ATOM 2389 N N . ALA A 1 324 ? 45.592 -4.830 19.182 1.00 7.51 333 ALA A N 1
ATOM 2390 C CA . ALA A 1 324 ? 46.726 -3.909 19.257 1.00 7.75 333 ALA A CA 1
ATOM 2391 C C . ALA A 1 324 ? 46.359 -2.547 18.756 1.00 7.36 333 ALA A C 1
ATOM 2392 O O . ALA A 1 324 ? 46.736 -1.543 19.380 1.00 8.03 333 ALA A O 1
ATOM 2394 N N . ASN A 1 325 ? 45.629 -2.476 17.661 1.00 7.31 334 ASN A N 1
ATOM 2395 C CA . ASN A 1 325 ? 45.223 -1.175 17.138 1.00 6.94 334 ASN A CA 1
ATOM 2396 C C . ASN A 1 325 ? 44.253 -0.471 18.070 1.00 7.09 334 ASN A C 1
ATOM 2397 O O . ASN A 1 325 ? 44.371 0.732 18.293 1.00 8.22 334 ASN A O 1
ATOM 2402 N N . THR A 1 326 ? 43.320 -1.218 18.642 1.00 6.81 335 THR A N 1
ATOM 2403 C CA . THR A 1 326 ? 42.334 -0.636 19.549 1.00 6.59 335 THR A CA 1
ATOM 2404 C C . THR A 1 326 ? 43.021 -0.070 20.791 1.00 6.63 335 THR A C 1
ATOM 2405 O O . THR A 1 326 ? 42.709 1.038 21.231 1.00 7.16 335 THR A O 1
ATOM 2409 N N . ALA A 1 327 ? 43.957 -0.828 21.346 1.00 7.72 336 ALA A N 1
ATOM 2410 C CA . ALA A 1 327 ? 44.711 -0.364 22.507 1.00 7.60 336 ALA A CA 1
ATOM 2411 C C . ALA A 1 327 ? 45.486 0.908 22.179 1.00 7.84 336 ALA A C 1
A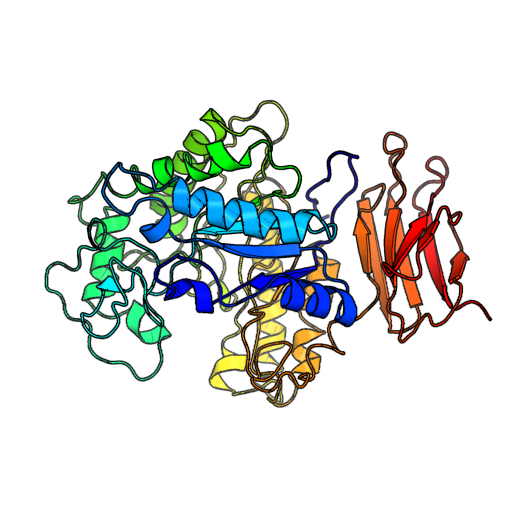TOM 2412 O O . ALA A 1 327 ? 45.534 1.844 22.999 1.00 8.08 336 ALA A O 1
ATOM 2414 N N . HIS A 1 328 ? 46.080 0.970 20.993 1.00 7.40 337 HIS A N 1
ATOM 2415 C CA . HIS A 1 328 ? 46.811 2.158 20.584 1.00 7.52 337 HIS A CA 1
ATOM 2416 C C . HIS A 1 328 ? 45.908 3.380 20.521 1.00 7.16 337 HIS A C 1
ATOM 2417 O O . HIS A 1 328 ? 46.230 4.420 21.100 1.00 7.78 337 HIS A O 1
ATOM 2424 N N . THR A 1 329 ? 44.771 3.278 19.832 1.00 6.57 338 THR A N 1
ATOM 2425 C CA . THR A 1 329 ? 43.907 4.436 19.710 1.00 6.41 338 THR A CA 1
ATOM 2426 C C . THR A 1 329 ? 43.331 4.839 21.065 1.00 6.01 338 THR A C 1
ATOM 2427 O O . THR A 1 329 ? 43.178 6.021 21.341 1.00 6.28 338 THR A O 1
ATOM 2431 N N . ALA A 1 330 ? 43.028 3.864 21.920 1.00 5.95 339 ALA A N 1
ATOM 2432 C CA . ALA A 1 330 ? 42.537 4.193 23.250 1.00 6.19 339 ALA A CA 1
ATOM 2433 C C . ALA A 1 330 ? 43.592 4.962 24.050 1.00 6.81 339 ALA A C 1
ATOM 2434 O O . ALA A 1 330 ? 43.255 5.838 24.831 1.00 6.81 339 ALA A O 1
ATOM 2436 N N . ARG A 1 331 ? 44.877 4.673 23.841 1.00 7.48 340 ARG A N 1
ATOM 2437 C CA . ARG A 1 331 ? 45.947 5.491 24.423 1.00 7.69 340 ARG A CA 1
ATOM 2438 C C . ARG A 1 331 ? 45.946 6.905 23.821 1.00 7.69 340 ARG A C 1
ATOM 2439 O O . ARG A 1 331 ? 46.011 7.899 24.559 1.00 8.28 340 ARG A O 1
ATOM 2447 N N . VAL A 1 332 ? 45.891 7.007 22.495 1.00 7.52 341 VAL A N 1
ATOM 2448 C CA . VAL A 1 332 ? 45.866 8.303 21.819 1.00 7.38 341 VAL A CA 1
ATOM 2449 C C . VAL A 1 332 ? 44.755 9.204 22.356 1.00 7.23 341 VAL A C 1
ATOM 2450 O O . VAL A 1 332 ? 44.951 10.402 22.542 1.00 8.31 341 VAL A O 1
ATOM 2454 N N . LEU A 1 333 ? 43.596 8.614 22.626 1.00 6.56 342 LEU A N 1
ATOM 2455 C CA . LEU A 1 333 ? 42.445 9.369 23.105 1.00 6.89 342 LEU A CA 1
ATOM 2456 C C . LEU A 1 333 ? 42.574 9.810 24.564 1.00 7.20 342 LEU A C 1
ATOM 2457 O O . LEU A 1 333 ? 41.734 10.564 25.041 1.00 7.43 342 LEU A O 1
ATOM 2462 N N . GLY A 1 334 ? 43.599 9.323 25.263 1.00 7.34 343 GLY A N 1
ATOM 2463 C CA . GLY A 1 334 ? 43.874 9.699 26.651 1.00 8.26 343 GLY A CA 1
ATOM 2464 C C . GLY A 1 334 ? 43.753 8.542 27.636 1.00 8.36 343 GLY A C 1
ATOM 2465 O O . GLY A 1 334 ? 43.274 8.722 28.747 1.00 10.70 343 GLY A O 1
ATOM 2466 N N . ASP A 1 335 ? 44.217 7.362 27.244 1.00 7.81 344 ASP A N 1
ATOM 2467 C CA . ASP A 1 335 ? 44.185 6.154 28.076 1.00 8.02 344 ASP A CA 1
ATOM 2468 C C . ASP A 1 335 ? 42.765 5.852 28.525 1.00 7.52 344 ASP A C 1
ATOM 2469 O O . ASP A 1 335 ? 42.484 5.713 29.707 1.00 9.42 344 ASP A O 1
ATOM 2474 N N . VAL A 1 336 ? 41.877 5.723 27.547 1.00 6.22 345 VAL A N 1
ATOM 2475 C CA . VAL A 1 336 ? 40.458 5.725 27.802 1.00 6.21 345 VAL A CA 1
ATOM 2476 C C . VAL A 1 336 ? 39.895 4.294 27.900 1.00 6.32 345 VAL A C 1
ATOM 2477 O O . VAL A 1 336 ? 40.505 3.329 27.427 1.00 6.43 345 VAL A O 1
ATOM 2481 N N . PRO A 1 337 ? 38.699 4.151 28.496 1.00 6.11 346 PRO A N 1
ATOM 2482 C CA . PRO A 1 337 ? 38.011 2.858 28.483 1.00 6.13 346 PRO A CA 1
ATOM 2483 C C . PRO A 1 337 ? 37.599 2.452 27.075 1.00 5.78 346 PRO A C 1
ATOM 2484 O O . PRO A 1 337 ? 37.354 3.309 26.220 1.00 6.23 346 PRO A O 1
ATOM 2488 N N . ILE A 1 338 ? 37.443 1.157 26.890 1.00 5.60 347 ILE A N 1
ATOM 2489 C CA . ILE A 1 338 ? 37.027 0.586 25.621 1.00 5.69 347 ILE A CA 1
ATOM 2490 C C . ILE A 1 338 ? 35.708 -0.167 25.779 1.00 5.90 347 ILE A C 1
ATOM 2491 O O . ILE A 1 338 ? 35.517 -0.920 26.745 1.00 5.90 347 ILE A O 1
ATOM 2496 N N . ILE A 1 339 ? 34.832 0.011 24.793 1.00 5.62 348 ILE A N 1
ATOM 2497 C CA . ILE A 1 339 ? 33.645 -0.810 24.633 1.00 5.90 348 ILE A CA 1
ATOM 2498 C C . ILE A 1 339 ? 33.659 -1.358 23.227 1.00 5.63 348 ILE A C 1
ATOM 2499 O O . ILE A 1 339 ? 33.707 -0.601 22.273 1.00 6.56 348 ILE A O 1
ATOM 2504 N N . LEU A 1 340 ? 33.621 -2.679 23.091 1.00 5.47 349 LEU A N 1
ATOM 2505 C CA . LEU A 1 340 ? 33.393 -3.335 21.805 1.00 5.46 349 LEU A CA 1
ATOM 2506 C C . LEU A 1 340 ? 31.912 -3.207 21.516 1.00 4.77 349 LEU A C 1
ATOM 2507 O O . LEU A 1 340 ? 31.077 -3.938 22.056 1.00 5.43 349 LEU A O 1
ATOM 2512 N N . GLY A 1 341 ? 31.575 -2.214 20.708 1.00 4.92 350 GLY A N 1
ATOM 2513 C CA . GLY A 1 341 ? 30.183 -1.821 20.545 1.00 5.43 350 GLY A CA 1
ATOM 2514 C C . GLY A 1 341 ? 29.378 -2.736 19.657 1.00 4.89 350 GLY A C 1
ATOM 2515 O O . GLY A 1 341 ? 28.142 -2.702 19.711 1.00 4.92 350 GLY A O 1
ATOM 2516 N N . SER A 1 342 ? 30.027 -3.515 18.796 1.00 4.61 351 SER A N 1
ATOM 2517 C CA . SER A 1 342 ? 29.324 -4.391 17.887 1.00 4.86 351 SER A CA 1
ATOM 2518 C C . SER A 1 342 ? 30.297 -5.444 17.353 1.00 4.53 351 SER A C 1
ATOM 2519 O O . SER A 1 342 ? 31.394 -5.125 16.902 1.00 4.82 351 SER A O 1
ATOM 2522 N N . PHE A 1 343 ? 29.844 -6.687 17.414 1.00 5.16 352 PHE A N 1
ATOM 2523 C CA . PHE A 1 343 ? 30.476 -7.820 16.764 1.00 5.04 352 PHE A CA 1
ATOM 2524 C C . PHE A 1 343 ? 29.409 -8.901 16.758 1.00 4.66 352 PHE A C 1
ATOM 2525 O O . PHE A 1 343 ? 28.514 -8.875 17.585 1.00 5.36 352 PHE A O 1
ATOM 2533 N N . GLY A 1 344 ? 29.503 -9.834 15.840 1.00 5.21 353 GLY A N 1
ATOM 2534 C CA . GLY A 1 344 ? 28.570 -10.948 15.821 1.00 6.15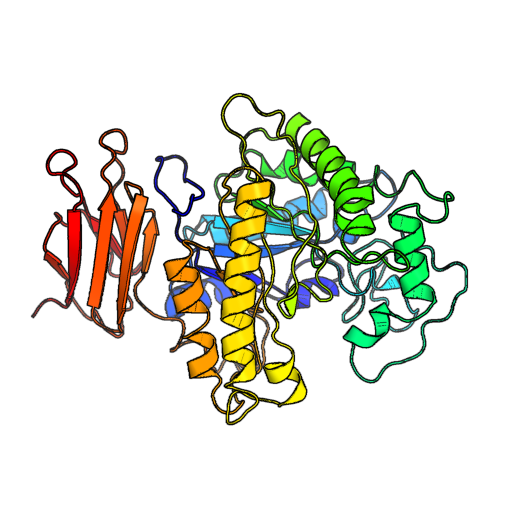 353 GLY A CA 1
ATOM 2535 C C . GLY A 1 344 ? 28.699 -11.752 14.562 1.00 5.57 353 GLY A C 1
ATOM 2536 O O . GLY A 1 344 ? 29.476 -11.401 13.665 1.00 6.42 353 GLY A O 1
ATOM 2537 N N . LEU A 1 345 ? 27.936 -12.835 14.475 1.00 5.68 354 LEU A N 1
ATOM 2538 C CA . LEU A 1 345 ? 27.914 -13.692 13.288 1.00 6.09 354 LEU A CA 1
ATOM 2539 C C . LEU A 1 345 ? 26.700 -14.611 13.352 1.00 6.03 354 LEU A C 1
ATOM 2540 O O . LEU A 1 345 ? 26.063 -14.745 14.409 1.00 5.92 354 LEU A O 1
ATOM 2545 N N . ASP A 1 346 ? 26.404 -15.267 12.245 1.00 6.43 355 ASP A N 1
ATOM 2546 C CA . ASP A 1 346 ? 25.436 -16.354 12.216 1.00 6.45 355 ASP A CA 1
ATOM 2547 C C . ASP A 1 346 ? 25.971 -17.500 13.057 1.00 6.48 355 ASP A C 1
ATOM 2548 O O . ASP A 1 346 ? 26.983 -18.108 12.733 1.00 6.89 355 ASP A O 1
ATOM 2553 N N . THR A 1 347 ? 25.279 -17.782 14.161 1.00 6.13 356 THR A N 1
ATOM 2554 C CA . THR A 1 347 ? 25.764 -18.730 15.152 1.00 6.87 356 THR A CA 1
ATOM 2555 C C . THR A 1 347 ? 25.708 -20.173 14.686 1.00 7.37 356 THR A C 1
ATOM 2556 O O . THR A 1 347 ? 26.213 -21.040 15.403 1.00 8.52 356 THR A O 1
ATOM 2560 N N . THR A 1 348 ? 25.115 -20.434 13.520 1.00 7.71 357 THR A N 1
ATOM 2561 C CA . THR A 1 348 ? 25.072 -21.797 12.977 1.00 9.06 357 THR A CA 1
ATOM 2562 C C . THR A 1 348 ? 26.309 -22.138 12.168 1.00 8.71 357 THR A C 1
ATOM 2563 O O . THR A 1 348 ? 26.467 -23.280 11.743 1.00 10.33 357 THR A O 1
ATOM 2567 N N . LEU A 1 349 ? 27.188 -21.174 11.928 1.00 8.45 358 LEU A N 1
ATOM 2568 C CA . LEU A 1 349 ? 28.357 -21.420 11.086 1.00 8.59 358 LEU A CA 1
ATOM 2569 C C . LEU A 1 349 ? 29.383 -22.289 11.814 1.00 8.32 358 LEU A C 1
ATOM 2570 O O . LEU A 1 349 ? 29.484 -22.263 13.043 1.00 8.41 358 LEU A O 1
ATOM 2575 N N . PRO A 1 350 ? 30.203 -23.015 11.055 1.00 9.08 359 PRO A N 1
ATOM 2576 C CA . PRO A 1 350 ? 31.229 -23.840 11.682 1.00 10.04 359 PRO A CA 1
ATOM 2577 C C . PRO A 1 350 ? 32.179 -22.982 12.520 1.00 9.33 359 PRO A C 1
ATOM 2578 O O . PRO A 1 350 ? 32.646 -21.949 12.069 1.00 9.81 359 PRO A O 1
ATOM 2582 N N . GLY A 1 351 ? 32.472 -23.434 13.726 1.00 8.83 360 GLY A N 1
ATOM 2583 C CA . GLY A 1 351 ? 33.404 -22.720 14.600 1.00 8.20 360 GLY A CA 1
ATOM 2584 C C . GLY A 1 351 ? 32.817 -21.489 15.269 1.00 7.99 360 GLY A C 1
ATOM 2585 O O . GLY A 1 351 ? 33.567 -20.744 15.920 1.00 8.25 360 GLY A O 1
ATOM 2586 N N . ALA A 1 352 ? 31.509 -21.244 15.156 1.00 7.74 361 ALA A N 1
ATOM 2587 C CA . ALA A 1 352 ? 30.970 -19.973 15.665 1.00 7.89 361 ALA A CA 1
ATOM 2588 C C . ALA A 1 352 ? 31.175 -19.812 17.159 1.00 7.60 361 ALA A C 1
ATOM 2589 O O . ALA A 1 352 ? 31.527 -18.740 17.622 1.00 7.73 361 ALA A O 1
ATOM 2591 N N . ARG A 1 353 ? 30.903 -20.862 17.920 1.00 7.48 362 ARG A N 1
ATOM 2592 C CA . ARG A 1 353 ? 31.054 -20.753 19.368 1.00 7.86 362 ARG A CA 1
ATOM 2593 C C . ARG A 1 353 ? 32.505 -20.455 19.740 1.00 7.53 362 ARG A C 1
ATOM 2594 O O . ARG A 1 353 ? 32.767 -19.607 20.607 1.00 8.12 362 ARG A O 1
ATOM 2602 N N . ASP A 1 354 ? 33.449 -21.098 19.063 1.00 7.82 363 ASP A N 1
ATOM 2603 C 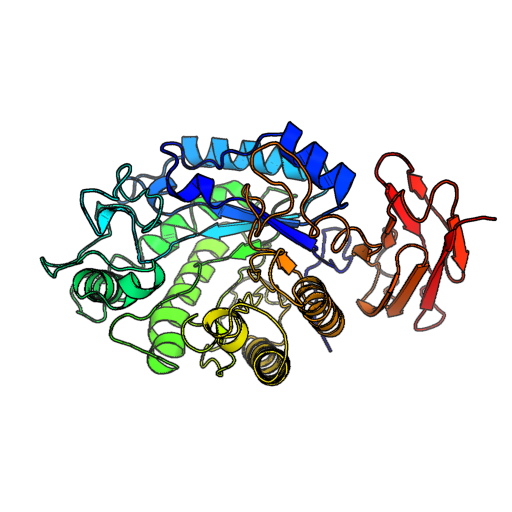CA . ASP A 1 354 ? 34.853 -20.810 19.325 1.00 8.30 363 ASP A CA 1
ATOM 2604 C C . ASP A 1 354 ? 35.189 -19.350 19.028 1.00 7.54 363 ASP A C 1
ATOM 2605 O O . ASP A 1 354 ? 35.925 -18.700 19.790 1.00 7.92 363 ASP A O 1
ATOM 2610 N N . TYR A 1 355 ? 34.681 -18.815 17.925 1.00 7.00 364 TYR A N 1
ATOM 2611 C CA . TYR A 1 355 ? 34.904 -17.416 17.610 1.00 6.67 364 TYR A CA 1
ATOM 2612 C C . TYR A 1 355 ? 34.350 -16.500 18.688 1.00 6.28 364 TYR A C 1
ATOM 2613 O O . TYR A 1 355 ? 35.027 -15.599 19.172 1.00 6.41 364 TYR A O 1
ATOM 2622 N N . ILE A 1 356 ? 33.112 -16.734 19.087 1.00 6.18 365 ILE A N 1
ATOM 2623 C CA . ILE A 1 356 ? 32.473 -15.903 20.099 1.00 6.63 365 ILE A CA 1
ATOM 2624 C C . ILE A 1 356 ? 33.288 -15.944 21.387 1.00 6.39 365 ILE A C 1
ATOM 2625 O O . ILE A 1 356 ? 33.539 -14.910 22.007 1.00 6.20 365 ILE A O 1
ATOM 2630 N N . GLU A 1 357 ? 33.673 -17.137 21.816 1.00 6.60 366 GLU A N 1
ATOM 2631 C CA . GLU A 1 357 ? 34.437 -17.278 23.062 1.00 7.29 366 GLU A CA 1
ATOM 2632 C C . GLU A 1 357 ? 35.783 -16.579 22.953 1.00 7.21 366 GLU A C 1
ATOM 2633 O O . GLU A 1 357 ? 36.246 -15.966 23.922 1.00 7.64 366 GLU A O 1
ATOM 2639 N N . ARG A 1 358 ? 36.419 -16.639 21.795 1.00 7.47 367 ARG A N 1
ATOM 2640 C CA A ARG A 1 358 ? 37.674 -15.941 21.591 0.70 8.00 367 ARG A CA 1
ATOM 2641 C CA B ARG A 1 358 ? 37.686 -15.935 21.593 0.30 7.82 367 ARG A CA 1
ATOM 2642 C C . ARG A 1 358 ? 37.501 -14.430 21.733 1.00 7.18 367 ARG A C 1
ATOM 2643 O O . ARG A 1 358 ? 38.306 -13.747 22.378 1.00 7.72 367 ARG A O 1
ATOM 2658 N N . VAL A 1 359 ? 36.467 -13.887 21.108 1.00 6.66 368 VAL A N 1
ATOM 2659 C CA . VAL A 1 359 ? 36.216 -12.454 21.201 1.00 6.64 368 VAL A CA 1
ATOM 2660 C C . VAL A 1 359 ? 35.943 -12.029 22.640 1.00 6.16 368 VAL A C 1
ATOM 2661 O O . VAL A 1 359 ? 36.500 -11.058 23.120 1.00 6.80 368 VAL A O 1
ATOM 2665 N N . TYR A 1 360 ? 35.096 -12.770 23.340 1.00 6.47 369 TYR A N 1
ATOM 2666 C CA . TYR A 1 360 ? 34.821 -12.398 24.724 1.00 6.85 369 TYR A CA 1
ATOM 2667 C C . TYR A 1 360 ? 36.054 -12.557 25.618 1.00 6.90 369 TYR A C 1
ATOM 2668 O O . TYR A 1 360 ? 36.232 -11.757 26.540 1.00 7.39 369 TYR A O 1
ATOM 2677 N N . GLY A 1 361 ? 36.924 -13.514 25.336 1.00 7.07 370 GLY A N 1
ATOM 2678 C CA . GLY A 1 361 ? 38.163 -13.632 26.114 1.00 7.80 370 GLY A CA 1
ATOM 2679 C C . GLY A 1 361 ? 39.090 -12.459 25.880 1.00 7.47 370 GLY A C 1
ATOM 2680 O O . GLY A 1 361 ? 39.714 -11.950 26.797 1.00 7.94 370 GLY A O 1
ATOM 2681 N N . THR A 1 362 ? 39.186 -12.043 24.623 1.00 7.25 371 THR A N 1
ATOM 2682 C CA . THR A 1 362 ? 39.954 -10.867 24.259 1.00 7.66 371 THR A CA 1
ATOM 2683 C C . THR A 1 362 ? 39.393 -9.625 24.925 1.00 6.69 371 THR A C 1
ATOM 2684 O O . THR A 1 362 ? 40.139 -8.839 25.505 1.00 7.56 371 THR A O 1
ATOM 2688 N N . ALA A 1 363 ? 38.073 -9.448 24.864 1.00 7.36 372 ALA A N 1
ATOM 2689 C CA . ALA A 1 363 ? 37.463 -8.298 25.540 1.00 7.35 372 ALA A CA 1
ATOM 2690 C C . ALA A 1 363 ? 37.759 -8.306 27.031 1.00 7.37 372 ALA A C 1
ATOM 2691 O O . ALA A 1 363 ? 38.090 -7.279 27.613 1.00 7.51 372 ALA A O 1
ATOM 2693 N N . ARG A 1 364 ? 37.666 -9.468 27.650 1.00 7.18 373 ARG A N 1
ATOM 2694 C CA . ARG A 1 364 ? 37.966 -9.615 29.065 1.00 7.57 373 ARG A CA 1
ATOM 2695 C C . ARG A 1 364 ? 39.397 -9.159 29.356 1.00 7.54 373 ARG A C 1
ATOM 2696 O O . ARG A 1 364 ? 39.635 -8.360 30.269 1.00 8.15 373 ARG A O 1
ATOM 2704 N N . GLU A 1 365 ? 40.360 -9.647 28.586 1.00 8.07 374 GLU A N 1
ATOM 2705 C CA . GLU A 1 365 ? 41.759 -9.256 28.798 1.00 8.60 374 GLU A CA 1
ATOM 2706 C C . GLU A 1 365 ? 41.994 -7.769 28.564 1.00 8.90 374 GLU A C 1
ATOM 2707 O O . GLU A 1 365 ? 42.860 -7.171 29.213 1.00 10.26 374 GLU A O 1
ATOM 2713 N N . MET A 1 366 ? 41.257 -7.173 27.628 1.00 8.31 375 MET A N 1
ATOM 2714 C CA . MET A 1 366 ? 41.359 -5.742 27.324 1.00 8.48 375 MET A CA 1
ATOM 2715 C C . MET A 1 366 ? 40.611 -4.855 28.312 1.00 8.30 375 MET A C 1
ATOM 2716 O O . MET A 1 366 ? 40.678 -3.633 28.201 1.00 9.94 375 MET A O 1
ATOM 2721 N N . GLY A 1 367 ? 39.870 -5.434 29.248 1.00 7.21 376 GLY A N 1
ATOM 2722 C CA . GLY A 1 367 ? 39.014 -4.637 30.114 1.00 7.37 376 GLY A CA 1
ATOM 2723 C C . GLY A 1 367 ? 37.906 -3.932 29.355 1.00 7.12 376 GLY A C 1
ATOM 2724 O O . GLY A 1 367 ? 37.486 -2.861 29.754 1.00 8.26 376 GLY A O 1
ATOM 2725 N N . ALA A 1 368 ? 37.412 -4.560 28.293 1.00 6.92 377 ALA A N 1
ATOM 2726 C CA . ALA A 1 368 ? 36.425 -3.941 27.424 1.00 6.56 377 ALA A CA 1
ATOM 2727 C C . ALA A 1 368 ? 35.015 -4.374 27.750 1.00 6.35 377 ALA A C 1
ATOM 2728 O O . ALA A 1 368 ? 34.764 -5.526 28.085 1.00 7.27 377 ALA A O 1
ATOM 2730 N N . GLY A 1 369 ? 34.071 -3.453 27.619 1.00 5.68 378 GLY A N 1
ATOM 2731 C CA . GLY A 1 369 ? 32.654 -3.819 27.580 1.00 5.50 378 GLY A CA 1
ATOM 2732 C C . GLY A 1 369 ? 32.326 -4.466 26.241 1.00 5.09 378 GLY A C 1
ATOM 2733 O O . GLY A 1 369 ? 33.103 -4.330 25.286 1.00 5.85 378 GLY A O 1
ATOM 2734 N N . VAL A 1 370 ? 31.180 -5.132 26.149 1.00 5.31 379 VAL A N 1
ATOM 2735 C CA . VAL A 1 370 ? 30.752 -5.761 24.896 1.00 5.35 379 VAL A CA 1
ATOM 2736 C C . VAL A 1 370 ? 29.247 -5.615 24.732 1.00 5.02 379 VAL A C 1
ATOM 2737 O O . VAL A 1 370 ? 28.478 -5.969 25.635 1.00 5.48 379 VAL A O 1
ATOM 2741 N N . SER A 1 371 ? 28.830 -5.146 23.561 1.00 4.84 380 SER A N 1
ATOM 2742 C CA . SER A 1 371 ? 27.435 -5.253 23.121 1.00 4.66 380 SER A CA 1
ATOM 2743 C C . SER A 1 371 ? 27.418 -6.046 21.808 1.00 4.57 380 SER A C 1
ATOM 2744 O O . SER A 1 371 ? 27.869 -5.574 20.758 1.00 5.37 380 SER A O 1
ATOM 2747 N N . TYR A 1 372 ? 26.882 -7.267 21.886 1.00 4.55 381 TYR A N 1
ATOM 2748 C CA . TYR A 1 372 ? 26.802 -8.204 20.770 1.00 4.42 381 TYR A CA 1
ATOM 2749 C C . TYR A 1 372 ? 25.762 -7.723 19.748 1.00 4.44 381 TYR A C 1
ATOM 2750 O O . TYR A 1 372 ? 24.699 -7.188 20.131 1.00 4.82 381 TYR A O 1
ATOM 2759 N N . TRP A 1 373 ? 26.038 -7.950 18.468 1.00 4.51 382 TRP A N 1
ATOM 2760 C CA . TRP A 1 373 ? 25.107 -7.635 17.392 1.00 4.49 382 TRP A CA 1
ATOM 2761 C C . TRP A 1 373 ? 24.370 -8.905 16.974 1.00 5.03 382 TRP A C 1
ATOM 2762 O O . TRP A 1 373 ? 24.964 -9.743 16.292 1.00 5.59 382 TRP A O 1
ATOM 2773 N N . SER A 1 374 ? 23.100 -9.086 17.358 1.00 5.37 383 SER A N 1
ATOM 2774 C CA . SER A 1 374 ? 22.238 -8.157 18.100 1.00 5.15 383 SER A CA 1
ATOM 2775 C C . SER A 1 374 ? 21.169 -8.999 18.799 1.00 5.63 383 SER A C 1
ATOM 2776 O O . SER A 1 374 ? 21.149 -10.228 18.669 1.00 6.35 383 SER A O 1
ATOM 2779 N N . SER A 1 375 ? 20.246 -8.341 19.488 1.00 5.17 384 SER A N 1
ATOM 2780 C CA . SER A 1 375 ? 19.155 -9.064 20.119 1.00 6.24 384 SER A CA 1
ATOM 2781 C C . SER A 1 375 ? 18.082 -9.518 19.132 1.00 6.32 384 SER A C 1
ATOM 2782 O O . SER A 1 375 ? 17.193 -10.259 19.530 1.00 7.26 384 SER A O 1
ATOM 2785 N N . ASP A 1 376 ? 18.130 -9.046 17.898 1.00 6.30 385 ASP A N 1
ATOM 2786 C CA . ASP A 1 376 ? 17.070 -9.304 16.922 1.00 6.58 385 ASP A CA 1
ATOM 2787 C C . ASP A 1 376 ? 16.904 -10.780 16.643 1.00 6.58 385 ASP A C 1
ATOM 2788 O O . ASP A 1 376 ? 17.855 -11.557 16.681 1.00 7.09 385 ASP A O 1
ATOM 2793 N N . PRO A 1 377 ? 15.666 -11.194 16.319 1.00 7.31 386 PRO A N 1
ATOM 2794 C CA . PRO A 1 377 ? 15.395 -12.609 16.025 1.00 7.54 386 PRO A CA 1
ATOM 2795 C C . PRO A 1 377 ? 16.146 -13.126 14.810 1.00 7.38 386 PRO A C 1
ATOM 2796 O O . PRO A 1 377 ? 16.193 -12.457 13.772 1.00 8.92 386 PRO A O 1
ATOM 2800 N N . GLY A 1 378 ? 16.663 -14.346 14.931 1.00 7.06 387 GLY A N 1
ATOM 2801 C CA . GLY A 1 378 ? 17.358 -14.996 13.853 1.00 7.04 387 GLY A CA 1
ATOM 2802 C C . GLY A 1 378 ? 18.627 -15.667 14.347 1.00 7.26 387 GLY A C 1
ATOM 2803 O O . GLY A 1 378 ? 18.976 -15.585 15.532 1.00 7.17 387 GLY A O 1
ATOM 2804 N N . PRO A 1 379 ? 19.334 -16.366 13.454 1.00 6.90 388 PRO A N 1
ATOM 2805 C CA . PRO A 1 379 ? 20.501 -17.155 13.846 1.00 6.75 388 PRO A CA 1
ATOM 2806 C C . PRO A 1 379 ? 21.716 -16.356 14.341 1.00 6.72 388 PRO A C 1
ATOM 2807 O O . PRO A 1 379 ? 22.588 -16.955 14.965 1.00 6.89 388 PRO A O 1
ATOM 2811 N N . TRP A 1 380 ? 21.796 -15.059 14.054 1.00 5.95 389 TRP A N 1
ATOM 2812 C CA . TRP A 1 380 ? 22.824 -14.231 14.701 1.00 5.82 389 TRP A CA 1
ATOM 2813 C C . TRP A 1 380 ? 22.556 -13.991 16.167 1.00 6.48 389 TRP A C 1
ATOM 2814 O O . TRP A 1 380 ? 23.483 -13.771 16.920 1.00 7.09 389 TRP A O 1
ATOM 2825 N N . GLY A 1 381 ? 21.285 -13.933 16.524 1.00 6.10 390 GLY A N 1
ATOM 2826 C CA . GLY A 1 381 ? 20.863 -13.488 17.839 1.00 6.95 390 GLY A CA 1
ATOM 2827 C C . GLY A 1 381 ? 20.706 -14.602 18.837 1.00 6.50 390 GLY A C 1
ATOM 2828 O O . GLY A 1 381 ? 20.999 -15.753 18.544 1.00 7.06 390 GLY A O 1
ATOM 2829 N N . PRO A 1 382 ? 20.209 -14.257 20.037 1.00 6.11 391 PRO A N 1
ATOM 2830 C CA . PRO A 1 382 ? 19.996 -15.253 21.091 1.00 6.57 391 PRO A CA 1
ATOM 2831 C C . PRO A 1 382 ? 18.799 -16.164 20.846 1.00 6.85 391 PRO A C 1
ATOM 2832 O O . PRO A 1 382 ? 18.788 -17.295 21.348 1.00 7.27 391 PRO A O 1
ATOM 2836 N N . TYR A 1 383 ? 17.791 -15.660 20.146 1.00 6.80 392 TYR A N 1
ATOM 2837 C CA . TYR A 1 383 ? 16.549 -16.406 19.900 1.00 7.13 392 TYR A CA 1
ATOM 2838 C C . TYR A 1 383 ? 16.167 -16.364 18.440 1.00 7.55 392 TYR A C 1
ATOM 2839 O O . TYR A 1 383 ? 16.335 -15.345 17.757 1.00 7.45 392 TYR A O 1
ATOM 2848 N N . LEU A 1 384 ? 15.644 -17.476 17.953 1.00 8.12 393 LEU A N 1
ATOM 2849 C CA . LEU A 1 384 ? 15.082 -17.570 16.629 1.00 8.79 393 LEU A CA 1
ATOM 2850 C C . LEU A 1 384 ? 13.702 -16.915 16.620 1.00 9.07 393 LEU A C 1
ATOM 2851 O O . LEU A 1 384 ? 13.156 -16.560 17.668 1.00 9.42 393 LEU A O 1
ATOM 2856 N N . PRO A 1 385 ? 13.121 -16.719 15.435 1.00 10.15 394 PRO A N 1
ATOM 2857 C CA . PRO A 1 385 ? 11.793 -16.124 15.362 1.00 10.97 394 PRO A CA 1
ATOM 2858 C C . PRO A 1 385 ? 10.705 -16.784 16.209 1.00 11.57 394 PRO A C 1
ATOM 2859 O O . PRO A 1 385 ? 9.844 -16.071 16.713 1.00 13.01 394 PRO A O 1
ATOM 2863 N N . ASP A 1 386 ? 10.763 -18.098 16.413 1.00 11.10 395 ASP A N 1
ATOM 2864 C CA . ASP A 1 386 ? 9.756 -18.773 17.252 1.00 11.29 395 ASP A CA 1
ATOM 2865 C C . ASP A 1 386 ? 10.057 -18.733 18.733 1.00 10.85 395 ASP A C 1
ATOM 2866 O O . ASP A 1 386 ? 9.307 -19.302 19.518 1.00 11.84 395 ASP A O 1
ATOM 2871 N N . GLY A 1 387 ? 11.134 -18.045 19.123 1.00 10.09 396 GLY A N 1
ATOM 2872 C CA . GLY A 1 387 ? 11.477 -17.886 20.520 1.00 10.56 396 GLY A CA 1
ATOM 2873 C C . GLY A 1 387 ? 12.453 -18.918 21.029 1.00 10.73 396 GLY A C 1
ATOM 2874 O O . GLY A 1 387 ? 12.887 -18.826 22.191 1.00 13.17 396 GLY A O 1
ATOM 2875 N N . THR A 1 388 ? 12.803 -19.917 20.218 1.00 11.20 397 THR A N 1
ATOM 2876 C CA A THR A 1 388 ? 13.782 -20.976 20.528 0.50 11.25 397 THR A CA 1
ATOM 2877 C CA B THR A 1 388 ? 13.738 -20.899 20.730 0.50 11.18 397 THR A CA 1
ATOM 2878 C C . THR A 1 388 ? 15.170 -20.349 20.686 1.00 10.49 397 THR A C 1
ATOM 2879 O O . THR A 1 388 ? 15.520 -19.451 19.920 1.00 11.25 397 THR A O 1
ATOM 2886 N N . GLN A 1 389 ? 15.994 -20.847 21.594 1.00 9.66 398 GLN A N 1
ATOM 2887 C CA . GLN A 1 389 ? 17.344 -20.314 21.764 1.00 9.33 398 GLN A CA 1
ATOM 2888 C C . GLN A 1 389 ? 18.283 -20.816 20.684 1.00 9.49 398 GLN A C 1
ATOM 2889 O O . GLN A 1 389 ? 18.216 -21.985 20.272 1.00 10.74 398 GLN A O 1
ATOM 2895 N N . THR A 1 390 ? 19.181 -19.941 20.251 1.00 8.26 399 THR A N 1
ATOM 2896 C CA . THR A 1 390 ? 20.328 -20.339 19.463 1.00 8.09 399 THR A CA 1
ATOM 2897 C C . THR A 1 390 ? 21.442 -20.770 20.404 1.00 7.73 399 THR A C 1
ATOM 2898 O O . THR A 1 390 ? 21.290 -20.683 21.625 1.00 8.70 399 THR A O 1
ATOM 2902 N N . LEU A 1 391 ? 22.582 -21.189 19.853 1.00 8.29 400 LEU A N 1
ATOM 2903 C CA . LEU A 1 391 ? 23.709 -21.539 20.714 1.00 9.00 400 LEU A CA 1
ATOM 2904 C C . LEU A 1 391 ? 24.280 -20.333 21.440 1.00 8.37 400 LEU A C 1
ATOM 2905 O O . LEU A 1 391 ? 25.077 -20.497 22.362 1.00 8.85 400 LEU A O 1
ATOM 2910 N N . LEU A 1 392 ? 23.872 -19.126 21.062 1.00 7.47 401 LEU A N 1
ATOM 2911 C CA . LEU A 1 392 ? 24.424 -17.941 21.700 1.00 6.79 401 LEU A CA 1
ATOM 2912 C C . LEU A 1 392 ? 24.098 -17.892 23.202 1.00 7.25 401 LEU A C 1
ATOM 2913 O O . LEU A 1 392 ? 24.913 -17.425 24.000 1.00 7.78 401 LEU A O 1
ATOM 2918 N N . VAL A 1 393 ? 22.903 -18.310 23.593 1.00 7.24 402 VAL A N 1
ATOM 2919 C CA . VAL A 1 393 ? 22.471 -18.162 24.985 1.00 7.24 402 VAL A CA 1
ATOM 2920 C C . VAL A 1 393 ? 23.415 -18.894 25.922 1.00 8.13 402 VAL A C 1
ATOM 2921 O O . VAL A 1 393 ? 23.955 -18.296 26.862 1.00 8.34 402 VAL A O 1
ATOM 2925 N N . ASP A 1 394 ? 23.663 -20.163 25.659 1.00 8.41 403 ASP A N 1
ATOM 2926 C CA A ASP A 1 394 ? 24.544 -20.915 26.539 0.70 9.45 403 ASP A CA 1
ATOM 2927 C CA B ASP A 1 394 ? 24.540 -20.944 26.509 0.30 9.27 403 ASP A CA 1
ATOM 2928 C C . ASP A 1 394 ? 25.968 -20.398 26.473 1.00 9.33 403 ASP A C 1
ATOM 2929 O O . ASP A 1 394 ? 26.697 -20.438 27.471 1.00 10.98 403 ASP A O 1
ATOM 2938 N N . THR A 1 395 ? 26.378 -19.872 25.324 1.00 8.33 404 THR A N 1
ATOM 2939 C CA . THR A 1 395 ? 27.721 -19.339 25.191 1.00 8.27 404 THR A CA 1
ATOM 2940 C C . THR A 1 395 ? 27.910 -18.107 26.063 1.00 7.97 404 THR A C 1
ATOM 2941 O O . THR A 1 395 ? 28.964 -17.928 26.697 1.00 9.48 404 THR A O 1
ATOM 2945 N N . LEU A 1 396 ? 26.914 -17.236 26.088 1.00 7.35 405 LEU A N 1
ATOM 2946 C CA . LEU A 1 396 ? 27.003 -15.980 26.822 1.00 7.75 405 LEU A CA 1
ATOM 2947 C C . LEU A 1 396 ? 26.685 -16.116 28.310 1.00 7.90 405 LEU A C 1
ATOM 2948 O O . LEU A 1 396 ? 27.083 -15.253 29.092 1.00 8.86 405 LEU A O 1
ATOM 2953 N N . ASN A 1 397 ? 25.970 -17.167 28.695 1.00 7.60 406 ASN A N 1
ATOM 2954 C CA . ASN A 1 397 ? 25.457 -17.268 30.050 1.00 8.11 406 ASN A CA 1
ATOM 2955 C C . ASN A 1 397 ? 26.509 -17.847 30.991 1.00 8.60 406 ASN A C 1
ATOM 2956 O O . ASN A 1 397 ? 26.440 -19.004 31.417 1.00 10.50 406 ASN A O 1
ATOM 2961 N N . LYS A 1 398 ? 27.474 -17.016 31.324 1.00 8.79 407 LYS A N 1
ATOM 2962 C CA . LYS A 1 398 ? 28.601 -17.374 32.170 1.00 8.62 407 LYS A CA 1
ATOM 2963 C C . LYS A 1 398 ? 28.720 -16.392 33.316 1.00 7.57 407 LYS A C 1
ATOM 2964 O O . LYS A 1 398 ? 28.354 -15.231 33.181 1.00 7.88 407 LYS A O 1
ATOM 2970 N N . PRO A 1 399 ? 29.306 -16.829 34.441 1.00 7.50 408 PRO A N 1
ATOM 2971 C CA . PRO A 1 399 ? 29.545 -15.880 35.526 1.00 7.17 408 PRO A CA 1
ATOM 2972 C C . PRO A 1 399 ? 30.442 -14.737 35.097 1.00 6.91 408 PRO A C 1
ATOM 2973 O O . PRO A 1 399 ? 31.374 -14.930 34.301 1.00 7.59 408 PRO A O 1
ATOM 2977 N N . TYR A 1 400 ? 30.186 -13.552 35.617 1.00 6.58 409 TYR A N 1
ATOM 2978 C CA . TYR A 1 400 ? 31.091 -12.437 35.371 1.00 6.74 409 TYR A CA 1
ATOM 2979 C C . TYR A 1 400 ? 30.937 -11.397 36.476 1.00 6.56 409 TYR A C 1
ATOM 2980 O O . TYR A 1 400 ? 29.876 -11.303 37.111 1.00 6.64 409 TYR A O 1
ATOM 2989 N N . PRO A 1 401 ? 31.988 -10.593 36.719 1.00 6.70 410 PRO A N 1
ATOM 2990 C CA . PRO A 1 401 ? 31.862 -9.485 37.657 1.00 7.21 410 PRO A CA 1
ATOM 2991 C C . PRO A 1 401 ? 31.154 -8.348 36.937 1.00 6.94 410 PRO A C 1
ATOM 2992 O O . PRO A 1 401 ? 31.536 -8.020 35.808 1.00 8.59 410 PRO A O 1
ATOM 2996 N N . ARG A 1 402 ? 30.126 -7.783 37.554 1.00 6.28 411 ARG A N 1
ATOM 2997 C CA . ARG A 1 402 ? 29.380 -6.665 36.993 1.00 6.33 411 ARG A CA 1
ATOM 2998 C C . ARG A 1 402 ? 29.954 -5.313 37.392 1.00 6.34 411 ARG A C 1
ATOM 2999 O O . ARG A 1 402 ? 30.068 -4.407 36.566 1.00 7.51 411 ARG A O 1
ATOM 3007 N N . ALA A 1 403 ? 30.253 -5.171 38.677 1.00 7.06 412 ALA A N 1
ATOM 3008 C CA . ALA A 1 403 ? 30.679 -3.882 39.250 1.00 7.26 412 ALA A CA 1
ATOM 3009 C C . ALA A 1 403 ? 31.662 -4.228 40.349 1.00 7.48 412 ALA A C 1
ATOM 3010 O O . ALA A 1 403 ? 31.299 -4.863 41.337 1.00 8.55 412 ALA A O 1
ATOM 3012 N N . VAL A 1 404 ? 32.898 -3.793 40.180 1.00 7.34 413 VAL A N 1
ATOM 3013 C CA . VAL A 1 404 ? 33.983 -4.238 41.053 1.00 8.19 413 VAL A CA 1
ATOM 3014 C C . VAL A 1 404 ? 34.439 -3.108 41.955 1.00 8.39 413 VAL A C 1
ATOM 3015 O O . VAL A 1 404 ? 34.651 -1.986 41.475 1.00 8.69 413 VAL A O 1
ATOM 3019 N N . ALA A 1 405 ? 34.567 -3.381 43.251 1.00 8.98 414 ALA A N 1
ATOM 3020 C CA . ALA A 1 405 ? 35.037 -2.382 44.222 1.00 9.82 414 ALA A CA 1
ATOM 3021 C C . ALA A 1 405 ? 36.565 -2.287 44.144 1.00 10.16 414 ALA A C 1
ATOM 3022 O O . ALA A 1 405 ? 37.278 -2.717 45.039 1.00 12.25 414 ALA A O 1
ATOM 3024 N N . GLY A 1 406 ? 37.046 -1.682 43.066 1.00 10.15 415 GLY A N 1
ATOM 3025 C CA . GLY A 1 406 ? 38.473 -1.577 42.750 1.00 10.81 415 GLY A CA 1
ATOM 3026 C C . GLY A 1 406 ? 38.692 -1.952 41.305 1.00 11.23 415 GLY A C 1
ATOM 3027 O O . GLY A 1 406 ? 37.764 -2.295 40.591 1.00 12.91 415 GLY A O 1
ATOM 3028 N N . THR A 1 407 ? 39.919 -1.840 40.841 1.00 12.67 416 THR A N 1
ATOM 3029 C CA . THR A 1 407 ? 40.228 -2.192 39.461 1.00 12.85 416 THR A CA 1
ATOM 3030 C C . THR A 1 407 ? 40.394 -3.701 39.342 1.00 13.04 416 THR A C 1
ATOM 3031 O O . THR A 1 407 ? 41.219 -4.278 40.054 1.00 14.03 416 THR A O 1
ATOM 3035 N N . PRO A 1 408 ? 39.609 -4.358 38.469 1.00 12.56 417 PRO A N 1
ATOM 3036 C CA . PRO A 1 408 ? 39.777 -5.785 38.249 1.00 13.74 417 PRO A CA 1
ATOM 3037 C C . PRO A 1 408 ? 41.035 -5.990 37.419 1.00 15.00 417 PRO A C 1
ATOM 3038 O O . PRO A 1 408 ? 41.107 -5.450 36.313 1.00 17.95 417 PRO A O 1
ATOM 3042 N N . THR A 1 409 ? 42.033 -6.700 37.948 1.00 15.52 418 THR A N 1
ATOM 3043 C CA . THR A 1 409 ? 43.314 -6.898 37.238 1.00 15.81 418 THR A CA 1
ATOM 3044 C C . THR A 1 409 ? 43.289 -8.104 36.296 1.00 15.40 418 THR A C 1
ATOM 3045 O O . THR A 1 409 ? 43.966 -8.103 35.265 1.00 16.16 418 THR A O 1
ATOM 3049 N N . GLU A 1 410 ? 42.544 -9.138 36.664 1.00 14.29 419 GLU A N 1
ATOM 3050 C CA . GLU A 1 410 ? 42.369 -10.338 35.865 1.00 14.01 419 GLU A CA 1
ATOM 3051 C C . GLU A 1 410 ? 41.173 -11.087 36.421 1.00 12.57 419 GLU A C 1
ATOM 3052 O O . GLU A 1 410 ? 40.879 -10.987 37.621 1.00 13.46 419 GLU A O 1
ATOM 3058 N N . TRP A 1 411 ? 40.471 -11.816 35.566 1.00 11.13 420 TRP A N 1
ATOM 3059 C CA . TRP A 1 411 ? 39.417 -12.694 36.032 1.00 10.43 420 TRP A CA 1
ATOM 3060 C C . TRP A 1 411 ? 39.220 -13.805 35.036 1.00 11.17 420 TRP A C 1
ATOM 3061 O O . TRP A 1 411 ? 39.706 -13.748 33.894 1.00 12.02 420 TRP A O 1
ATOM 3072 N N . SER A 1 412 ? 38.482 -14.813 35.458 1.00 11.28 421 SER A N 1
ATOM 3073 C CA . SER A 1 412 ? 38.173 -15.957 34.632 1.00 12.87 421 SER A CA 1
ATOM 3074 C C . SER A 1 412 ? 36.853 -16.533 35.084 1.00 11.08 421 SER A C 1
ATOM 3075 O O . SER A 1 412 ? 36.488 -16.401 36.264 1.00 11.56 421 SER A O 1
ATOM 3078 N N . SER A 1 413 ? 36.152 -17.206 34.189 1.00 11.35 422 SER A N 1
ATOM 3079 C CA . SER A 1 413 ? 35.005 -17.992 34.631 1.00 11.81 422 SER A CA 1
ATOM 3080 C C . SER A 1 413 ? 34.715 -19.169 33.725 1.00 12.26 422 SER A C 1
ATOM 3081 O O . SER A 1 413 ? 35.081 -19.190 32.540 1.00 13.33 422 SER A O 1
ATOM 3084 N N . THR A 1 414 ? 34.083 -20.160 34.334 1.00 13.07 423 THR A N 1
ATOM 3085 C CA . THR A 1 414 ? 33.512 -21.299 33.663 1.00 14.30 423 THR A CA 1
ATOM 3086 C C . THR A 1 414 ? 32.076 -21.404 34.159 1.00 14.41 423 THR A C 1
ATOM 3087 O O . THR A 1 414 ? 31.613 -20.574 34.955 1.00 13.72 423 THR A O 1
ATOM 3091 N N . SER A 1 415 ? 31.360 -22.414 33.700 1.00 15.62 424 SER A N 1
ATOM 3092 C CA A SER A 1 415 ? 29.961 -22.585 34.084 0.50 16.55 424 SER A CA 1
ATOM 3093 C CA B SER A 1 415 ? 29.965 -22.612 34.083 0.50 16.68 424 SER A CA 1
ATOM 3094 C C . SER A 1 415 ? 29.773 -22.653 35.597 1.00 16.74 424 SER A C 1
ATOM 3095 O O . SER A 1 415 ? 28.726 -22.247 36.102 1.00 18.51 424 SER A O 1
ATOM 3100 N N . ASP A 1 416 ? 30.768 -23.158 36.315 1.00 16.02 425 ASP A N 1
ATOM 3101 C CA . ASP A 1 416 ? 30.634 -23.354 37.764 1.00 15.78 425 ASP A CA 1
ATOM 3102 C C . ASP A 1 416 ? 31.788 -22.810 38.587 1.00 14.68 425 ASP A C 1
ATOM 3103 O O . ASP A 1 416 ? 32.051 -23.285 39.699 1.00 15.40 425 ASP A O 1
ATOM 3108 N N . ARG A 1 417 ? 32.448 -21.774 38.085 1.00 13.45 426 ARG A N 1
ATOM 3109 C CA . ARG A 1 417 ? 33.516 -21.146 38.828 1.00 13.22 426 ARG A CA 1
ATOM 3110 C C . ARG A 1 417 ? 33.769 -19.740 38.323 1.00 11.67 426 ARG A C 1
ATOM 3111 O O . ARG A 1 417 ? 33.662 -19.470 37.128 1.00 13.39 426 ARG A O 1
ATOM 3119 N N . LEU A 1 418 ? 34.133 -18.840 39.231 1.00 10.30 427 LEU A N 1
ATOM 3120 C CA . LEU A 1 418 ? 34.622 -17.518 38.857 1.00 10.05 427 LEU A CA 1
ATOM 3121 C C . LEU A 1 418 ? 35.789 -17.176 39.754 1.00 9.77 427 LEU A C 1
ATOM 3122 O O . LEU A 1 418 ? 35.738 -17.424 40.961 1.00 10.99 427 LEU A O 1
ATOM 3127 N N . GLN A 1 419 ? 36.840 -16.611 39.178 1.00 10.01 428 GLN A N 1
ATOM 3128 C CA . GLN A 1 419 ? 37.938 -16.076 39.960 1.00 10.70 428 GLN A CA 1
ATOM 3129 C C . GLN A 1 419 ? 38.231 -14.645 39.493 1.00 10.40 428 GLN A C 1
ATOM 3130 O O . GLN A 1 419 ? 38.183 -14.365 38.295 1.00 11.70 428 GLN A O 1
ATOM 3136 N N . LEU A 1 420 ? 38.530 -13.748 40.427 1.00 10.67 429 LEU A N 1
ATOM 3137 C CA . LEU A 1 420 ? 38.702 -12.331 40.146 1.00 10.69 429 LEU A CA 1
ATOM 3138 C C . LEU A 1 420 ? 39.771 -11.776 41.066 1.00 11.27 429 LEU A C 1
ATOM 3139 O O . LEU A 1 420 ? 39.707 -11.993 42.279 1.00 11.88 429 LEU A O 1
ATOM 3144 N N . THR A 1 421 ? 40.723 -11.033 40.522 1.00 11.50 430 THR A N 1
ATOM 3145 C CA . THR A 1 421 ? 41.714 -10.337 41.315 1.00 12.34 430 THR A CA 1
ATOM 3146 C C . THR A 1 421 ? 41.435 -8.846 41.226 1.00 11.91 430 THR A C 1
ATOM 3147 O O . THR A 1 421 ? 41.167 -8.319 40.141 1.00 12.57 430 THR A O 1
ATOM 3151 N N . ILE A 1 422 ? 41.469 -8.178 42.376 1.00 12.34 431 ILE A N 1
ATOM 3152 C CA . ILE A 1 422 ? 41.058 -6.791 42.536 1.00 13.05 431 ILE A CA 1
ATOM 3153 C C . ILE A 1 422 ? 42.199 -5.989 43.147 1.00 13.36 431 ILE A C 1
ATOM 3154 O O . ILE A 1 422 ? 42.778 -6.393 44.170 1.00 13.70 431 ILE A O 1
ATOM 3159 N N . GLU A 1 423 ? 42.489 -4.828 42.561 1.00 13.87 432 GLU A N 1
ATOM 3160 C CA . GLU A 1 423 ? 43.376 -3.839 43.160 1.00 15.04 432 GLU A CA 1
ATOM 3161 C C . GLU A 1 423 ? 42.510 -2.983 44.078 1.00 16.51 432 GLU A C 1
ATOM 3162 O O . GLU A 1 423 ? 41.560 -2.318 43.612 1.00 16.88 432 GLU A O 1
ATOM 3168 N N . PRO A 1 424 ? 42.802 -3.004 45.385 1.00 18.00 433 PRO A N 1
ATOM 3169 C CA . PRO A 1 424 ? 41.901 -2.398 46.364 1.00 18.98 433 PRO A CA 1
ATOM 3170 C C . PRO A 1 424 ? 41.732 -0.897 46.252 1.00 18.78 433 PRO A C 1
ATOM 3171 O O . PRO A 1 424 ? 42.628 -0.191 45.767 1.00 19.04 433 PRO A O 1
ATOM 3175 N N . ASP A 1 425 ? 40.582 -0.423 46.713 1.00 18.79 434 ASP A N 1
ATOM 3176 C CA . ASP A 1 425 ? 40.285 0.995 46.775 1.00 18.61 434 ASP A CA 1
ATOM 3177 C C . ASP A 1 425 ? 39.408 1.197 48.008 1.00 18.45 434 ASP A C 1
ATOM 3178 O O . ASP A 1 425 ? 38.190 1.003 47.961 1.00 18.34 434 ASP A O 1
ATOM 3183 N N . ALA A 1 426 ? 40.029 1.595 49.120 1.00 18.59 435 ALA A N 1
ATOM 3184 C CA . ALA A 1 426 ? 39.324 1.714 50.393 1.00 18.53 435 ALA A CA 1
ATOM 3185 C C . ALA A 1 426 ? 38.228 2.776 50.408 1.00 18.00 435 ALA A C 1
ATOM 3186 O O . ALA A 1 426 ? 37.361 2.751 51.283 1.00 19.23 435 ALA A O 1
ATOM 3188 N N . ALA A 1 427 ? 38.249 3.706 49.451 1.00 17.22 436 ALA A N 1
ATOM 3189 C CA . ALA A 1 427 ? 37.202 4.724 49.340 1.00 16.73 436 ALA A CA 1
ATOM 3190 C C . ALA A 1 427 ? 35.852 4.167 48.897 1.00 16.15 436 ALA A C 1
ATOM 3191 O O . ALA A 1 427 ? 34.823 4.795 49.123 1.00 17.56 436 ALA A O 1
ATOM 3193 N N . ILE A 1 428 ? 35.859 3.004 48.243 1.00 14.60 437 ILE A N 1
ATOM 3194 C CA . ILE A 1 428 ? 34.646 2.369 47.772 1.00 14.08 437 ILE A CA 1
ATOM 3195 C C . ILE A 1 428 ? 34.057 1.531 48.901 1.00 14.33 437 ILE A C 1
ATOM 3196 O O . ILE A 1 428 ? 34.706 0.616 49.403 1.00 16.03 437 ILE A O 1
ATOM 3201 N N . THR A 1 429 ? 32.816 1.840 49.263 1.00 14.04 438 THR A N 1
ATOM 3202 C CA . THR A 1 429 ? 32.106 1.134 50.314 1.00 14.63 438 THR A CA 1
ATOM 3203 C C . THR A 1 429 ? 31.066 0.155 49.763 1.00 13.56 438 THR A C 1
ATOM 3204 O O . THR A 1 429 ? 30.642 -0.741 50.478 1.00 15.09 438 THR A O 1
ATOM 3208 N N . ALA A 1 430 ? 30.665 0.302 48.507 1.00 12.29 439 ALA A N 1
ATOM 3209 C CA . ALA A 1 430 ? 29.729 -0.620 47.907 1.00 11.02 439 ALA A CA 1
ATOM 3210 C C . ALA A 1 430 ? 30.413 -1.963 47.662 1.00 10.70 439 ALA A C 1
ATOM 3211 O O . ALA A 1 430 ? 31.611 -2.011 47.371 1.00 11.44 439 ALA A O 1
ATOM 3213 N N . PRO A 1 431 ? 29.651 -3.062 47.735 1.00 10.21 440 PRO A N 1
ATOM 3214 C CA . PRO A 1 431 ? 30.249 -4.367 47.511 1.00 9.80 440 PRO A CA 1
ATOM 3215 C C . PRO A 1 431 ? 30.566 -4.623 46.041 1.00 8.75 440 PRO A C 1
ATOM 3216 O O . PRO A 1 431 ? 29.977 -3.996 45.151 1.00 9.76 440 PRO A O 1
ATOM 3220 N N . THR A 1 432 ? 31.474 -5.558 45.788 1.00 8.35 441 THR A N 1
ATOM 3221 C CA . THR A 1 432 ? 31.639 -6.110 44.445 1.00 8.08 441 THR A CA 1
ATOM 3222 C C . THR A 1 432 ? 30.411 -6.963 44.117 1.00 7.91 441 THR A C 1
ATOM 3223 O O . THR A 1 432 ? 29.951 -7.744 44.952 1.00 8.32 441 THR A O 1
ATOM 3227 N N . GLU A 1 433 ? 29.874 -6.780 42.908 1.00 7.35 442 GLU A N 1
ATOM 3228 C CA . GLU A 1 433 ? 28.640 -7.430 42.464 1.00 6.93 442 GLU A CA 1
ATOM 3229 C C . GLU A 1 433 ? 28.976 -8.338 41.286 1.00 6.82 442 GLU A C 1
ATOM 3230 O O . GLU A 1 433 ? 29.603 -7.898 40.320 1.00 7.36 442 GLU A O 1
ATOM 3236 N N . ILE A 1 434 ? 28.538 -9.590 41.373 1.00 6.87 443 ILE A N 1
ATOM 3237 C CA . ILE A 1 434 ? 28.872 -10.653 40.430 1.00 7.26 443 ILE A CA 1
ATOM 3238 C C . ILE A 1 434 ? 27.595 -11.379 40.008 1.00 6.76 443 ILE A C 1
ATOM 3239 O O . ILE A 1 434 ? 26.725 -11.643 40.852 1.00 8.12 443 ILE A O 1
ATOM 3244 N N . TYR A 1 435 ? 27.485 -11.721 38.731 1.00 6.18 444 TYR A N 1
ATOM 3245 C CA . TYR A 1 435 ? 26.398 -12.568 38.228 1.00 6.34 444 TYR A CA 1
ATOM 3246 C C . TYR A 1 435 ? 26.824 -14.022 38.269 1.00 6.22 444 TYR A C 1
ATOM 3247 O O . TYR A 1 435 ? 27.898 -14.380 37.769 1.00 6.53 444 TYR A O 1
ATOM 3256 N N . LEU A 1 436 ? 25.945 -14.872 38.794 1.00 6.67 445 LEU A N 1
ATOM 3257 C CA . LEU A 1 436 ? 26.148 -16.320 38.822 1.00 7.15 445 LEU A CA 1
ATOM 3258 C C . LEU A 1 436 ? 24.948 -17.027 38.200 1.00 7.39 445 LEU A C 1
ATOM 3259 O O . LEU A 1 436 ? 23.853 -16.965 38.737 1.00 8.49 445 LEU A O 1
ATOM 3264 N N . PRO A 1 437 ? 25.133 -17.730 37.065 1.00 7.68 446 PRO A N 1
ATOM 3265 C CA . PRO A 1 437 ? 24.028 -18.443 36.436 1.00 9.09 446 PRO A CA 1
ATOM 3266 C C . PRO A 1 437 ? 23.519 -19.603 37.275 1.00 10.09 446 PRO A C 1
ATOM 3267 O O . PRO A 1 437 ? 24.277 -20.267 37.979 1.00 11.25 446 PRO A O 1
ATOM 3271 N N . GLU A 1 438 ? 22.228 -19.872 37.157 1.00 12.24 447 GLU A N 1
ATOM 3272 C CA . GLU A 1 438 ? 21.590 -20.955 37.882 1.00 13.43 447 GLU A CA 1
ATOM 3273 C C . GLU A 1 438 ? 22.118 -22.296 37.450 1.00 14.21 447 GLU A C 1
ATOM 3274 O O . GLU A 1 438 ? 22.225 -23.209 38.267 1.00 15.65 447 GLU A O 1
ATOM 3280 N N . ALA A 1 439 ? 22.457 -22.410 36.165 1.00 16.31 448 ALA A N 1
ATOM 3281 C CA . ALA A 1 439 ? 22.986 -23.636 35.596 1.00 18.71 448 ALA A CA 1
ATOM 3282 C C . ALA A 1 439 ? 24.115 -24.229 36.460 1.00 19.17 448 ALA A C 1
ATOM 3283 O O . ALA A 1 439 ? 24.066 -25.395 36.841 1.00 22.76 448 ALA A O 1
ATOM 3285 N N . GLY A 1 440 ? 25.113 -23.419 36.795 1.00 17.25 449 GLY A N 1
ATOM 3286 C CA . GLY A 1 440 ? 26.269 -23.873 37.556 1.00 15.88 449 GLY A CA 1
ATOM 3287 C C . GLY A 1 440 ? 26.215 -23.633 39.063 1.00 14.37 449 GLY A C 1
ATOM 3288 O O . GLY A 1 440 ? 26.993 -24.214 39.819 1.00 14.89 449 GLY A O 1
ATOM 3289 N N . PHE A 1 441 ? 25.295 -22.781 39.509 1.00 13.05 450 PHE A N 1
ATOM 3290 C CA . PHE A 1 441 ? 25.155 -22.432 40.922 1.00 12.10 450 PHE A CA 1
ATOM 3291 C C . PHE A 1 441 ? 23.715 -22.669 41.344 1.00 12.16 450 PHE A C 1
ATOM 3292 O O . PHE A 1 441 ? 22.951 -21.730 41.548 1.00 11.84 450 PHE A O 1
ATOM 3300 N N . PRO A 1 442 ? 23.317 -23.950 41.471 1.00 13.42 451 PRO A N 1
ATOM 3301 C CA . PRO A 1 442 ? 21.927 -24.280 41.798 1.00 14.90 451 PRO A CA 1
ATOM 3302 C C . PRO A 1 442 ? 21.504 -24.029 43.247 1.00 15.08 451 PRO A C 1
ATOM 3303 O O . PRO A 1 442 ? 20.317 -24.163 43.573 1.00 17.06 451 PRO A O 1
ATOM 3307 N N . GLY A 1 443 ? 22.434 -23.684 44.123 1.00 13.90 452 GLY A N 1
ATOM 3308 C CA . GLY A 1 443 ? 22.095 -23.454 45.518 1.00 13.97 452 GLY A CA 1
ATOM 3309 C C . GLY A 1 443 ? 22.852 -22.279 46.074 1.00 12.95 452 GLY A C 1
ATOM 3310 O O . GLY A 1 443 ? 22.749 -21.174 45.547 1.00 12.27 452 GLY A O 1
ATOM 3311 N N . ASP A 1 444 ? 23.613 -22.531 47.133 1.00 12.94 453 ASP A N 1
ATOM 3312 C CA A ASP A 1 444 ? 24.403 -21.498 47.765 0.70 12.69 453 ASP A CA 1
ATOM 3313 C CA B ASP A 1 444 ? 24.420 -21.533 47.843 0.30 12.07 453 ASP A CA 1
ATOM 3314 C C . ASP A 1 444 ? 25.803 -21.447 47.187 1.00 11.56 453 ASP A C 1
ATOM 3315 O O . ASP A 1 444 ? 26.147 -22.229 46.291 1.00 12.77 453 ASP A O 1
ATOM 3324 N N . VAL A 1 445 ? 26.590 -20.503 47.662 1.00 11.09 454 VAL A N 1
ATOM 3325 C CA . VAL A 1 445 ? 27.894 -20.216 47.110 1.00 12.31 454 VAL A CA 1
ATOM 3326 C C . VAL A 1 445 ? 28.936 -20.439 48.176 1.00 12.40 454 VAL A C 1
ATOM 3327 O O . VAL A 1 445 ? 28.640 -20.395 49.384 1.00 14.95 454 VAL A O 1
ATOM 3331 N N . HIS A 1 446 ? 30.147 -20.750 47.730 1.00 12.50 455 HIS A N 1
ATOM 3332 C CA . HIS A 1 446 ? 31.328 -20.745 48.557 1.00 13.49 455 HIS A CA 1
ATOM 3333 C C . HIS A 1 446 ? 32.261 -19.698 47.995 1.00 12.41 455 HIS A C 1
ATOM 3334 O O . HIS A 1 446 ? 32.555 -19.707 46.788 1.00 12.73 455 HIS A O 1
ATOM 3341 N N . VAL A 1 447 ? 32.714 -18.782 48.840 1.00 12.45 456 VAL A N 1
ATOM 3342 C CA . VAL A 1 447 ? 33.585 -17.694 48.413 1.00 12.45 456 VAL A CA 1
ATOM 3343 C C . VAL A 1 447 ? 34.851 -17.681 49.250 1.00 12.94 456 VAL A C 1
ATOM 3344 O O . VAL A 1 447 ? 34.793 -17.602 50.476 1.00 14.40 456 VAL A O 1
ATOM 3348 N N . GLU A 1 448 ? 35.981 -17.745 48.557 1.00 12.56 457 GLU A N 1
ATOM 3349 C CA . GLU A 1 448 ? 37.297 -17.666 49.156 1.00 14.08 457 GLU A CA 1
ATOM 3350 C C . GLU A 1 448 ? 37.828 -16.276 48.839 1.00 13.52 457 GLU A C 1
ATOM 3351 O O . GLU A 1 448 ? 37.732 -15.826 47.686 1.00 14.26 457 GLU A O 1
ATOM 3357 N N . GLY A 1 449 ? 38.354 -15.583 49.838 1.00 13.26 458 GLY A N 1
ATOM 3358 C CA . GLY A 1 449 ? 38.994 -14.300 49.667 1.00 12.73 458 GLY A CA 1
ATOM 3359 C C . GLY A 1 449 ? 38.111 -13.085 49.864 1.00 12.89 458 GLY A C 1
ATOM 3360 O O . GLY A 1 449 ? 38.574 -11.958 49.761 1.00 13.87 458 GLY A O 1
ATOM 3361 N N . ALA A 1 450 ? 36.842 -13.307 50.194 1.00 12.63 459 ALA A N 1
ATOM 3362 C CA . ALA A 1 450 ? 35.896 -12.227 50.437 1.00 12.21 459 ALA A CA 1
ATOM 3363 C C . ALA A 1 450 ? 34.794 -12.732 51.351 1.00 11.69 459 ALA A C 1
ATOM 3364 O O . ALA A 1 450 ? 34.555 -13.939 51.432 1.00 14.14 459 ALA A O 1
ATOM 3366 N N . ASP A 1 451 ? 34.099 -11.789 51.966 1.00 11.62 460 ASP A N 1
ATOM 3367 C CA . ASP A 1 451 ? 32.912 -12.085 52.760 1.00 11.78 460 ASP A CA 1
ATOM 3368 C C . ASP A 1 451 ? 31.677 -11.908 51.905 1.00 11.01 460 ASP A C 1
ATOM 3369 O O . ASP A 1 451 ? 31.566 -10.919 51.180 1.00 11.53 460 ASP A O 1
ATOM 3374 N N . VAL A 1 452 ? 30.753 -12.851 51.983 1.00 10.84 461 VAL A N 1
ATOM 3375 C CA . VAL A 1 452 ? 29.494 -12.739 51.270 1.00 10.91 461 VAL A CA 1
ATOM 3376 C C . VAL A 1 452 ? 28.554 -11.835 52.034 1.00 10.20 461 VAL A C 1
ATOM 3377 O O . VAL A 1 452 ? 28.218 -12.104 53.195 1.00 12.41 461 VAL A O 1
ATOM 3381 N N . VAL A 1 453 ? 28.136 -10.746 51.379 1.00 10.09 462 VAL A N 1
ATOM 3382 C CA A VAL A 1 453 ? 27.171 -9.739 51.866 0.70 10.89 462 VAL A CA 1
ATOM 3383 C CA B VAL A 1 453 ? 27.139 -9.923 52.027 0.30 9.23 462 VAL A CA 1
ATOM 3384 C C . VAL A 1 453 ? 25.741 -10.131 51.462 1.00 9.15 462 VAL A C 1
ATOM 3385 O O . VAL A 1 453 ? 24.798 -10.010 52.236 1.00 10.57 462 VAL A O 1
ATOM 3392 N N . GLY A 1 454 ? 25.585 -10.538 50.209 1.00 8.21 463 GLY A N 1
ATOM 3393 C CA . GLY A 1 454 ? 24.291 -10.910 49.663 1.00 7.89 463 GLY A CA 1
ATOM 3394 C C . GLY A 1 454 ? 24.436 -12.016 48.637 1.00 7.29 463 GLY A C 1
ATOM 3395 O O . GLY A 1 454 ? 25.418 -12.045 47.879 1.00 7.46 463 GLY A O 1
ATOM 3396 N N . TRP A 1 455 ? 23.468 -12.916 48.602 1.00 7.04 464 TRP A N 1
ATOM 3397 C CA . TRP A 1 455 ? 23.378 -13.908 47.542 1.00 6.84 464 TRP A CA 1
ATOM 3398 C C . TRP A 1 455 ? 21.902 -14.009 47.184 1.00 6.55 464 TRP A C 1
ATOM 3399 O O . TRP A 1 455 ? 21.124 -14.701 47.825 1.00 6.82 464 TRP A O 1
ATOM 3410 N N . ASP A 1 456 ? 21.528 -13.242 46.152 1.00 6.64 465 ASP A N 1
ATOM 3411 C CA . ASP A 1 456 ? 20.137 -13.122 45.732 1.00 7.02 465 ASP A CA 1
ATOM 3412 C C . ASP A 1 456 ? 19.919 -14.128 44.623 1.00 7.35 465 ASP A C 1
ATOM 3413 O O . ASP A 1 456 ? 20.325 -13.939 43.462 1.00 7.71 465 ASP A O 1
ATOM 3418 N N . ARG A 1 457 ? 19.289 -15.241 44.981 1.00 7.74 466 ARG A N 1
ATOM 3419 C CA A ARG A 1 457 ? 19.061 -16.334 44.054 0.70 9.19 466 ARG A CA 1
ATOM 3420 C CA B ARG A 1 457 ? 19.171 -16.289 43.991 0.30 8.23 466 ARG A CA 1
ATOM 3421 C C . ARG A 1 457 ? 18.016 -16.050 43.007 1.00 8.56 466 ARG A C 1
ATOM 3422 O O . ARG A 1 457 ? 17.902 -16.796 42.042 1.00 9.31 466 ARG A O 1
ATOM 3437 N N . GLN A 1 458 ? 17.227 -15.001 43.204 1.00 8.08 467 GLN A N 1
ATOM 3438 C CA . GLN A 1 458 ? 16.259 -14.581 42.208 1.00 8.00 467 GLN A CA 1
ATOM 3439 C C . GLN A 1 458 ? 16.915 -13.728 41.136 1.00 7.77 467 GLN A C 1
ATOM 3440 O O . GLN A 1 458 ? 16.805 -14.026 39.949 1.00 8.57 467 GLN A O 1
ATOM 3446 N N . SER A 1 459 ? 17.604 -12.672 41.546 1.00 7.57 468 SER A N 1
ATOM 3447 C CA . SER A 1 459 ? 18.294 -11.791 40.598 1.00 7.60 468 SER A CA 1
ATOM 3448 C C . SER A 1 459 ? 19.618 -12.356 40.095 1.00 6.76 468 SER A C 1
ATOM 3449 O O . SER A 1 459 ? 20.181 -11.810 39.158 1.00 7.58 468 SER A O 1
ATOM 3452 N N . ARG A 1 460 ? 20.122 -13.395 40.753 1.00 6.47 469 ARG A N 1
ATOM 3453 C CA . ARG A 1 460 ? 21.395 -14.035 40.426 1.00 6.74 469 ARG A CA 1
ATOM 3454 C C . ARG A 1 460 ? 22.604 -13.176 40.730 1.00 6.60 469 ARG A C 1
ATOM 3455 O O . ARG A 1 460 ? 23.671 -13.385 40.165 1.00 7.35 469 ARG A O 1
ATOM 3463 N N . LEU A 1 461 ? 22.454 -12.267 41.699 1.00 6.72 470 LEU A N 1
ATOM 3464 C CA . LEU A 1 461 ? 23.522 -11.357 42.061 1.00 6.70 470 LEU A CA 1
ATOM 3465 C C . LEU A 1 461 ? 24.132 -11.721 43.408 1.00 6.57 470 LEU A C 1
ATOM 3466 O O . LEU A 1 461 ? 23.454 -11.761 44.448 1.00 6.94 470 LEU A O 1
ATOM 3471 N N . LEU A 1 462 ? 25.429 -11.957 43.367 1.00 6.48 471 LEU A N 1
ATOM 3472 C CA . LEU A 1 462 ? 26.270 -12.156 44.524 1.00 7.18 471 LEU A CA 1
ATOM 3473 C C . LEU A 1 462 ? 26.973 -10.844 44.842 1.00 6.76 471 LEU A C 1
ATOM 3474 O O . LEU A 1 462 ? 27.553 -10.223 43.942 1.00 7.67 471 LEU A O 1
ATOM 3479 N N . THR A 1 463 ? 26.929 -10.414 46.105 1.00 6.46 472 THR A N 1
ATOM 3480 C CA . THR A 1 463 ? 27.664 -9.237 46.527 1.00 7.28 472 THR A CA 1
ATOM 3481 C C . THR A 1 463 ? 28.629 -9.655 47.623 1.00 7.30 472 THR A C 1
ATOM 3482 O O . THR A 1 463 ? 28.265 -10.372 48.556 1.00 8.49 472 THR A O 1
ATOM 3486 N N . VAL A 1 464 ? 29.866 -9.201 47.487 1.00 7.73 473 VAL A N 1
ATOM 3487 C CA . VAL A 1 464 ? 30.945 -9.549 48.392 1.00 8.63 473 VAL A CA 1
ATOM 3488 C C . VAL A 1 464 ? 31.737 -8.329 48.800 1.00 9.35 473 VAL A C 1
ATOM 3489 O O . VAL A 1 464 ? 31.753 -7.308 48.105 1.00 9.90 473 VAL A O 1
ATOM 3493 N N . ARG A 1 465 ? 32.406 -8.440 49.946 1.00 9.95 474 ARG A N 1
ATOM 3494 C CA . ARG A 1 465 ? 33.302 -7.410 50.448 1.00 11.83 474 ARG A CA 1
ATOM 3495 C C . ARG A 1 465 ? 34.683 -7.984 50.677 1.00 11.45 474 ARG A C 1
ATOM 3496 O O . ARG A 1 465 ? 34.844 -9.054 51.246 1.00 12.15 474 ARG A O 1
ATOM 3504 N N . THR A 1 466 ? 35.684 -7.249 50.222 1.00 12.46 475 THR A N 1
ATOM 3505 C CA . THR A 1 466 ? 37.082 -7.666 50.294 1.00 13.13 475 THR A CA 1
ATOM 3506 C C . THR A 1 466 ? 37.877 -6.691 51.161 1.00 14.56 475 THR A C 1
ATOM 3507 O O . THR A 1 466 ? 37.520 -5.522 51.261 1.00 14.05 475 THR A O 1
ATOM 3511 N N . PRO A 1 467 ? 38.974 -7.157 51.787 1.00 15.43 476 PRO A N 1
ATOM 3512 C CA . PRO A 1 467 ? 39.835 -6.237 52.532 1.00 16.75 476 PRO A CA 1
ATOM 3513 C C . PRO A 1 467 ? 40.517 -5.274 51.578 1.00 17.51 476 PRO A C 1
ATOM 3514 O O . PRO A 1 467 ? 40.766 -5.623 50.422 1.00 16.73 476 PRO A O 1
ATOM 3518 N N . ALA A 1 468 ? 40.746 -4.053 52.037 1.00 19.43 477 ALA A N 1
ATOM 3519 C CA . ALA A 1 468 ? 41.458 -3.063 51.243 1.00 20.62 477 ALA A CA 1
ATOM 3520 C C . ALA A 1 468 ? 42.879 -2.806 51.765 1.00 21.59 477 ALA A C 1
ATOM 3521 O O . ALA A 1 468 ? 43.594 -1.997 51.178 1.00 22.62 477 ALA A O 1
ATOM 3523 N N . ASP A 1 469 ? 43.289 -3.512 52.825 1.00 21.91 478 ASP A N 1
ATOM 3524 C CA . ASP A 1 469 ? 44.581 -3.272 53.501 1.00 22.64 478 ASP A CA 1
ATOM 3525 C C . ASP A 1 469 ? 45.612 -4.402 53.343 1.00 22.69 478 ASP A C 1
ATOM 3526 O O . ASP A 1 469 ? 46.596 -4.468 54.107 1.00 23.70 478 ASP A O 1
ATOM 3531 N N . SER A 1 470 ? 45.419 -5.267 52.352 1.00 22.11 479 SER A N 1
ATOM 3532 C CA A SER A 1 470 ? 46.266 -6.447 52.164 0.30 21.91 479 SER A CA 1
ATOM 3533 C CA B SER A 1 470 ? 46.285 -6.429 52.171 0.70 22.31 479 SER A CA 1
ATOM 3534 C C . SER A 1 470 ? 46.751 -6.589 50.724 1.00 21.37 479 SER A C 1
ATOM 3535 O O . SER A 1 470 ? 47.073 -7.691 50.282 1.00 22.02 479 SER A O 1
ATOM 3540 N N . GLY A 1 471 ? 46.810 -5.479 49.996 1.00 20.17 480 GLY A N 1
ATOM 3541 C CA . GLY A 1 471 ? 47.224 -5.509 48.594 1.00 19.17 480 GLY A CA 1
ATOM 3542 C C . GLY A 1 471 ? 46.155 -6.123 47.700 1.00 18.09 480 GLY A C 1
ATOM 3543 O O . GLY A 1 471 ? 44.974 -6.160 48.059 1.00 17.95 480 GLY A O 1
ATOM 3544 N N . ASN A 1 472 ? 46.565 -6.623 46.543 1.00 17.29 481 ASN A N 1
ATOM 3545 C CA . ASN A 1 472 ? 45.602 -7.219 45.603 1.00 16.96 481 ASN A CA 1
ATOM 3546 C C . ASN A 1 472 ? 44.939 -8.448 46.202 1.00 16.64 481 ASN A C 1
ATOM 3547 O O . ASN A 1 472 ? 45.605 -9.291 46.818 1.00 18.41 481 ASN A O 1
ATOM 3552 N N . VAL A 1 473 ? 43.625 -8.556 46.005 1.00 15.42 482 VAL A N 1
ATOM 3553 C CA . VAL A 1 473 ? 42.835 -9.627 46.596 1.00 15.48 482 VAL A CA 1
ATOM 3554 C C . VAL A 1 473 ? 42.286 -10.518 45.494 1.00 14.12 482 VAL A C 1
ATOM 3555 O O . VAL A 1 473 ? 41.689 -10.021 44.528 1.00 14.63 482 VAL A O 1
ATOM 3559 N N . THR A 1 474 ? 42.442 -11.827 45.641 1.00 14.03 483 THR A N 1
ATOM 3560 C CA . THR A 1 474 ? 41.855 -12.792 44.714 1.00 14.36 483 THR A CA 1
ATOM 3561 C C . THR A 1 474 ? 40.655 -13.452 45.371 1.00 13.54 483 THR A C 1
ATOM 3562 O O . THR A 1 474 ? 40.760 -14.007 46.481 1.00 14.42 483 THR A O 1
ATOM 3566 N N . VAL A 1 475 ? 39.521 -13.368 44.685 1.00 12.52 484 VAL A N 1
ATOM 3567 C CA . VAL A 1 475 ? 38.250 -13.900 45.129 1.00 12.22 484 VAL A CA 1
ATOM 3568 C C . VAL A 1 475 ? 37.901 -15.091 44.235 1.00 11.13 484 VAL A C 1
ATOM 3569 O O . VAL A 1 475 ? 37.934 -14.965 43.001 1.00 11.93 484 VAL A O 1
ATOM 3573 N N . THR A 1 476 ? 37.564 -16.238 44.830 1.00 10.97 485 THR A N 1
ATOM 3574 C CA . THR A 1 476 ? 37.184 -17.420 44.075 1.00 10.93 485 THR A CA 1
ATOM 3575 C C . THR A 1 476 ? 35.804 -17.884 44.520 1.00 10.63 485 THR A C 1
ATOM 3576 O O . THR A 1 476 ? 35.565 -18.103 45.713 1.00 11.22 485 THR A O 1
ATOM 3580 N N . VAL A 1 477 ? 34.899 -18.015 43.562 1.00 10.80 486 VAL A N 1
ATOM 3581 C CA . VAL A 1 477 ? 33.498 -18.314 43.801 1.00 10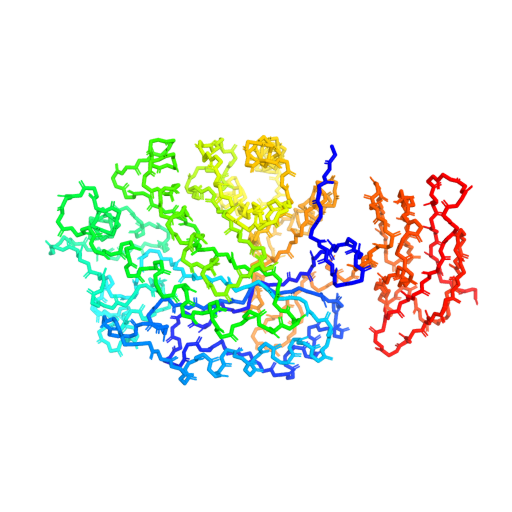.68 486 VAL A CA 1
ATOM 3582 C C . VAL A 1 477 ? 33.164 -19.655 43.178 1.00 10.39 486 VAL A C 1
ATOM 3583 O O . VAL A 1 477 ? 33.394 -19.865 41.980 1.00 11.04 486 VAL A O 1
ATOM 3587 N N . THR A 1 478 ? 32.669 -20.581 44.001 1.00 11.21 487 THR A N 1
ATOM 3588 C CA . THR A 1 478 ? 32.296 -21.916 43.553 1.00 11.88 487 THR A CA 1
ATOM 3589 C C . THR A 1 478 ? 30.951 -22.323 44.162 1.00 11.91 487 THR A C 1
ATOM 3590 O O . THR A 1 478 ? 30.472 -21.661 45.087 1.00 12.21 487 THR A O 1
ATOM 3594 N N . PRO A 1 479 ? 30.297 -23.357 43.607 1.00 12.87 488 PRO A N 1
ATOM 3595 C CA . PRO A 1 479 ? 29.021 -23.789 44.192 1.00 13.83 488 PRO A CA 1
ATOM 3596 C C . PRO A 1 479 ? 29.238 -24.430 45.556 1.00 14.26 488 PRO A C 1
ATOM 3597 O O . PRO A 1 479 ? 30.218 -25.148 45.772 1.00 14.76 488 PRO A O 1
ATOM 3601 N N . ALA A 1 480 ? 28.325 -24.176 46.486 1.00 14.92 489 ALA A N 1
ATOM 3602 C CA . ALA A 1 480 ? 28.364 -24.845 47.785 1.00 16.55 489 ALA A CA 1
ATOM 3603 C C . ALA A 1 480 ? 28.149 -26.350 47.592 1.00 18.93 489 ALA A C 1
ATOM 3604 O O . ALA A 1 480 ? 27.471 -26.793 46.665 1.00 19.78 489 ALA A O 1
ATOM 3606 N N . ALA A 1 481 ? 28.737 -27.137 48.485 1.00 21.15 490 ALA A N 1
ATOM 3607 C CA . ALA A 1 481 ? 28.610 -28.598 48.443 1.00 23.28 490 ALA A CA 1
ATOM 3608 C C . ALA A 1 481 ? 27.163 -29.039 48.616 1.00 24.78 490 ALA A C 1
ATOM 3609 O O . ALA A 1 481 ? 26.424 -28.461 49.405 1.00 26.17 490 ALA A O 1
#

InterPro domains:
  IPR001547 Glycoside hydrolase, family 5 [PF00150] (50-385)
  IPR013780 Glycosyl hydrolase, all-beta [G3DSA:2.60.40.1180] (46-487)
  IPR017853 Glycoside hydrolase superfamily [SSF51445] (46-414)
  IPR018087 Glycoside hydrolase, family 5, conserved site [PS00659] (226-235)
  IPR041036 Glycoside hydrolase family 5, C-terminal domain [PF18564] (408-486)
  IPR052066 Glycosphingolipid Hydrolyzing Enzymes [PTHR31308] (45-240)

B-factor: mean 11.02, std 6.28, range [3.66, 45.77]

Nearest PDB structures (foldseek):
  2osx-assembly1_A  TM=1.002E+00  e=6.776E-104  Rhodococcus sp. (in: high G+C Gram-positive bacteria)
  2oyk-assembly2_B  TM=9.976E-01  e=2.345E-99  Rhodococcus sp. (in: high G+C Gram-positive bacteria)
  2oyl-assembly2_B  TM=1.000E+00  e=2.489E-96  Rhodococcus sp. (in: high G+C Gram-positive bacteria)
  2oym-assembly2_B  TM=9.993E-01  e=1.881E-94  Rhodococcus sp. (in: high G+C Gram-positive bacteria)
  2oym-assembly1_A  TM=9.990E-01  e=2.252E-94  Rhodococcus sp. (in: high G+C Gram-positive bacteria)

Solvent-accessible surface area: 17250 Å² total; per-residue (Å²): 175,54,42,24,5,91,19,149,76,24,30,3,12,8,2,23,2,0,0,0,3,30,26,6,24,34,15,123,62,1,6,6,155,20,73,77,75,36,0,30,87,6,17,68,35,4,0,5,4,0,2,1,1,3,3,10,8,12,9,0,0,44,42,74,47,90,65,38,89,121,0,0,74,52,0,69,71,44,1,34,36,2,40,138,107,38,2,46,0,0,0,0,4,6,13,8,0,8,0,1,18,9,23,121,147,34,49,62,37,66,0,0,0,67,87,4,3,2,3,0,39,51,1,20,78,43,64,79,65,66,22,98,115,46,123,104,94,63,67,35,26,108,28,56,0,0,45,68,0,2,11,0,2,12,49,69,50,53,111,21,83,68,1,14,61,44,7,1,77,0,0,70,12,0,0,94,57,1,32,145,32,118,3,12,13,0,0,1,0,8,4,25,0,7,0,0,72,55,78,14,84,66,0,1,48,28,33,0,10,56,0,0,44,100,0,0,61,8,0,13,119,46,4,85,81,8,21,0,0,0,5,3,14,11,85,14,12,11,64,10,111,85,13,19,4,57,109,2,89,12,80,34,95,72,156,71,65,2,0,2,0,1,7,0,51,2,96,28,11,58,122,43,98,2,2,107,57,128,21,78,72,79,0,39,87,12,0,73,40,6,80,62,34,4,30,90,2,5,140,56,1,38,97,13,12,17,1,1,0,4,0,3,5,36,2,104,47,60,25,2,85,72,0,0,78,90,1,35,17,7,2,71,101,12,10,4,6,0,0,0,43,5,13,27,95,10,54,102,1,2,10,62,113,118,35,73,86,17,71,0,4,91,8,29,27,61,1,10,0,12,3,0,15,4,45,7,66,132,26,50,35,76,51,73,95,0,59,0,29,1,73,47,64,82,92,24,107,17,24,2,29,0,4,0,1,98,90,11,0,97,30,91,23,94,22,108,33,17,107,70,78,26,44,71,94,162,32,8,34,0,24,1,111,34,68,43,139,80,43,92,14,64,0,24,0,38,47,44,169

Secondary structure (DSSP, 8-state):
-----B-TT-PEE--EEEEE-GGGGT-TTS--S--HHHHHHHHHHH---EEEEEE-HHHH-SBTTB--HHHHHHHHHHHHHHHHTT-EEEEEE--BSS-GGGSTTT-SBTTB-SSSBSS-GGG---TT------SSGGGGGGSHHHHHHHHHHTTTTSS-THHHHHHHHHHHHHHHHHTT-TTEEEEE--SS---TT--THHHIIIIIHHHHHHHHHHHTTT-SSSEEEE---STTGGGTPPP---PPP--SSSS--EEE--B---HHHHHTTSSSHHHHHHHHHHHHHHHHHHHHHHHHTTS--BEE-B----TTSTTHHHHHHHHHHHHHHHT-EEEES--SSSTTSSB-TTS-B-HHHHHH---EEEEESSEEEEEEEETTEEEEEEE--TT--SPEEEE--TTT-SS-EEEESSEEEEEETTTTEEEEE--SSSSSEEEEEEE--

Radius of gyration: 21.46 Å; Cα contacts (8 Å, |Δi|>4): 1097; chains: 1; bounding box: 40×52×62 Å

Foldseek 3Di:
DADAFAAPLRWGFAFEAAEQALQLLADLLSHGPADLVNVVVLCQQFVGAEYAYEGAQCQQPVDQPDGDVVSLVVVVVVLVSSVVLNHAYEYAHEFDLAFCLLDCVCVVRQGRDSQGGHHGNVLQCLPPFDQDDDPDRNVSCQGSSSLVSLCQLLCVVVPHPCNLVSLLVSLLVSLLSCQPPSRYAEYESYPQDDRRVDDALCSQCPSQLVSLQSNLVSSCVRHQGHAYEYEFHQVPLLQQDAHNHAAHDHPHPDDHRYEYAYEHEHPLCVVVVAQDDVSVVSSVVSLVSSLVRSCVVCVRHPSHAYEREEDWDQCVTYCRLVVVLVNVVSCQQNSYHYHYHRCDADRGHQHHPVGHGHVVSVSSRWKDWGTAQADWNHWDTDLFKIKTKGFHDVSRPFFTKMAHRCRRAVDDKDKDQWAWPDQDPVSRITTTHHDNPPGITMMMIGHDD

Sequence (449 aa):
TPSSYLKKDDDGRSLILRGFNTASSAKSAPDGMMPQFTEADLAREYADMGTNFVRFLISWRSVEPAPGVYDQQYLDRVEDRVGWYAERRGYKVMLDMHQDVYSGAITPPEEGGNNSSGGNNGAGAIGNGAPAWATYMDGLPVEPQPRWELYYIQPGVMRAFDNFWNTTGKKHPELVEEHYAKAWRRAVADRFADNDAVVAYDLMNEPFGGSLQGPAFEAGPLAAMYQRTTDAIRQVDQDTWWVCVAPQAIGVNQGLPSGLTKIDDPRAGQQRIAYCCCPHLYPLPLDIGDGHEEGLARRTLTDVTIDAWRANTAHTARVLGDVPIILGSFGLDTTLPGARDYIERRVYGTAREMGAGVSYWSSDPGPWGPYLPDGTTQTLLVDDTLNKPYPRAVAGTPTEWSSTSSDRLQLTIEPDAAITAPTEIYLPEAGFPGDDVHVEGADVVVGWDRRQSRLLTVRTPADSSGNVTVTVTPAA